Protein AF-A0A1F5AS01-F1 (afdb_monomer)

Nearest PDB structures (foldseek):
  6au1-assembly2_B  TM=7.371E-01  e=6.955E-12  Bordetella bronchiseptica RB50
  5xb7-assembly1_D  TM=6.401E-01  e=4.394E-08  Bifidobacterium animalis subsp. lactis
  2gk1-assembly1_I  TM=5.449E-01  e=1.797E-06  Homo sapiens
  2pe4-assembly1_A  TM=4.982E-01  e=1.899E-06  Homo sapiens
  4s1a-assembly1_B  TM=5.626E-01  e=1.783E-04  Acetivibrio thermocellus ATCC 27405

Sequence (371 aa):
MKTRKPTLIFILGIAASAWAASVRAFGLGKSHDPMIGVKIYAYDGALPALFGEWRSLGINAAFASPELAAREEFRSLARRHGVSVFLILPIFFNPRETKADPGLFALTDRGERAKDDWVEFVCPSRPDYLSRRVDWIKALIRDIDPDGISLDFIRYFVFWEMIYPERTPESIANSCFDRSCLEKFQKDTGIILPAGLVGTSAARWILAAHKPEWTAWKCGLIAGAVKSIVAGAKAVKPGLVINLHSVPWRSKDFGGAIKVVAGQDLSSLGPLVDLVSPMCYWHMLKRKPAWVREVVEDVSSQTRAMVVPSIQVGNAYINDKLSLEEFKEAFDEALRPPSRGVIFWNWDALAKEPGKTAAVAARLKGRINKN

Foldseek 3Di:
DDDDDDDDDDDPPPVVVLVVVLCVVLCVVPDPAFAAAFEDEDDPDDLVVVLVLCLLLVHQEYAYALVRLLDPVNVVSSVVSNHAYAHEAEQFFDPPVCVVPVLQFFAWLVRDTLDDPSGTGGALLDVVSLVVSLVVLLVSCVNRVGQAYEHHNLWFRDPLLPPAQPDALVNTIAIGQAPSLLVVLCVVPVDDDDPPQGRNSSSVVCVVPPQVSSLQVLLVSSLVSLLSNLVSNCVNPVSHAYEYEAALAFCCRNNRCSRSHTSHQLLSNQVSGQEYEYACAQVSRVHALLSLLVSQVRSVVRHPHAYEYEYEQFDDPDPDGDDLVSLLSNLVSRPDPPHRHYYYHHDVSQVVCVSNSVSSSVVSVVVVVVD

Mean predicted aligned error: 6.33 Å

Structure (mmCIF, N/CA/C/O backbone):
data_AF-A0A1F5AS01-F1
#
_entry.id   AF-A0A1F5AS01-F1
#
loop_
_atom_site.group_PDB
_atom_site.id
_atom_site.type_symbol
_atom_site.label_atom_id
_atom_site.label_alt_id
_atom_site.label_comp_id
_atom_site.label_asym_id
_atom_site.label_entity_id
_atom_site.label_seq_id
_atom_site.pdbx_PDB_ins_code
_atom_site.Cartn_x
_atom_site.Cartn_y
_atom_site.Cartn_z
_atom_site.occupancy
_atom_site.B_iso_or_equiv
_atom_site.auth_seq_id
_atom_site.auth_comp_id
_atom_site.auth_asym_id
_atom_site.auth_atom_id
_atom_site.pdbx_PDB_model_num
ATOM 1 N N . MET A 1 1 ? -40.146 -19.210 -47.077 1.00 39.66 1 MET A N 1
ATOM 2 C CA . MET A 1 1 ? -38.915 -19.003 -46.282 1.00 39.66 1 MET A CA 1
ATOM 3 C C . MET A 1 1 ? -38.907 -17.590 -45.709 1.00 39.66 1 MET A C 1
ATOM 5 O O . MET A 1 1 ? -38.630 -16.649 -46.435 1.00 39.66 1 MET A O 1
ATOM 9 N N . LYS A 1 2 ? -39.274 -17.423 -44.433 1.00 32.28 2 LYS A N 1
ATOM 10 C CA . LYS A 1 2 ? -39.109 -16.168 -43.680 1.00 32.28 2 LYS A CA 1
ATOM 11 C C . LYS A 1 2 ? -38.367 -16.516 -42.393 1.00 32.28 2 LYS A C 1
ATOM 13 O O . LYS A 1 2 ? -38.894 -17.220 -41.538 1.00 32.28 2 LYS A O 1
ATOM 18 N N . THR A 1 3 ? -37.112 -16.100 -42.320 1.00 32.81 3 THR A N 1
ATOM 19 C CA . THR A 1 3 ? -36.183 -16.354 -41.217 1.00 32.81 3 THR A CA 1
ATOM 20 C C . THR A 1 3 ? -36.574 -15.535 -39.986 1.00 32.81 3 THR A C 1
ATOM 22 O O . THR A 1 3 ? -36.604 -14.306 -40.040 1.00 32.81 3 THR A O 1
ATOM 25 N N . ARG A 1 4 ? -36.868 -16.217 -38.872 1.00 32.38 4 ARG A N 1
ATOM 26 C CA . ARG A 1 4 ? -37.017 -15.618 -37.536 1.00 32.38 4 ARG A CA 1
ATOM 27 C C . ARG A 1 4 ? -35.636 -15.195 -37.014 1.00 32.38 4 ARG A C 1
ATOM 29 O O . ARG A 1 4 ? -34.726 -16.016 -36.990 1.00 32.38 4 ARG A O 1
ATOM 36 N N . LYS A 1 5 ? -35.489 -13.944 -36.569 1.00 29.45 5 LYS A N 1
ATOM 37 C CA . LYS A 1 5 ? -34.377 -13.512 -35.701 1.00 29.45 5 LYS A CA 1
ATOM 38 C C . LYS A 1 5 ? -34.719 -13.863 -34.245 1.00 29.45 5 LYS A C 1
ATOM 40 O O . LYS A 1 5 ? -35.857 -13.601 -33.853 1.00 29.45 5 LYS A O 1
ATOM 45 N N . PRO A 1 6 ? -33.792 -14.403 -33.436 1.00 31.92 6 PRO A N 1
ATOM 46 C CA . PRO A 1 6 ? -33.999 -14.522 -32.003 1.00 31.92 6 PRO A CA 1
ATOM 47 C C . PRO A 1 6 ? -33.592 -13.227 -31.289 1.00 31.92 6 PRO A C 1
ATOM 49 O O . PRO A 1 6 ? -32.548 -12.633 -31.557 1.00 31.92 6 PRO A O 1
ATOM 52 N N . THR A 1 7 ? -34.462 -12.803 -30.381 1.00 33.09 7 THR A N 1
ATOM 53 C CA . THR A 1 7 ? -34.295 -11.698 -29.438 1.00 33.09 7 THR A CA 1
ATOM 54 C C . THR A 1 7 ? -33.232 -12.061 -28.399 1.00 33.09 7 THR A C 1
ATOM 56 O O . THR A 1 7 ? -33.370 -13.068 -27.707 1.00 33.09 7 THR A O 1
ATOM 59 N N . LEU A 1 8 ? -32.181 -11.247 -28.269 1.00 27.86 8 LEU A N 1
ATOM 60 C CA . LEU A 1 8 ? -31.165 -11.389 -27.224 1.00 27.86 8 LEU A CA 1
ATOM 61 C C . LEU A 1 8 ? -31.610 -10.577 -25.995 1.00 27.86 8 LEU A C 1
ATOM 63 O O . LEU A 1 8 ? -31.550 -9.350 -26.000 1.00 27.86 8 LEU A O 1
ATOM 67 N N . ILE A 1 9 ? -32.098 -11.260 -24.959 1.00 31.80 9 ILE A N 1
ATOM 68 C CA . ILE A 1 9 ? -32.456 -10.690 -23.653 1.00 31.80 9 ILE A CA 1
ATOM 69 C C . ILE A 1 9 ? -31.554 -11.344 -22.593 1.00 31.80 9 ILE A C 1
ATOM 71 O O . ILE A 1 9 ? -31.506 -12.563 -22.486 1.00 31.80 9 ILE A O 1
ATOM 75 N N . PHE A 1 10 ? -30.887 -10.484 -21.813 1.00 33.47 10 PHE A N 1
ATOM 76 C CA . PHE A 1 10 ? -30.294 -10.699 -20.480 1.00 33.47 10 PHE A CA 1
ATOM 77 C C . PHE A 1 10 ? -29.086 -11.639 -20.303 1.00 33.47 10 PHE A C 1
ATOM 79 O O . PHE A 1 10 ? -29.253 -12.814 -20.007 1.00 33.47 10 PHE A O 1
ATOM 86 N N . ILE A 1 11 ? -27.877 -11.052 -20.228 1.00 31.89 11 ILE A N 1
ATOM 87 C CA . ILE A 1 11 ? -26.805 -11.469 -19.288 1.00 31.89 11 ILE A CA 1
ATOM 88 C C . ILE A 1 11 ? -26.036 -10.222 -18.793 1.00 31.89 11 ILE A C 1
ATOM 90 O O . ILE A 1 11 ? -24.845 -10.061 -19.030 1.00 31.89 11 ILE A O 1
ATOM 94 N N . LEU A 1 12 ? -26.722 -9.284 -18.131 1.00 30.31 12 LEU A N 1
ATOM 95 C CA . LEU A 1 12 ? -26.076 -8.124 -17.478 1.00 30.31 12 LEU A CA 1
ATOM 96 C C . LEU A 1 12 ? -26.440 -7.976 -15.988 1.00 30.31 12 LEU A C 1
ATOM 98 O O . LEU A 1 12 ? -25.918 -7.098 -15.310 1.00 30.31 12 LEU A O 1
ATOM 102 N N . GLY A 1 13 ? -27.291 -8.859 -15.448 1.00 27.89 13 GLY A N 1
ATOM 103 C CA . GLY A 1 13 ? -27.822 -8.740 -14.083 1.00 27.89 13 GLY A CA 1
ATOM 104 C C . GLY A 1 13 ? -27.052 -9.478 -12.980 1.00 27.89 13 GLY A C 1
ATOM 105 O O . GLY A 1 13 ? -27.156 -9.090 -11.823 1.00 27.89 13 GLY A O 1
ATOM 106 N N . ILE A 1 14 ? -26.268 -10.514 -13.303 1.00 32.59 14 ILE A N 1
ATOM 107 C CA . ILE A 1 14 ? -25.750 -11.453 -12.282 1.00 32.59 14 ILE A CA 1
ATOM 108 C C . ILE A 1 14 ? -24.440 -10.961 -11.630 1.00 32.59 14 ILE A C 1
ATOM 110 O O . ILE A 1 14 ? -24.198 -11.205 -10.449 1.00 32.59 14 ILE A O 1
ATOM 114 N N . ALA A 1 15 ? -23.608 -10.204 -12.353 1.00 33.44 15 ALA A N 1
ATOM 115 C CA . ALA A 1 15 ? -22.344 -9.693 -11.809 1.00 33.44 15 ALA A CA 1
ATOM 116 C C . ALA A 1 15 ? -22.546 -8.505 -10.845 1.00 33.44 15 ALA A C 1
ATOM 118 O O . ALA A 1 15 ? -21.862 -8.404 -9.827 1.00 33.44 15 ALA A O 1
ATOM 119 N N . ALA A 1 16 ? -23.527 -7.637 -11.119 1.00 31.81 16 ALA A N 1
ATOM 120 C CA . ALA A 1 16 ? -23.842 -6.490 -10.265 1.00 31.81 16 ALA A CA 1
ATOM 121 C C . ALA A 1 16 ? -24.510 -6.908 -8.940 1.00 31.81 16 ALA A C 1
ATOM 123 O O . ALA A 1 16 ? -24.256 -6.300 -7.900 1.00 31.81 16 ALA A O 1
ATOM 124 N N . SER A 1 17 ? -25.323 -7.972 -8.950 1.00 31.41 17 SER A N 1
ATOM 125 C CA . SER A 1 17 ? -26.003 -8.473 -7.750 1.00 31.41 17 SER A CA 1
ATOM 126 C C . SER A 1 17 ? -25.054 -9.155 -6.765 1.00 31.41 17 SER A C 1
ATOM 128 O O . SER A 1 17 ? -25.245 -9.020 -5.560 1.00 31.41 17 SER A O 1
ATOM 130 N N . ALA A 1 18 ? -24.012 -9.842 -7.249 1.00 37.28 18 ALA A N 1
ATOM 131 C CA . ALA A 1 18 ? -23.007 -10.474 -6.391 1.00 37.28 18 ALA A CA 1
ATOM 132 C C . ALA A 1 18 ? -22.106 -9.437 -5.696 1.00 37.28 18 ALA A C 1
ATOM 134 O O . ALA A 1 18 ? -21.843 -9.564 -4.502 1.00 37.28 18 ALA A O 1
ATOM 135 N N . TRP A 1 19 ? -21.718 -8.368 -6.406 1.00 36.34 19 TRP A N 1
ATOM 136 C CA . TRP A 1 19 ? -20.960 -7.246 -5.836 1.00 36.34 19 TRP A CA 1
ATOM 137 C C . TRP A 1 19 ? -21.779 -6.478 -4.786 1.00 36.34 19 TRP A C 1
ATOM 139 O O . TRP A 1 19 ? -21.307 -6.203 -3.683 1.00 36.34 19 TRP A O 1
ATOM 149 N N . ALA A 1 20 ? -23.057 -6.214 -5.076 1.00 31.80 20 ALA A N 1
ATOM 150 C CA . ALA A 1 20 ? -23.971 -5.594 -4.119 1.00 31.80 20 ALA A CA 1
ATOM 151 C C . ALA A 1 20 ? -24.260 -6.489 -2.897 1.00 31.80 20 ALA A C 1
ATOM 153 O O . ALA A 1 20 ? -24.501 -5.968 -1.809 1.00 31.80 20 ALA A O 1
ATOM 154 N N . ALA A 1 21 ? -24.230 -7.818 -3.049 1.00 34.12 21 ALA A N 1
ATOM 155 C CA . ALA A 1 21 ? -24.452 -8.771 -1.962 1.00 34.12 21 ALA A CA 1
ATOM 156 C C . ALA A 1 21 ? -23.247 -8.884 -1.010 1.00 34.12 21 ALA A C 1
ATOM 158 O O . ALA A 1 21 ? -23.449 -8.872 0.204 1.00 34.12 21 ALA A O 1
ATOM 159 N N . SER A 1 22 ? -22.008 -8.912 -1.522 1.00 41.97 22 SER A N 1
ATOM 160 C CA . SER A 1 22 ? -20.795 -8.923 -0.683 1.00 41.97 22 SER A CA 1
ATOM 161 C C . SER A 1 22 ? -20.611 -7.611 0.085 1.00 41.97 22 SER A C 1
ATOM 163 O O . SER A 1 22 ? -20.270 -7.623 1.264 1.00 41.97 22 SER A O 1
ATOM 165 N N . VAL A 1 23 ? -20.940 -6.478 -0.544 1.00 37.81 23 VAL A N 1
ATOM 166 C CA . VAL A 1 23 ? -20.934 -5.150 0.093 1.00 37.81 23 VAL A CA 1
ATOM 167 C C . VAL A 1 23 ? -22.084 -4.990 1.110 1.00 37.81 23 VAL A C 1
ATOM 169 O O . VAL A 1 23 ? -21.921 -4.317 2.130 1.00 37.81 23 VAL A O 1
ATOM 172 N N . ARG A 1 24 ? -23.242 -5.639 0.886 1.00 35.25 24 ARG A N 1
ATOM 173 C CA . ARG A 1 24 ? -24.375 -5.669 1.837 1.00 35.25 24 ARG A CA 1
ATOM 174 C C . ARG A 1 24 ? -24.110 -6.525 3.074 1.00 35.25 24 ARG A C 1
ATOM 176 O O . ARG A 1 24 ? -24.569 -6.142 4.145 1.00 35.25 24 ARG A O 1
ATOM 183 N N . ALA A 1 25 ? -23.405 -7.649 2.940 1.00 41.53 25 ALA A N 1
ATOM 184 C CA . ALA A 1 25 ? -23.113 -8.540 4.066 1.00 41.53 25 ALA A CA 1
ATOM 185 C C . ALA A 1 25 ? -22.153 -7.909 5.093 1.00 41.53 25 ALA A C 1
ATOM 187 O O . ALA A 1 25 ? -22.207 -8.249 6.268 1.00 41.53 25 ALA A O 1
ATOM 188 N N . PHE A 1 26 ? -21.326 -6.951 4.661 1.00 45.00 26 PHE A N 1
ATOM 189 C CA . PHE A 1 26 ? -20.286 -6.325 5.481 1.00 45.00 26 PHE A CA 1
ATOM 190 C C . PHE A 1 26 ? -20.701 -5.044 6.216 1.00 45.00 26 PHE A C 1
ATOM 192 O O . PHE A 1 26 ? -19.868 -4.412 6.857 1.00 45.00 26 PHE A O 1
ATOM 199 N N . GLY A 1 27 ? -21.940 -4.567 6.057 1.00 37.28 27 GLY A N 1
ATOM 200 C CA . GLY A 1 27 ? -22.353 -3.251 6.573 1.00 37.28 27 GLY A CA 1
ATOM 201 C C . GLY A 1 27 ? -21.699 -2.050 5.862 1.00 37.28 27 GLY A C 1
ATOM 202 O O . GLY A 1 27 ? -22.279 -0.969 5.856 1.00 37.28 27 GLY A O 1
ATOM 203 N N . LEU A 1 28 ? -20.584 -2.248 5.150 1.00 46.88 28 LEU A N 1
ATOM 204 C CA . LEU A 1 28 ? -19.848 -1.232 4.387 1.00 46.88 28 LEU A CA 1
ATOM 205 C C . LEU A 1 28 ? -20.682 -0.563 3.277 1.00 46.88 28 LEU A C 1
ATOM 207 O O . LEU A 1 28 ? -20.399 0.566 2.882 1.00 46.88 28 LEU A O 1
ATOM 211 N N . GLY A 1 29 ? -21.729 -1.236 2.785 1.00 36.28 29 GLY A N 1
ATOM 212 C CA . GLY A 1 29 ? -22.651 -0.703 1.776 1.00 36.28 29 GLY A CA 1
ATOM 213 C C . GLY A 1 29 ? -23.795 0.167 2.295 1.00 36.28 29 GLY A C 1
ATOM 214 O O . GLY A 1 29 ? -24.512 0.751 1.483 1.00 36.28 29 GLY A O 1
ATOM 215 N N . LYS A 1 30 ? -24.022 0.210 3.615 1.00 36.16 30 LYS A N 1
ATOM 216 C CA . LYS A 1 30 ? -25.148 0.938 4.230 1.00 36.16 30 LYS A CA 1
ATOM 217 C C . LYS A 1 30 ? -24.792 1.735 5.485 1.00 36.16 30 LYS A C 1
ATOM 219 O O . LYS A 1 30 ? -25.579 2.608 5.842 1.00 36.16 30 LYS A O 1
ATOM 224 N N . SER A 1 31 ? -23.659 1.497 6.148 1.00 43.62 31 SER A N 1
ATOM 225 C CA . SER A 1 31 ? -23.238 2.390 7.224 1.00 43.62 31 SER A CA 1
ATOM 226 C C . SER A 1 31 ? -22.732 3.695 6.609 1.00 43.62 31 SER A C 1
ATOM 228 O O . SER A 1 31 ? -21.789 3.730 5.817 1.00 43.62 31 SER A O 1
ATOM 230 N N . HIS A 1 32 ? -23.357 4.805 6.991 1.00 55.78 32 HIS A N 1
ATOM 231 C CA . HIS A 1 32 ? -22.748 6.125 6.835 1.00 55.78 32 HIS A CA 1
ATOM 232 C C . HIS A 1 32 ? -21.458 6.256 7.666 1.00 55.78 32 HIS A C 1
ATOM 234 O O . HIS A 1 32 ? -20.717 7.225 7.493 1.00 55.78 32 HIS A O 1
ATOM 240 N N . ASP A 1 33 ? -21.177 5.275 8.527 1.00 76.94 33 ASP A N 1
ATOM 241 C CA . ASP A 1 33 ? -20.053 5.300 9.441 1.00 76.94 33 ASP A CA 1
ATOM 242 C C . ASP A 1 33 ? -18.717 5.087 8.719 1.00 76.94 33 ASP A C 1
ATOM 244 O O . ASP A 1 33 ? -18.582 4.167 7.905 1.00 76.94 33 ASP A O 1
ATOM 248 N N . PRO A 1 34 ? -17.720 5.937 9.009 1.00 91.19 34 PRO A N 1
ATOM 249 C CA . PRO A 1 34 ? -16.383 5.806 8.455 1.00 91.19 34 PRO A CA 1
ATOM 250 C C . PRO A 1 34 ? -15.688 4.536 8.964 1.00 91.19 34 PRO A C 1
ATOM 252 O O . PRO A 1 34 ? -15.841 4.138 10.121 1.00 91.19 34 PRO A O 1
ATOM 255 N N . MET A 1 35 ? -14.839 3.944 8.123 1.00 95.88 35 MET A N 1
ATOM 256 C CA . MET A 1 35 ? -13.874 2.940 8.577 1.00 95.88 35 MET A CA 1
ATOM 257 C C . MET A 1 35 ? -12.815 3.624 9.447 1.00 95.88 35 MET A C 1
ATOM 259 O O . MET A 1 35 ? -12.101 4.502 8.972 1.00 95.88 35 MET A O 1
ATOM 263 N N . ILE A 1 36 ? -12.694 3.220 10.706 1.00 97.56 36 ILE A N 1
ATOM 264 C CA . ILE A 1 36 ? -11.649 3.676 11.624 1.00 97.56 36 ILE A CA 1
ATOM 265 C C . ILE A 1 36 ? -10.733 2.484 11.875 1.00 97.56 36 ILE A C 1
ATOM 267 O O . ILE A 1 36 ? -10.997 1.624 12.717 1.00 97.56 36 ILE A O 1
ATOM 271 N N . GLY A 1 37 ? -9.686 2.414 11.060 1.00 98.19 37 GLY A N 1
ATOM 272 C CA . GLY A 1 37 ? -8.724 1.330 11.037 1.00 98.19 37 GLY A CA 1
ATOM 273 C C . GLY A 1 37 ? -7.472 1.617 11.856 1.00 98.19 37 GLY A C 1
ATOM 274 O O . GLY A 1 37 ? -7.061 2.767 12.013 1.00 98.19 37 GLY A O 1
ATOM 275 N N . VAL A 1 38 ? -6.795 0.563 12.299 1.00 98.56 38 VAL A N 1
ATOM 276 C CA . VAL A 1 38 ? -5.433 0.646 12.837 1.00 98.56 38 VAL A CA 1
ATOM 277 C C . VAL A 1 38 ? -4.566 -0.491 12.304 1.00 98.56 38 VAL A C 1
ATOM 279 O O . VAL A 1 38 ? -5.025 -1.627 12.204 1.00 98.56 38 VAL A O 1
ATOM 282 N N . LYS A 1 39 ? -3.312 -0.194 11.949 1.00 98.75 39 LYS A N 1
ATOM 283 C CA . LYS A 1 39 ? -2.298 -1.208 11.626 1.00 98.75 39 LYS A CA 1
ATOM 284 C C . LYS A 1 39 ? -1.619 -1.699 12.906 1.00 98.75 39 LYS A C 1
ATOM 286 O O . LYS A 1 39 ? -1.172 -0.879 13.707 1.00 98.75 39 LYS A O 1
ATOM 291 N N . ILE A 1 40 ? -1.511 -3.014 13.080 1.00 98.50 40 ILE A N 1
ATOM 292 C CA . ILE A 1 40 ? -0.888 -3.655 14.246 1.00 98.50 40 ILE A CA 1
ATOM 293 C C . ILE A 1 40 ? -0.166 -4.945 13.830 1.00 98.50 40 ILE A C 1
ATOM 295 O O . ILE A 1 40 ? -0.759 -5.841 13.241 1.00 98.50 40 ILE A O 1
ATOM 299 N N . TYR A 1 41 ? 1.134 -5.046 14.100 1.00 97.50 41 TYR A N 1
ATOM 300 C CA . TYR A 1 41 ? 1.951 -6.162 13.596 1.00 97.50 41 TYR A CA 1
ATOM 301 C C . TYR A 1 41 ? 2.245 -7.218 14.663 1.00 97.50 41 TYR A C 1
ATOM 303 O O . TYR A 1 41 ? 2.323 -8.403 14.352 1.00 97.50 41 TYR A O 1
ATOM 311 N N . ALA A 1 42 ? 2.373 -6.802 15.916 1.00 97.06 42 ALA A N 1
ATOM 312 C CA . ALA A 1 42 ? 2.546 -7.669 17.071 1.00 97.06 42 ALA A CA 1
ATOM 313 C C . ALA A 1 42 ? 1.858 -7.018 18.274 1.00 97.06 42 ALA A C 1
ATOM 315 O O . ALA A 1 42 ? 1.603 -5.814 18.262 1.00 97.06 42 ALA A O 1
ATOM 316 N N . TYR A 1 43 ? 1.521 -7.814 19.287 1.00 97.56 43 TYR A N 1
ATOM 317 C CA . TYR A 1 43 ? 0.987 -7.292 20.539 1.00 97.56 43 TYR A CA 1
ATOM 318 C C . TYR A 1 43 ? 1.132 -8.316 21.661 1.00 97.56 43 TYR A C 1
ATOM 320 O O . TYR A 1 43 ? 0.469 -9.359 21.654 1.00 97.56 43 TYR A O 1
ATOM 328 N N . ASP A 1 44 ? 1.956 -7.978 22.645 1.00 95.25 44 ASP A N 1
ATOM 329 C CA . ASP A 1 44 ? 2.260 -8.854 23.783 1.00 95.25 44 ASP A CA 1
ATOM 330 C C . ASP A 1 44 ? 1.443 -8.503 25.038 1.00 95.25 44 ASP A C 1
ATOM 332 O O . ASP A 1 44 ? 1.523 -9.188 26.054 1.00 95.25 44 ASP A O 1
ATOM 336 N N . GLY A 1 45 ? 0.633 -7.440 24.975 1.00 95.56 45 GLY A N 1
ATOM 337 C CA . GLY A 1 45 ? -0.251 -7.033 26.065 1.00 95.56 45 GLY A CA 1
ATOM 338 C C . GLY A 1 45 ? -1.527 -7.876 26.175 1.00 95.56 45 GLY A C 1
ATOM 339 O O . GLY A 1 45 ? -1.805 -8.777 25.377 1.00 95.56 45 GLY A O 1
ATOM 340 N N . ALA A 1 46 ? -2.360 -7.533 27.160 1.00 97.38 46 ALA A N 1
ATOM 341 C CA . ALA A 1 46 ? -3.649 -8.180 27.373 1.00 97.38 46 ALA A CA 1
ATOM 342 C C . ALA A 1 46 ? -4.658 -7.780 26.282 1.00 97.38 46 ALA A C 1
ATOM 344 O O . ALA A 1 46 ? -5.113 -6.635 26.223 1.00 97.38 46 ALA A O 1
ATOM 345 N N . LEU A 1 47 ? -5.055 -8.737 25.439 1.00 98.19 47 LEU A N 1
ATOM 346 C CA . LEU A 1 47 ? -5.999 -8.494 24.347 1.00 98.19 47 LEU A CA 1
ATOM 347 C C . LEU A 1 47 ? -7.351 -7.913 24.808 1.00 98.19 47 LEU A C 1
ATOM 349 O O . LEU A 1 47 ? -7.848 -7.009 24.138 1.00 98.19 47 LEU A O 1
ATOM 353 N N . PRO A 1 48 ? -7.956 -8.324 25.942 1.00 98.12 48 PRO A N 1
ATOM 354 C CA . PRO A 1 48 ? -9.187 -7.687 26.413 1.00 98.12 48 PRO A CA 1
ATOM 355 C C . PRO A 1 48 ? -9.043 -6.176 26.654 1.00 98.12 48 PRO A C 1
ATOM 357 O O . PRO A 1 48 ? -9.952 -5.416 26.323 1.00 98.12 48 PRO A O 1
ATOM 360 N N . ALA A 1 49 ? -7.894 -5.730 27.178 1.00 97.56 49 ALA A N 1
ATOM 361 C CA . ALA A 1 49 ? -7.621 -4.311 27.395 1.00 97.56 49 ALA A CA 1
ATOM 362 C C . ALA A 1 49 ? -7.468 -3.565 26.060 1.00 97.56 49 ALA A C 1
ATOM 364 O O . ALA A 1 49 ? -8.093 -2.523 25.877 1.00 97.56 49 ALA A O 1
ATOM 365 N N . LEU A 1 50 ? -6.736 -4.153 25.104 1.00 98.12 50 LEU A N 1
ATOM 366 C CA . LEU A 1 50 ? -6.588 -3.628 23.742 1.00 98.12 50 LEU A CA 1
ATOM 367 C C . LEU A 1 50 ? -7.945 -3.362 23.075 1.00 98.12 50 LEU A C 1
ATOM 369 O O . LEU A 1 50 ? -8.211 -2.258 22.608 1.00 98.12 50 LEU A O 1
ATOM 373 N N . PHE A 1 51 ? -8.827 -4.364 23.055 1.00 97.88 51 PHE A N 1
ATOM 374 C CA . PHE A 1 51 ? -10.144 -4.229 22.425 1.00 97.88 51 PHE A CA 1
ATOM 375 C C . PHE A 1 51 ? -11.085 -3.298 23.203 1.00 97.88 51 PHE A C 1
ATOM 377 O O . PHE A 1 51 ? -11.926 -2.625 22.599 1.00 97.88 51 PHE A O 1
ATOM 384 N N . GLY A 1 52 ? -10.939 -3.216 24.529 1.00 95.69 52 GLY A N 1
ATOM 385 C CA . GLY A 1 52 ? -11.611 -2.207 25.348 1.00 95.69 52 GLY A CA 1
ATOM 386 C C . GLY A 1 52 ? -11.206 -0.784 24.954 1.00 95.69 52 GLY A C 1
ATOM 387 O O . GLY A 1 52 ? -12.071 0.074 24.758 1.00 95.69 52 GLY A O 1
ATOM 388 N N . GLU A 1 53 ? -9.908 -0.553 24.759 1.00 95.81 53 GLU A N 1
ATOM 389 C CA . GLU A 1 53 ? -9.374 0.735 24.323 1.00 95.81 53 GLU A CA 1
ATOM 390 C C . GLU A 1 53 ? -9.819 1.071 22.896 1.00 95.81 53 GLU A C 1
ATOM 392 O O . GLU A 1 53 ? -10.385 2.140 22.670 1.00 95.81 53 GLU A O 1
ATOM 397 N N . TRP A 1 54 ? -9.687 0.138 21.949 1.00 96.81 54 TRP A N 1
ATOM 398 C CA . TRP A 1 54 ? -10.169 0.305 20.572 1.00 96.81 54 TRP A CA 1
ATOM 399 C C . TRP A 1 54 ? -11.640 0.690 20.505 1.00 96.81 54 TRP A C 1
ATOM 401 O O . TRP A 1 54 ? -11.996 1.640 19.806 1.00 96.81 54 TRP A O 1
ATOM 411 N N . ARG A 1 55 ? -12.489 0.028 21.297 1.00 93.12 55 ARG A N 1
ATOM 412 C CA . ARG A 1 55 ? -13.908 0.376 21.394 1.00 93.12 55 ARG A CA 1
ATOM 413 C C . ARG A 1 55 ? -14.105 1.810 21.888 1.00 93.12 55 ARG A C 1
ATOM 415 O O . ARG A 1 55 ? -14.950 2.523 21.355 1.00 93.12 55 ARG A O 1
ATOM 422 N N . SER A 1 56 ? -13.329 2.249 22.880 1.00 92.12 56 SER A N 1
ATOM 423 C CA . SER A 1 56 ? -13.402 3.618 23.413 1.00 92.12 56 SER A CA 1
ATOM 424 C C . SER A 1 56 ? -12.970 4.688 22.399 1.00 92.12 56 SER A C 1
ATOM 426 O O . SER A 1 56 ? -13.462 5.819 22.447 1.00 92.12 56 SER A O 1
ATOM 428 N N . LEU A 1 57 ? -12.090 4.305 21.467 1.00 93.81 57 LEU A N 1
ATOM 429 C CA . LEU A 1 57 ? -11.592 5.129 20.369 1.00 93.81 57 LEU A CA 1
ATOM 430 C C . LEU A 1 57 ? -12.464 5.037 19.111 1.00 93.81 57 LEU A C 1
ATOM 432 O O . LEU A 1 57 ? -12.203 5.756 18.155 1.00 93.81 57 LEU A O 1
ATOM 436 N N . GLY A 1 58 ? -13.484 4.175 19.081 1.00 93.25 58 GLY A N 1
ATOM 437 C CA . GLY A 1 58 ? -14.309 3.954 17.892 1.00 93.25 58 GLY A CA 1
ATOM 438 C C . GLY A 1 58 ? -13.584 3.224 16.755 1.00 93.25 58 GLY A C 1
ATOM 439 O O . GLY A 1 58 ? -14.023 3.311 15.612 1.00 93.25 58 GLY A O 1
ATOM 440 N N . ILE A 1 59 ? -12.483 2.524 17.049 1.00 95.81 59 ILE A N 1
ATOM 441 C CA . ILE A 1 59 ? -11.782 1.674 16.080 1.00 95.81 59 ILE A CA 1
ATOM 442 C C . ILE A 1 59 ? -12.680 0.481 15.743 1.00 95.81 59 ILE A C 1
ATOM 444 O O . ILE A 1 59 ? -13.116 -0.248 16.634 1.00 95.81 59 ILE A O 1
ATOM 448 N N . ASN A 1 60 ? -12.943 0.286 14.452 1.00 96.62 60 ASN A N 1
ATOM 449 C CA . ASN A 1 60 ? -13.823 -0.762 13.926 1.00 96.62 60 ASN A CA 1
ATOM 450 C C . ASN A 1 60 ? -13.140 -1.663 12.881 1.00 96.62 60 ASN A C 1
ATOM 452 O O . ASN A 1 60 ? -13.756 -2.605 12.385 1.00 96.62 60 ASN A O 1
ATOM 456 N N . ALA A 1 61 ? -11.863 -1.419 12.572 1.00 98.38 61 ALA A N 1
ATOM 457 C CA . ALA A 1 61 ? -11.062 -2.283 11.714 1.00 98.38 61 ALA A CA 1
ATOM 458 C C . ALA A 1 61 ? -9.623 -2.430 12.236 1.00 98.38 61 ALA A C 1
ATOM 460 O O . ALA A 1 61 ? -8.976 -1.460 12.631 1.00 98.38 61 ALA A O 1
ATOM 461 N N . ALA A 1 62 ? -9.095 -3.647 12.189 1.00 98.69 62 ALA A N 1
ATOM 462 C CA . ALA A 1 62 ? -7.714 -3.971 12.509 1.00 98.69 62 ALA A CA 1
ATOM 463 C C . ALA A 1 62 ? -7.027 -4.545 11.268 1.00 98.69 62 ALA A C 1
ATOM 465 O O . ALA A 1 62 ? -7.443 -5.569 10.731 1.00 98.69 62 ALA A O 1
ATOM 466 N N . PHE A 1 63 ? -5.959 -3.891 10.828 1.00 98.81 63 PHE A N 1
ATOM 467 C CA . PHE A 1 63 ? -5.054 -4.380 9.797 1.00 98.81 63 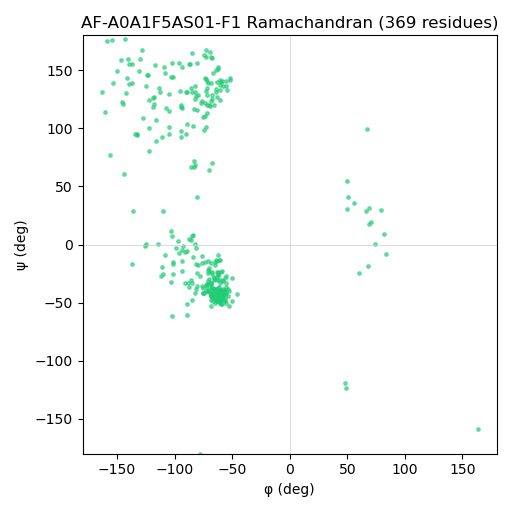PHE A CA 1
ATOM 468 C C . PHE A 1 63 ? -3.898 -5.073 10.517 1.00 98.81 63 PHE A C 1
ATOM 470 O O . PHE A 1 63 ? -2.994 -4.412 11.029 1.00 98.81 63 PHE A O 1
ATOM 477 N N . ALA A 1 64 ? -3.978 -6.395 10.624 1.00 98.75 64 ALA A N 1
ATOM 478 C CA . ALA A 1 64 ? -3.116 -7.208 11.468 1.00 98.75 64 ALA A CA 1
ATOM 479 C C . ALA A 1 64 ? -2.126 -8.048 10.653 1.00 98.75 64 ALA A C 1
ATOM 481 O O . ALA A 1 64 ? -2.411 -8.442 9.520 1.00 98.75 64 ALA A O 1
ATOM 482 N N . SER A 1 65 ? -0.974 -8.372 11.238 1.00 98.62 65 SER A N 1
ATOM 483 C CA . SER A 1 65 ? -0.129 -9.446 10.704 1.00 98.62 65 SER A CA 1
ATOM 484 C C . SER A 1 65 ? -0.873 -10.795 10.744 1.00 98.62 65 SER A C 1
ATOM 486 O O . SER A 1 65 ? -1.720 -11.004 11.626 1.00 98.62 65 SER A O 1
ATOM 488 N N . PRO A 1 66 ? -0.573 -11.734 9.826 1.00 98.44 66 PRO A N 1
ATOM 489 C CA . PRO A 1 66 ? -1.097 -13.095 9.908 1.00 98.44 66 PRO A CA 1
ATOM 490 C C . PRO A 1 66 ? -0.812 -13.762 11.257 1.00 98.44 66 PRO A C 1
ATOM 492 O O . PRO A 1 66 ? -1.678 -14.442 11.795 1.00 98.44 66 PRO A O 1
ATOM 495 N N . GLU A 1 67 ? 0.365 -13.526 11.836 1.00 98.25 67 GLU A N 1
ATOM 496 C CA . GLU A 1 67 ? 0.800 -14.121 13.100 1.00 98.25 67 GLU A CA 1
ATOM 497 C C . GLU A 1 67 ? -0.075 -13.668 14.278 1.00 98.25 67 GLU A C 1
ATOM 499 O O . GLU A 1 67 ? -0.532 -14.494 15.070 1.00 98.25 67 GLU A O 1
ATOM 504 N N . LEU A 1 68 ? -0.368 -12.366 14.381 1.00 98.50 68 LEU A N 1
ATOM 505 C CA . LEU A 1 68 ? -1.253 -11.842 15.423 1.00 98.50 68 LEU A CA 1
ATOM 506 C C . LEU A 1 68 ? -2.698 -12.313 15.208 1.00 98.50 68 LEU A C 1
ATOM 508 O O . LEU A 1 68 ? -3.349 -12.762 16.154 1.00 98.50 68 LEU A O 1
ATOM 512 N N . ALA A 1 69 ? -3.188 -12.260 13.967 1.00 98.31 69 ALA A N 1
ATOM 513 C CA . ALA A 1 69 ? -4.546 -12.678 13.624 1.00 98.31 69 ALA A CA 1
ATOM 514 C C . ALA A 1 69 ? -4.771 -14.195 13.787 1.00 98.31 69 ALA A C 1
ATOM 516 O O . ALA A 1 69 ? -5.902 -14.634 14.011 1.00 98.31 69 ALA A O 1
ATOM 517 N N . ALA A 1 70 ? -3.712 -15.009 13.737 1.00 98.12 70 ALA A N 1
ATOM 518 C CA . ALA A 1 70 ? -3.775 -16.448 13.985 1.00 98.12 70 ALA A CA 1
ATOM 519 C C . ALA A 1 70 ? -4.093 -16.803 15.451 1.00 98.12 70 ALA A C 1
ATOM 521 O O . ALA A 1 70 ? -4.556 -17.915 15.720 1.00 98.12 70 ALA A O 1
ATOM 522 N N . ARG A 1 71 ? -3.973 -15.865 16.401 1.00 98.25 71 ARG A N 1
ATOM 523 C CA . ARG A 1 71 ? -4.396 -16.077 17.797 1.00 98.25 71 ARG A CA 1
ATOM 524 C C . ARG A 1 71 ? -5.922 -16.135 17.902 1.00 98.25 71 ARG A C 1
ATOM 526 O O . ARG A 1 71 ? -6.618 -15.171 17.587 1.00 98.25 71 ARG A O 1
ATOM 533 N N . GLU A 1 72 ? -6.454 -17.255 18.391 1.00 97.62 72 GLU A N 1
ATOM 534 C CA . GLU A 1 72 ? -7.904 -17.464 18.532 1.00 97.62 72 GLU A CA 1
ATOM 535 C C . GLU A 1 72 ? -8.572 -16.406 19.421 1.00 97.62 72 GLU A C 1
ATOM 537 O O . GLU A 1 72 ? -9.647 -15.899 19.090 1.00 97.62 72 GLU A O 1
ATOM 542 N N . GLU A 1 73 ? -7.912 -16.025 20.517 1.00 98.12 73 GLU A N 1
ATOM 543 C CA . GLU A 1 73 ? -8.398 -14.982 21.420 1.00 98.12 73 GLU A CA 1
ATOM 544 C C . GLU A 1 73 ? -8.537 -13.629 20.702 1.00 98.12 73 GLU A C 1
ATOM 546 O O . GLU A 1 73 ? -9.553 -12.953 20.872 1.00 98.12 73 GLU A O 1
ATOM 551 N N . PHE A 1 74 ? -7.572 -13.267 19.843 1.00 98.62 74 PHE A N 1
ATOM 552 C CA . PHE A 1 74 ? -7.612 -12.028 19.058 1.00 98.62 74 PHE A CA 1
ATOM 553 C C . PHE A 1 74 ? -8.837 -12.008 18.145 1.00 98.62 74 PHE A C 1
ATOM 555 O O . PHE A 1 74 ? -9.621 -11.061 18.187 1.00 98.62 74 PHE A O 1
A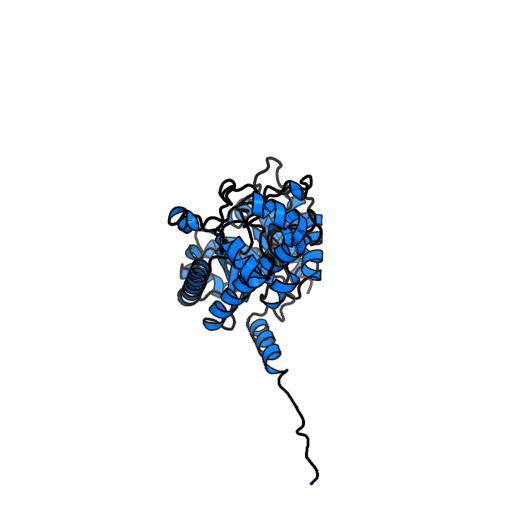TOM 562 N N . ARG A 1 75 ? -9.063 -13.082 17.376 1.00 97.81 75 ARG A N 1
ATOM 563 C CA . ARG A 1 75 ? -10.234 -13.185 16.483 1.00 97.81 75 ARG A CA 1
ATOM 564 C C . ARG A 1 75 ? -11.549 -13.173 17.250 1.00 97.81 75 ARG A C 1
ATOM 566 O O . ARG A 1 75 ? -12.517 -12.546 16.827 1.00 97.81 75 ARG A O 1
ATOM 573 N N . SER A 1 76 ? -11.592 -13.860 18.386 1.00 97.88 76 SER A N 1
ATOM 574 C CA . SER A 1 76 ? -12.793 -13.939 19.215 1.00 97.88 76 SER A CA 1
ATOM 575 C C . SER A 1 76 ? -13.148 -12.588 19.830 1.00 97.88 76 SER A C 1
ATOM 577 O O . SER A 1 76 ? -14.318 -12.208 19.843 1.00 97.88 76 SER A O 1
ATOM 579 N N . LEU A 1 77 ? -12.159 -11.827 20.303 1.00 98.38 77 LEU A N 1
ATOM 580 C CA . LEU A 1 77 ? -12.370 -10.458 20.771 1.00 98.38 77 LEU A CA 1
ATOM 581 C C . LEU A 1 77 ? -12.745 -9.512 19.630 1.00 98.38 77 LEU A C 1
ATOM 583 O O . LEU A 1 77 ? -13.690 -8.746 19.795 1.00 98.38 77 LEU A O 1
ATOM 587 N N . ALA A 1 78 ? -12.105 -9.620 18.464 1.00 98.00 78 ALA A N 1
ATOM 588 C CA . ALA A 1 78 ? -12.460 -8.818 17.297 1.00 98.00 78 ALA A CA 1
ATOM 589 C C . ALA A 1 78 ? -13.941 -8.977 16.926 1.00 98.00 78 ALA A C 1
ATOM 591 O O . ALA A 1 78 ? -14.669 -7.984 16.884 1.00 98.00 78 ALA A O 1
ATOM 592 N N . ARG A 1 79 ? -14.430 -10.221 16.812 1.00 96.00 79 ARG A N 1
ATOM 593 C CA . ARG A 1 79 ? -15.857 -10.500 16.577 1.00 96.00 79 ARG A CA 1
ATOM 594 C C . ARG A 1 79 ? -16.757 -9.946 17.681 1.00 96.00 79 ARG A C 1
ATOM 596 O O . ARG A 1 79 ? -17.751 -9.295 17.377 1.00 96.00 79 ARG A O 1
ATOM 603 N N . ARG A 1 80 ? -16.411 -10.166 18.958 1.00 96.00 80 ARG A N 1
ATOM 604 C CA . ARG A 1 80 ? -17.202 -9.667 20.103 1.00 96.00 80 ARG A CA 1
ATOM 605 C C . ARG A 1 80 ? -17.315 -8.143 20.133 1.00 96.00 80 ARG A C 1
ATOM 607 O O . ARG A 1 80 ? -18.333 -7.626 20.578 1.00 96.00 80 ARG A O 1
ATOM 614 N N . HIS A 1 81 ? -16.282 -7.439 19.678 1.00 95.06 81 HIS A N 1
ATOM 615 C CA . HIS A 1 81 ? -16.224 -5.979 19.678 1.00 95.06 81 HIS A CA 1
ATOM 616 C C . HIS A 1 81 ? -16.615 -5.349 18.332 1.00 95.06 81 HIS A C 1
ATOM 618 O O . HIS A 1 81 ? -16.562 -4.127 18.212 1.00 95.06 81 HIS A O 1
ATOM 624 N N . GLY A 1 82 ? -17.022 -6.146 17.336 1.00 94.62 82 GLY A N 1
ATOM 625 C CA . GLY A 1 82 ? -17.394 -5.645 16.009 1.00 94.62 82 GLY A CA 1
ATOM 626 C C . GLY A 1 82 ? -16.224 -5.033 15.231 1.00 94.62 82 GLY A C 1
ATOM 627 O O . GLY A 1 82 ? -16.432 -4.125 14.432 1.00 94.62 82 GLY A O 1
ATOM 628 N N . VAL A 1 83 ? -14.997 -5.496 15.481 1.00 97.19 83 VAL A N 1
ATOM 629 C CA . VAL A 1 83 ? -13.788 -5.046 14.783 1.00 97.19 83 VAL A CA 1
ATOM 630 C C . VAL A 1 83 ? -13.507 -5.991 13.619 1.00 97.19 83 VAL A C 1
ATOM 632 O O . VAL A 1 83 ? -13.244 -7.171 13.837 1.00 97.19 83 VAL A O 1
ATOM 635 N N . SER A 1 84 ? -13.527 -5.470 12.393 1.00 98.31 84 SER A N 1
ATOM 636 C CA . SER A 1 84 ? -13.179 -6.241 11.192 1.00 98.31 84 SER A CA 1
ATOM 637 C C . SER A 1 84 ? -11.675 -6.516 11.130 1.00 98.31 84 SER A C 1
ATOM 639 O O . SER A 1 84 ? -10.877 -5.600 11.323 1.00 98.31 84 SER A O 1
ATOM 641 N N . VAL A 1 85 ? -11.268 -7.744 10.814 1.00 98.75 85 VAL A N 1
ATOM 642 C CA . VAL A 1 85 ? -9.857 -8.157 10.738 1.00 98.75 85 VAL A CA 1
ATOM 643 C C . VAL A 1 85 ? -9.386 -8.293 9.289 1.00 98.75 85 VAL A C 1
ATOM 645 O O . VAL A 1 85 ? -9.814 -9.184 8.555 1.00 98.75 85 VAL A O 1
ATOM 648 N N . PHE A 1 86 ? -8.437 -7.445 8.897 1.00 98.88 86 PHE A N 1
ATOM 649 C CA . PHE A 1 86 ? -7.738 -7.494 7.615 1.00 98.88 86 PHE A CA 1
ATOM 650 C C . PHE A 1 86 ? -6.325 -8.039 7.799 1.00 98.88 86 PHE A C 1
ATOM 652 O O . PHE A 1 86 ? -5.572 -7.512 8.615 1.00 98.88 86 PHE A O 1
ATOM 659 N N . LEU A 1 87 ? -5.919 -9.036 7.012 1.00 98.88 87 LEU A N 1
ATOM 660 C CA . LEU A 1 87 ? -4.528 -9.507 7.038 1.00 98.88 87 LEU A CA 1
ATOM 661 C C . LEU A 1 87 ? -3.635 -8.608 6.181 1.00 98.88 87 LEU A C 1
ATOM 663 O O . LEU A 1 87 ? -3.934 -8.400 5.009 1.00 98.88 87 LEU A O 1
ATOM 667 N N . ILE A 1 88 ? -2.529 -8.103 6.726 1.00 98.75 88 ILE A N 1
ATOM 668 C CA . ILE A 1 88 ? -1.506 -7.375 5.962 1.00 98.75 88 ILE A CA 1
ATOM 669 C C . ILE A 1 88 ? -0.609 -8.393 5.259 1.00 98.75 88 ILE A C 1
ATOM 671 O O . ILE A 1 88 ? 0.098 -9.159 5.910 1.00 98.75 88 ILE A O 1
ATOM 675 N N . LEU A 1 89 ? -0.630 -8.398 3.925 1.00 98.75 89 LEU A N 1
ATOM 676 C CA . LEU A 1 89 ? 0.035 -9.410 3.106 1.00 98.75 89 LEU A CA 1
ATOM 677 C C . LEU A 1 89 ? 1.045 -8.750 2.154 1.00 98.75 89 LEU A C 1
ATOM 679 O O . LEU A 1 89 ? 0.639 -8.255 1.101 1.00 98.75 89 LEU A O 1
ATOM 683 N N . PRO A 1 90 ? 2.353 -8.755 2.474 1.00 98.19 90 PRO A N 1
ATOM 684 C CA . PRO A 1 90 ? 3.386 -8.252 1.570 1.00 98.19 90 PRO A CA 1
ATOM 685 C C . PRO A 1 90 ? 3.487 -9.125 0.316 1.00 98.19 90 PRO A C 1
ATOM 687 O O . PRO A 1 90 ? 3.739 -10.321 0.420 1.00 98.19 90 PRO A O 1
ATOM 690 N N . ILE A 1 91 ? 3.274 -8.579 -0.880 1.00 98.56 91 ILE A N 1
ATOM 691 C CA . ILE A 1 91 ? 3.242 -9.391 -2.104 1.00 98.56 91 ILE A CA 1
ATOM 692 C C . ILE A 1 91 ? 4.623 -9.528 -2.732 1.00 98.56 91 ILE A C 1
ATOM 694 O O . ILE A 1 91 ? 5.110 -10.652 -2.850 1.00 98.56 91 ILE A O 1
ATOM 698 N N . PHE A 1 92 ? 5.255 -8.421 -3.129 1.00 98.62 92 PHE A N 1
ATOM 699 C CA . PHE A 1 92 ? 6.578 -8.453 -3.766 1.00 98.62 92 PHE A CA 1
ATOM 700 C C . PHE A 1 92 ? 7.721 -8.085 -2.822 1.00 98.62 92 PHE A C 1
ATOM 702 O O . PHE A 1 92 ? 8.864 -8.420 -3.116 1.00 98.62 92 PHE A O 1
ATOM 709 N N . PHE A 1 93 ? 7.429 -7.491 -1.662 1.00 98.19 93 PHE A N 1
ATOM 710 C CA . PHE A 1 93 ? 8.392 -7.424 -0.565 1.00 98.19 93 PHE A CA 1
ATOM 711 C C . PHE A 1 93 ? 8.520 -8.798 0.091 1.00 98.19 93 PHE A C 1
ATOM 713 O O . PHE A 1 93 ? 7.565 -9.273 0.710 1.00 98.19 93 PHE A O 1
ATOM 720 N N . ASN A 1 94 ? 9.668 -9.455 -0.078 1.00 97.38 94 ASN A N 1
ATOM 721 C CA . ASN A 1 94 ? 9.875 -10.797 0.461 1.00 97.38 94 ASN A CA 1
ATOM 722 C C . ASN A 1 94 ? 11.361 -11.135 0.672 1.00 97.38 94 ASN A C 1
ATOM 724 O O . ASN A 1 94 ? 11.936 -11.898 -0.110 1.00 97.38 94 ASN A O 1
ATOM 728 N N . PRO A 1 95 ? 11.974 -10.611 1.750 1.00 96.50 95 PRO A N 1
ATOM 729 C CA . PRO A 1 95 ? 13.397 -10.795 2.014 1.00 96.50 95 PRO A CA 1
ATOM 730 C C . PRO A 1 95 ? 13.818 -12.249 2.257 1.00 96.50 95 PRO A C 1
ATOM 732 O O . PRO A 1 95 ? 14.971 -12.637 2.068 1.00 96.50 95 PRO A O 1
ATOM 735 N N . ARG A 1 96 ? 12.876 -13.092 2.691 1.00 96.19 96 ARG A N 1
ATOM 736 C CA . ARG A 1 96 ? 13.131 -14.519 2.896 1.00 96.19 96 ARG A CA 1
ATOM 737 C C . ARG A 1 96 ? 13.367 -15.235 1.565 1.00 96.19 96 ARG A C 1
ATOM 739 O O . ARG A 1 96 ? 14.276 -16.055 1.473 1.00 96.19 96 ARG A O 1
ATOM 746 N N . GLU A 1 97 ? 12.554 -14.933 0.558 1.00 96.38 97 GLU A N 1
ATOM 747 C CA . GLU A 1 97 ? 12.623 -15.571 -0.761 1.00 96.38 97 GLU A CA 1
ATOM 748 C C . GLU A 1 97 ? 13.819 -15.072 -1.567 1.00 96.38 97 GLU A C 1
ATOM 750 O O . GLU A 1 97 ? 14.537 -15.878 -2.141 1.00 96.38 97 GLU A O 1
ATOM 755 N N . THR A 1 98 ? 14.101 -13.770 -1.545 1.00 95.88 98 THR A N 1
ATOM 756 C CA . THR A 1 98 ? 15.288 -13.182 -2.192 1.00 95.88 98 THR A CA 1
ATOM 757 C C . THR A 1 98 ? 16.604 -13.649 -1.564 1.00 95.88 98 THR A C 1
ATOM 759 O O . THR A 1 98 ? 17.616 -13.747 -2.258 1.00 95.88 98 THR A O 1
ATOM 762 N N . LYS A 1 99 ? 16.617 -13.966 -0.261 1.00 96.19 99 LYS A N 1
ATOM 763 C CA . LYS A 1 99 ? 17.768 -14.600 0.399 1.00 96.19 99 LYS A CA 1
ATOM 764 C C . LYS A 1 99 ? 17.948 -16.060 -0.027 1.00 96.19 99 LYS A C 1
ATOM 766 O O . LYS A 1 99 ? 19.085 -16.498 -0.182 1.00 96.19 99 LYS A O 1
ATOM 771 N N . ALA A 1 100 ? 16.853 -16.806 -0.173 1.00 96.81 100 ALA A N 1
ATOM 772 C CA . ALA A 1 100 ? 16.886 -18.210 -0.579 1.00 96.81 100 ALA A CA 1
ATOM 773 C C . ALA A 1 100 ? 17.233 -18.378 -2.069 1.00 96.81 100 ALA A C 1
ATOM 775 O O . ALA A 1 100 ? 18.012 -19.258 -2.419 1.00 96.81 100 ALA A O 1
ATOM 776 N N . ASP A 1 101 ? 16.694 -17.507 -2.922 1.00 96.12 101 ASP A N 1
ATOM 777 C CA . ASP A 1 101 ? 16.972 -17.442 -4.353 1.00 96.12 101 ASP A CA 1
ATOM 778 C C . ASP A 1 101 ? 17.259 -15.986 -4.774 1.00 96.12 101 ASP A C 1
ATOM 780 O O . ASP A 1 101 ? 16.343 -15.214 -5.089 1.00 96.12 101 ASP A O 1
ATOM 784 N N . PRO A 1 102 ? 18.546 -15.591 -4.830 1.00 94.44 102 PRO A N 1
ATOM 785 C CA . PRO A 1 102 ? 18.945 -14.266 -5.293 1.00 94.44 102 PRO A CA 1
ATOM 786 C C . PRO A 1 102 ? 18.563 -13.955 -6.750 1.00 94.44 102 PRO A C 1
ATOM 788 O O . PRO A 1 102 ? 18.623 -12.793 -7.153 1.00 94.44 102 PRO A O 1
ATOM 791 N N . GLY A 1 103 ? 18.171 -14.953 -7.551 1.00 94.69 103 GLY A N 1
ATOM 792 C CA . GLY A 1 103 ? 17.660 -14.763 -8.910 1.00 94.69 103 GLY A CA 1
ATOM 793 C C . GLY A 1 103 ? 16.264 -14.132 -8.963 1.00 94.69 103 GLY A C 1
ATOM 794 O O . GLY A 1 103 ? 15.850 -13.654 -10.024 1.00 94.69 103 GLY A O 1
ATOM 795 N N . LEU A 1 104 ? 15.555 -14.089 -7.828 1.00 96.81 104 LEU A N 1
ATOM 796 C CA . LEU A 1 104 ? 14.235 -13.470 -7.702 1.00 96.81 104 LEU A CA 1
ATOM 797 C C . LEU A 1 104 ? 14.278 -11.948 -7.570 1.00 96.81 104 LEU A C 1
ATOM 799 O O . LEU A 1 104 ? 13.241 -11.318 -7.785 1.00 96.81 104 LEU A O 1
ATOM 803 N N . PHE A 1 105 ? 15.425 -11.348 -7.231 1.00 97.56 105 PHE A N 1
ATOM 804 C CA . PHE A 1 105 ? 15.534 -9.894 -7.106 1.00 97.56 105 PHE A CA 1
ATOM 805 C C . PHE A 1 105 ? 15.070 -9.197 -8.388 1.00 97.56 105 PHE A C 1
ATOM 807 O O . PHE A 1 105 ? 15.505 -9.530 -9.491 1.00 97.56 105 PHE A O 1
ATOM 814 N N . ALA A 1 106 ? 14.229 -8.173 -8.233 1.00 97.50 106 ALA A N 1
ATOM 815 C CA . ALA A 1 106 ? 14.079 -7.189 -9.292 1.00 97.50 106 ALA A CA 1
ATOM 816 C C . ALA A 1 106 ? 15.409 -6.445 -9.507 1.00 97.50 106 ALA A C 1
ATOM 818 O O . ALA A 1 106 ? 16.183 -6.258 -8.566 1.00 97.50 106 ALA A O 1
ATOM 819 N N . LEU A 1 107 ? 15.660 -6.001 -10.739 1.00 97.75 107 LEU A N 1
ATOM 820 C CA . LEU A 1 107 ? 16.812 -5.174 -11.090 1.00 97.75 107 LEU A CA 1
ATOM 821 C C . LEU A 1 107 ? 16.357 -3.782 -11.520 1.00 97.75 107 LEU A C 1
ATOM 823 O O . LEU A 1 107 ? 15.404 -3.645 -12.293 1.00 97.75 107 LEU A O 1
ATOM 827 N N . THR A 1 108 ? 17.028 -2.754 -11.015 1.00 98.12 108 THR A N 1
ATOM 828 C CA . THR A 1 108 ? 16.772 -1.366 -11.403 1.00 98.12 108 THR A CA 1
ATOM 829 C C . THR A 1 108 ? 17.293 -1.091 -12.815 1.00 98.12 108 THR A C 1
ATOM 831 O O . THR A 1 108 ? 18.076 -1.854 -13.382 1.00 98.12 108 THR A O 1
ATOM 834 N N . ASP A 1 109 ? 16.893 0.041 -13.382 1.00 97.12 109 ASP A N 1
ATOM 835 C CA . ASP A 1 109 ? 17.415 0.602 -14.628 1.00 97.12 109 ASP A CA 1
ATOM 836 C C . ASP A 1 109 ? 18.916 0.910 -14.566 1.00 97.12 109 ASP A C 1
ATOM 838 O O . ASP A 1 109 ? 19.547 1.105 -15.602 1.00 97.12 109 ASP A O 1
ATOM 842 N N . ARG A 1 110 ? 19.491 0.903 -13.360 1.00 96.06 110 ARG A N 1
ATOM 843 C CA . ARG A 1 110 ? 20.919 1.084 -13.082 1.00 96.06 110 ARG A CA 1
ATOM 844 C C . ARG A 1 110 ? 21.679 -0.242 -12.989 1.00 96.06 110 ARG A C 1
ATOM 846 O O . ARG A 1 110 ? 22.901 -0.230 -12.899 1.00 96.06 110 ARG A O 1
ATOM 853 N N . GLY A 1 111 ? 20.981 -1.377 -13.064 1.00 95.50 111 GLY A N 1
ATOM 854 C CA . GLY A 1 111 ? 21.566 -2.715 -12.929 1.00 95.50 111 GLY A CA 1
ATOM 855 C C . GLY A 1 111 ? 21.770 -3.159 -11.478 1.00 95.50 111 GLY A C 1
ATOM 856 O O . GLY A 1 111 ? 22.388 -4.193 -11.232 1.00 95.50 111 GLY A O 1
ATOM 857 N N . GLU A 1 112 ? 21.246 -2.403 -10.515 1.00 96.38 112 GLU A N 1
ATOM 858 C CA . GLU A 1 112 ? 21.337 -2.713 -9.089 1.00 96.38 112 GLU A CA 1
ATOM 859 C C . GLU A 1 112 ? 20.188 -3.636 -8.679 1.00 96.38 112 GLU A C 1
ATOM 861 O O . GLU A 1 112 ? 19.114 -3.629 -9.287 1.00 96.38 112 GLU A O 1
ATOM 866 N N . ARG A 1 113 ? 20.377 -4.411 -7.606 1.00 97.19 113 ARG A N 1
ATOM 867 C CA . ARG A 1 113 ? 19.248 -5.099 -6.973 1.00 97.19 113 ARG A CA 1
ATOM 868 C C . ARG A 1 113 ? 18.247 -4.059 -6.486 1.00 97.19 113 ARG A C 1
ATOM 870 O O . ARG A 1 113 ? 18.631 -3.026 -5.952 1.00 97.19 113 ARG A O 1
ATOM 877 N N . ALA A 1 114 ? 16.969 -4.372 -6.636 1.00 95.69 114 ALA A N 1
ATOM 878 C CA . ALA A 1 114 ? 15.847 -3.629 -6.088 1.00 95.69 114 ALA A CA 1
ATOM 879 C C . ALA A 1 114 ? 15.823 -3.730 -4.556 1.00 95.69 114 ALA A C 1
ATOM 881 O O . ALA A 1 114 ? 14.987 -4.430 -3.977 1.00 95.69 114 ALA A O 1
ATOM 882 N N . LYS A 1 115 ? 16.802 -3.082 -3.926 1.00 96.19 115 LYS A N 1
ATOM 883 C CA . LYS A 1 115 ? 17.023 -3.034 -2.493 1.00 96.19 115 LYS A CA 1
ATOM 884 C C . LYS A 1 115 ? 17.503 -1.644 -2.093 1.00 96.19 115 LYS A C 1
ATOM 886 O O . LYS A 1 115 ? 18.458 -1.141 -2.674 1.00 96.19 115 LYS A O 1
ATOM 891 N N . ASP A 1 116 ? 16.864 -1.075 -1.083 1.00 95.25 116 ASP A N 1
ATOM 892 C CA . ASP A 1 116 ? 17.298 0.143 -0.402 1.00 95.25 116 ASP A CA 1
ATOM 893 C C . ASP A 1 116 ? 16.928 0.009 1.081 1.00 95.25 116 ASP A C 1
ATOM 895 O O . ASP A 1 116 ? 15.769 -0.249 1.412 1.00 95.25 116 ASP A O 1
ATOM 899 N N . ASP A 1 117 ? 17.935 0.085 1.951 1.00 94.75 117 ASP A N 1
ATOM 900 C CA . ASP A 1 117 ? 17.839 -0.251 3.376 1.00 94.75 117 ASP A CA 1
ATOM 901 C C . ASP A 1 117 ? 17.135 -1.612 3.614 1.00 94.75 117 ASP A C 1
ATOM 903 O O . ASP A 1 117 ? 17.597 -2.661 3.139 1.00 94.75 117 ASP A O 1
ATOM 907 N N . TRP A 1 118 ? 16.005 -1.610 4.325 1.00 94.50 118 TRP A N 1
ATOM 908 C CA . TRP A 1 118 ? 15.201 -2.789 4.630 1.00 94.50 118 TRP A CA 1
ATOM 909 C C . TRP A 1 118 ? 14.273 -3.190 3.485 1.00 94.50 118 TRP A C 1
ATOM 911 O O . TRP A 1 118 ? 13.774 -4.314 3.486 1.00 94.50 118 TRP A O 1
ATOM 921 N N . VAL A 1 119 ? 14.020 -2.303 2.520 1.00 95.56 119 VAL A N 1
ATOM 922 C CA . VAL A 1 119 ? 13.065 -2.525 1.435 1.00 95.56 119 VAL A CA 1
ATOM 923 C C . VAL A 1 119 ? 13.734 -3.323 0.330 1.00 95.56 119 VAL A C 1
ATOM 925 O O . VAL A 1 119 ? 14.641 -2.828 -0.327 1.00 95.56 119 VAL A O 1
ATOM 928 N N . GLU A 1 120 ? 13.248 -4.532 0.056 1.00 96.25 120 GLU A N 1
ATOM 929 C CA . GLU A 1 120 ? 13.730 -5.348 -1.061 1.00 96.25 120 GLU A CA 1
ATOM 930 C C . GLU A 1 120 ? 12.614 -6.113 -1.766 1.00 96.25 120 GLU A C 1
ATOM 932 O O . GLU A 1 120 ? 11.643 -6.537 -1.138 1.00 96.25 120 GLU A O 1
ATOM 937 N N . PHE A 1 121 ? 12.719 -6.230 -3.092 1.00 98.00 121 PHE A N 1
ATOM 938 C CA . PHE A 1 121 ? 11.623 -6.711 -3.932 1.00 98.00 121 PHE A CA 1
ATOM 939 C C . PHE A 1 121 ? 12.001 -7.901 -4.803 1.00 98.00 121 PHE A C 1
ATOM 941 O O . PHE A 1 121 ? 13.006 -7.898 -5.521 1.00 98.00 121 PHE A O 1
ATOM 948 N N . VAL A 1 122 ? 11.084 -8.862 -4.827 1.00 98.44 122 VAL A N 1
ATOM 949 C CA . VAL A 1 122 ? 10.987 -9.880 -5.866 1.00 98.44 122 VAL A CA 1
ATOM 950 C C . VAL A 1 122 ? 10.457 -9.250 -7.156 1.00 98.44 122 VAL A C 1
ATOM 952 O O . VAL A 1 122 ? 9.573 -8.393 -7.138 1.00 98.44 122 VAL A O 1
ATOM 955 N N . CYS A 1 123 ? 10.979 -9.696 -8.295 1.00 98.12 123 CYS A N 1
ATOM 956 C CA . CYS A 1 123 ? 10.515 -9.293 -9.613 1.00 98.12 123 CYS A CA 1
ATOM 957 C C . CYS A 1 123 ? 9.033 -9.669 -9.851 1.00 98.12 123 CYS A C 1
ATOM 959 O O . CYS A 1 123 ? 8.683 -10.851 -9.787 1.00 98.12 123 CYS A O 1
ATOM 961 N N . PRO A 1 124 ? 8.155 -8.706 -10.208 1.00 97.62 124 PRO A N 1
ATOM 962 C CA . PRO A 1 124 ? 6.738 -8.989 -10.448 1.00 97.62 124 PRO A CA 1
ATOM 963 C C . PRO A 1 124 ? 6.440 -9.902 -11.645 1.00 97.62 124 PRO A C 1
ATOM 965 O O . PRO A 1 124 ? 5.331 -10.416 -11.754 1.00 97.62 124 PRO A O 1
ATOM 968 N N . SER A 1 125 ? 7.404 -10.120 -12.549 1.00 97.19 125 SER A N 1
ATOM 969 C CA . SER A 1 125 ? 7.207 -10.972 -13.730 1.00 97.19 125 SER A CA 1
ATOM 970 C C . SER A 1 125 ? 7.377 -12.470 -13.458 1.00 97.19 125 SER A C 1
ATOM 972 O O . SER A 1 125 ? 7.240 -13.253 -14.392 1.00 97.19 125 SER A O 1
ATOM 974 N N . ARG A 1 126 ? 7.671 -12.884 -12.216 1.00 97.31 126 ARG A N 1
ATOM 975 C CA . ARG A 1 126 ? 7.968 -14.278 -11.847 1.00 97.31 126 ARG A CA 1
ATOM 976 C C . ARG A 1 126 ? 6.674 -15.075 -11.599 1.00 97.31 126 ARG A C 1
ATOM 978 O O . ARG A 1 126 ? 6.088 -14.940 -10.520 1.00 97.31 126 ARG A O 1
ATOM 985 N N . PRO A 1 127 ? 6.212 -15.914 -12.551 1.00 95.19 127 PRO A N 1
ATOM 986 C CA . PRO A 1 127 ? 4.906 -16.568 -12.445 1.00 95.19 127 PRO A CA 1
ATOM 987 C C . PRO A 1 127 ? 4.857 -17.587 -11.302 1.00 95.19 127 PRO A C 1
ATOM 989 O O . PRO A 1 127 ? 3.895 -17.597 -10.538 1.00 95.19 127 PRO A O 1
ATOM 992 N N . ASP A 1 128 ? 5.916 -18.378 -11.126 1.00 97.19 128 ASP A N 1
ATOM 993 C CA . ASP A 1 128 ? 5.972 -19.417 -10.091 1.00 97.19 128 ASP A CA 1
ATOM 994 C C . ASP A 1 128 ? 5.949 -18.808 -8.687 1.00 97.19 128 ASP A C 1
ATOM 996 O O . ASP A 1 128 ? 5.262 -19.302 -7.791 1.00 97.19 128 ASP A O 1
ATOM 1000 N N . TYR A 1 129 ? 6.646 -17.682 -8.499 1.00 98.25 129 TYR A N 1
ATOM 1001 C CA . TYR A 1 129 ? 6.583 -16.915 -7.259 1.00 98.25 129 TYR A CA 1
ATOM 1002 C C . TYR A 1 129 ? 5.154 -16.440 -6.981 1.00 98.25 129 TYR A C 1
ATOM 1004 O O . TYR A 1 129 ? 4.626 -16.686 -5.897 1.00 98.25 129 TYR A O 1
ATOM 1012 N N . LEU A 1 130 ? 4.504 -15.804 -7.964 1.00 98.31 130 LEU A N 1
ATOM 1013 C CA . LEU A 1 130 ? 3.133 -15.323 -7.812 1.00 98.31 130 LEU A CA 1
ATOM 1014 C C . LEU A 1 130 ? 2.167 -16.471 -7.485 1.00 98.31 130 LEU A C 1
ATOM 1016 O O . LEU A 1 130 ? 1.342 -16.315 -6.586 1.00 98.31 130 LEU A O 1
ATOM 1020 N N . SER A 1 131 ? 2.294 -17.627 -8.143 1.00 98.44 131 SER A N 1
ATOM 1021 C CA . SER A 1 131 ? 1.463 -18.804 -7.853 1.00 98.44 131 SER A CA 1
ATOM 1022 C C . SER A 1 131 ? 1.614 -19.254 -6.399 1.00 98.44 131 SER A C 1
ATOM 1024 O O . SER A 1 131 ? 0.616 -19.411 -5.695 1.00 98.44 131 SER A O 1
ATOM 1026 N N . ARG A 1 132 ? 2.854 -19.360 -5.897 1.00 98.38 132 ARG A N 1
ATOM 1027 C CA . ARG A 1 132 ? 3.114 -19.703 -4.488 1.00 98.38 132 ARG A CA 1
ATOM 1028 C C . ARG A 1 132 ? 2.549 -18.663 -3.522 1.00 98.38 132 ARG A C 1
ATOM 1030 O O . ARG A 1 132 ? 2.030 -19.032 -2.470 1.00 98.38 132 ARG A O 1
ATOM 1037 N N . ARG A 1 133 ? 2.606 -17.368 -3.866 1.00 98.56 133 ARG A N 1
ATOM 1038 C CA . ARG A 1 133 ? 1.954 -16.314 -3.068 1.00 98.56 133 ARG A CA 1
ATOM 1039 C C . ARG A 1 133 ? 0.442 -16.503 -3.039 1.00 98.56 133 ARG A C 1
ATOM 1041 O O . ARG A 1 133 ? -0.128 -16.445 -1.957 1.00 98.56 133 ARG A O 1
ATOM 1048 N N . VAL A 1 134 ? -0.200 -16.777 -4.174 1.00 98.88 134 VAL A N 1
ATOM 1049 C CA . VAL A 1 134 ? -1.650 -17.032 -4.232 1.00 98.88 134 VAL A CA 1
ATOM 1050 C C . VAL A 1 134 ? -2.036 -18.232 -3.363 1.00 98.88 134 VAL A C 1
ATOM 1052 O O . VAL A 1 134 ? -2.995 -18.141 -2.597 1.00 98.88 134 VAL A O 1
ATOM 1055 N N . ASP A 1 135 ? -1.283 -19.330 -3.414 1.00 98.81 135 ASP A N 1
ATOM 1056 C CA . ASP A 1 135 ? -1.567 -20.508 -2.587 1.00 98.81 135 ASP A CA 1
ATOM 1057 C C . ASP A 1 135 ? -1.363 -20.256 -1.091 1.00 98.81 135 ASP A C 1
ATOM 1059 O O . ASP A 1 135 ? -2.189 -20.685 -0.282 1.00 98.81 135 ASP A O 1
ATOM 1063 N N . TRP A 1 136 ? -0.336 -19.489 -0.722 1.00 98.69 136 TRP A N 1
ATOM 1064 C CA . TRP A 1 136 ? -0.133 -19.037 0.654 1.00 98.69 136 TRP A CA 1
ATOM 1065 C C . TRP A 1 136 ? -1.290 -18.157 1.151 1.00 98.69 136 TRP A C 1
ATOM 1067 O O . TRP A 1 136 ? -1.806 -18.392 2.241 1.00 98.69 136 TRP A O 1
ATOM 1077 N N . ILE A 1 137 ? -1.767 -17.205 0.339 1.00 98.88 137 ILE A N 1
ATOM 1078 C CA . ILE A 1 137 ? -2.934 -16.369 0.677 1.00 98.88 137 ILE A CA 1
ATOM 1079 C C . ILE A 1 137 ? -4.173 -17.245 0.889 1.00 98.88 137 ILE A C 1
ATOM 1081 O O . ILE A 1 137 ? -4.891 -17.082 1.873 1.00 98.88 137 ILE A O 1
ATOM 1085 N N . LYS A 1 138 ? -4.410 -18.211 -0.005 1.00 98.88 138 LYS A N 1
ATOM 1086 C CA . LYS A 1 138 ? -5.527 -19.157 0.110 1.00 98.88 138 LYS A CA 1
ATOM 1087 C C . LYS A 1 138 ? -5.458 -19.975 1.402 1.00 98.88 138 LYS A C 1
ATOM 1089 O O . LYS A 1 138 ? -6.504 -20.232 1.990 1.00 98.88 138 LYS A O 1
ATOM 1094 N N . ALA A 1 139 ? -4.265 -20.398 1.824 1.00 98.75 139 ALA A N 1
ATOM 1095 C CA . ALA A 1 139 ? -4.074 -21.103 3.091 1.00 98.75 139 ALA A CA 1
ATOM 1096 C C . ALA A 1 139 ? -4.414 -20.205 4.285 1.00 98.75 139 ALA A C 1
ATOM 1098 O O . ALA A 1 139 ? -5.285 -20.561 5.069 1.00 98.75 139 ALA A O 1
ATOM 1099 N N . LEU A 1 140 ? -3.859 -18.990 4.341 1.00 98.75 140 LEU A N 1
ATOM 1100 C CA . LEU A 1 140 ? -4.163 -18.035 5.412 1.00 98.75 140 LEU A CA 1
ATOM 1101 C C . LEU A 1 140 ? -5.659 -17.731 5.539 1.00 98.75 140 LEU A C 1
ATOM 1103 O O . LEU A 1 140 ? -6.171 -17.643 6.651 1.00 98.75 140 LEU A O 1
ATOM 1107 N N . ILE A 1 141 ? -6.369 -17.584 4.417 1.00 98.81 141 ILE A N 1
ATOM 1108 C CA . ILE A 1 141 ? -7.815 -17.336 4.442 1.00 98.81 141 ILE A CA 1
ATOM 1109 C C . ILE A 1 141 ? -8.564 -18.523 5.059 1.00 98.81 141 ILE A C 1
ATOM 1111 O O . ILE A 1 141 ? -9.482 -18.296 5.840 1.00 98.81 141 ILE A O 1
ATOM 1115 N N . ARG A 1 142 ? -8.181 -19.769 4.742 1.00 98.56 142 ARG A N 1
ATOM 1116 C CA . ARG A 1 142 ? -8.801 -20.964 5.342 1.00 98.56 142 ARG A CA 1
ATOM 1117 C C . ARG A 1 142 ? -8.514 -21.074 6.835 1.00 98.56 142 ARG A C 1
ATOM 1119 O O . ARG A 1 142 ? -9.417 -21.401 7.594 1.00 98.56 142 ARG A O 1
ATOM 1126 N N . ASP A 1 143 ? -7.277 -20.799 7.230 1.00 98.19 143 ASP A N 1
ATOM 1127 C CA . ASP A 1 143 ? -6.808 -21.065 8.591 1.00 98.19 143 ASP A CA 1
ATOM 1128 C C . ASP A 1 143 ? -7.252 -19.975 9.579 1.00 98.19 143 ASP A C 1
ATOM 1130 O O . ASP A 1 143 ? -7.553 -20.253 10.740 1.00 98.19 143 ASP A O 1
ATOM 1134 N N . ILE A 1 144 ? -7.294 -18.719 9.125 1.00 98.50 144 ILE A N 1
ATOM 1135 C CA . ILE A 1 144 ? -7.563 -17.551 9.976 1.00 98.50 144 ILE A CA 1
ATOM 1136 C C . ILE A 1 144 ? -9.014 -17.066 9.834 1.00 98.50 144 ILE A C 1
ATOM 1138 O O . ILE A 1 144 ? -9.542 -16.470 10.772 1.00 98.50 144 ILE A O 1
ATOM 1142 N N . ASP A 1 145 ? -9.666 -17.334 8.698 1.00 97.94 145 ASP A N 1
ATOM 1143 C CA . ASP A 1 145 ? -11.002 -16.833 8.344 1.00 97.94 145 ASP A CA 1
ATOM 1144 C C . ASP A 1 145 ? -11.160 -15.303 8.534 1.00 97.94 145 ASP A C 1
ATOM 1146 O O . ASP A 1 145 ? -12.053 -14.839 9.247 1.00 97.94 145 ASP A O 1
ATOM 1150 N N . PRO A 1 146 ? -10.285 -14.477 7.924 1.00 98.44 146 PRO A N 1
ATOM 1151 C CA . PRO A 1 146 ? -10.309 -13.031 8.116 1.00 98.44 146 PRO A CA 1
ATOM 1152 C C . PRO A 1 146 ? -11.496 -12.376 7.402 1.00 98.44 146 PRO A C 1
ATOM 1154 O O . PRO A 1 146 ? -12.064 -12.923 6.453 1.00 98.44 146 PRO A O 1
ATOM 1157 N N . ASP A 1 147 ? -11.832 -11.160 7.813 1.00 98.62 147 ASP A N 1
ATOM 1158 C CA . ASP A 1 147 ? -12.855 -10.327 7.178 1.00 98.62 147 ASP A CA 1
ATOM 1159 C C . ASP A 1 147 ? -12.385 -9.776 5.825 1.00 98.62 147 ASP A C 1
ATOM 1161 O O . ASP A 1 147 ? -13.147 -9.687 4.857 1.00 98.62 147 ASP A O 1
ATOM 1165 N N . GLY A 1 148 ? -11.090 -9.481 5.730 1.00 98.69 148 GLY A N 1
ATOM 1166 C CA . GLY A 1 148 ? -10.465 -9.055 4.494 1.00 98.69 148 GLY A CA 1
ATOM 1167 C C . GLY A 1 148 ? -8.977 -9.358 4.427 1.00 98.69 148 GLY A C 1
ATOM 1168 O O . GLY A 1 148 ? -8.346 -9.826 5.375 1.00 98.69 148 GLY A O 1
ATOM 1169 N N . ILE A 1 149 ? -8.395 -9.060 3.275 1.00 98.88 149 ILE A N 1
ATOM 1170 C CA . ILE A 1 149 ? -6.946 -9.047 3.084 1.00 98.88 149 ILE A CA 1
ATOM 1171 C C . ILE A 1 149 ? -6.520 -7.684 2.555 1.00 98.88 149 ILE A C 1
ATOM 1173 O O . ILE A 1 149 ? -7.245 -7.035 1.802 1.00 98.88 149 ILE A O 1
ATOM 1177 N N . SER A 1 150 ? -5.335 -7.252 2.960 1.00 98.81 150 SER A N 1
ATOM 1178 C CA . SER A 1 150 ? -4.715 -5.997 2.568 1.00 98.81 150 SER A CA 1
ATOM 1179 C C . SER A 1 150 ? -3.441 -6.298 1.798 1.00 98.81 150 SER A C 1
ATOM 1181 O O . SER A 1 150 ? -2.450 -6.762 2.366 1.00 98.81 150 SER A O 1
ATOM 1183 N N . LEU A 1 151 ? -3.488 -6.072 0.487 1.00 98.88 151 LEU A N 1
ATOM 1184 C CA . LEU A 1 151 ? -2.372 -6.302 -0.419 1.00 98.88 151 LEU A CA 1
ATOM 1185 C C . LEU A 1 151 ? -1.346 -5.193 -0.211 1.00 98.88 151 LEU A C 1
ATOM 1187 O O . LEU A 1 151 ? -1.490 -4.083 -0.732 1.00 98.88 151 LEU A O 1
ATOM 1191 N N . ASP A 1 152 ? -0.322 -5.505 0.575 1.00 98.12 152 ASP A N 1
ATOM 1192 C CA . ASP A 1 152 ? 0.815 -4.630 0.789 1.00 98.12 152 ASP A CA 1
ATOM 1193 C C . ASP A 1 152 ? 1.925 -4.984 -0.197 1.00 98.12 152 ASP A C 1
ATOM 1195 O O . ASP A 1 152 ? 2.031 -6.098 -0.704 1.00 98.12 152 ASP A O 1
ATOM 1199 N N . PHE A 1 153 ? 2.755 -4.017 -0.533 1.00 98.50 153 PHE A N 1
ATOM 1200 C CA . PHE A 1 153 ? 3.819 -4.187 -1.513 1.00 98.50 153 PHE A CA 1
ATOM 1201 C C . PHE A 1 153 ? 3.447 -4.805 -2.872 1.00 98.50 153 PHE A C 1
ATOM 1203 O O . PHE A 1 153 ? 4.283 -5.419 -3.533 1.00 98.50 153 PHE A O 1
ATOM 1210 N N . ILE A 1 154 ? 2.219 -4.580 -3.339 1.00 98.44 154 ILE A N 1
ATOM 1211 C CA . ILE A 1 154 ? 1.740 -4.979 -4.669 1.00 98.44 154 ILE A CA 1
ATOM 1212 C C . ILE A 1 154 ? 2.083 -3.916 -5.731 1.00 98.44 154 ILE A C 1
ATOM 1214 O O . ILE A 1 154 ? 1.235 -3.193 -6.252 1.00 98.44 154 ILE A O 1
ATOM 1218 N N . ARG A 1 155 ? 3.383 -3.755 -5.990 1.00 98.56 155 ARG A N 1
ATOM 1219 C CA . ARG A 1 155 ? 3.952 -2.759 -6.913 1.00 98.56 155 ARG A CA 1
ATOM 1220 C C . ARG A 1 155 ? 5.356 -3.166 -7.361 1.00 98.56 155 ARG A C 1
ATOM 1222 O O . ARG A 1 155 ? 5.914 -4.133 -6.853 1.00 98.56 155 ARG A O 1
ATOM 1229 N N . TYR A 1 156 ? 5.930 -2.401 -8.279 1.00 98.62 156 TYR A N 1
ATOM 1230 C CA . TYR A 1 156 ? 7.366 -2.427 -8.560 1.00 98.62 156 TYR A CA 1
ATOM 1231 C C . TYR A 1 156 ? 8.168 -1.728 -7.460 1.00 98.62 156 TYR A C 1
ATOM 1233 O O . TYR A 1 156 ? 7.620 -0.973 -6.651 1.00 98.62 156 TYR A O 1
ATOM 1241 N N . PHE A 1 157 ? 9.473 -1.997 -7.431 1.00 98.19 157 PHE A N 1
ATOM 1242 C CA . PHE A 1 157 ? 10.361 -1.486 -6.398 1.00 98.19 157 PHE A CA 1
ATOM 1243 C C . PHE A 1 157 ? 10.446 0.035 -6.425 1.00 98.19 157 PHE A C 1
ATOM 1245 O O . PHE A 1 157 ? 10.778 0.630 -7.451 1.00 98.19 157 PHE A O 1
ATOM 1252 N N . VAL A 1 158 ? 10.185 0.621 -5.259 1.00 97.50 158 VAL A N 1
ATOM 1253 C CA . VAL A 1 158 ? 10.597 1.967 -4.874 1.00 97.50 158 VAL A CA 1
ATOM 1254 C C . VAL A 1 158 ? 10.480 2.108 -3.357 1.00 97.50 158 VAL A C 1
ATOM 1256 O O . VAL A 1 158 ? 9.436 1.784 -2.774 1.00 97.50 158 VAL A O 1
ATOM 1259 N N . PHE A 1 159 ? 11.528 2.627 -2.716 1.00 97.31 159 PHE A N 1
ATOM 1260 C CA . PHE A 1 159 ? 11.475 3.046 -1.317 1.00 97.31 159 PHE A CA 1
ATOM 1261 C C . PHE A 1 159 ? 10.887 4.462 -1.230 1.00 97.31 159 PHE A C 1
ATOM 1263 O O . PHE A 1 159 ? 11.575 5.460 -1.041 1.00 97.31 159 PHE A O 1
ATOM 1270 N N . TRP A 1 160 ? 9.578 4.549 -1.473 1.00 97.62 160 TRP A N 1
ATOM 1271 C CA . TRP A 1 160 ? 8.852 5.814 -1.632 1.00 97.62 160 TRP A CA 1
ATOM 1272 C C . TRP A 1 160 ? 8.870 6.704 -0.382 1.00 97.62 160 TRP A C 1
ATOM 1274 O O . TRP A 1 160 ? 8.726 7.915 -0.519 1.00 97.62 160 TRP A O 1
ATOM 1284 N N . GLU A 1 161 ? 9.078 6.128 0.805 1.00 97.19 161 GLU A N 1
ATOM 1285 C CA . GLU A 1 161 ? 9.190 6.857 2.080 1.00 97.19 161 GLU A CA 1
ATOM 1286 C C . GLU A 1 161 ? 10.425 7.776 2.114 1.00 97.19 161 GLU A C 1
ATOM 1288 O O . GLU A 1 161 ? 10.448 8.739 2.872 1.00 97.19 161 GLU A O 1
ATOM 1293 N N . MET A 1 162 ? 11.398 7.546 1.222 1.00 96.19 162 MET A N 1
ATOM 1294 C CA . MET A 1 162 ? 12.606 8.365 1.050 1.00 96.19 162 MET A CA 1
ATOM 1295 C C . MET A 1 162 ? 12.542 9.297 -0.177 1.00 96.19 162 MET A C 1
ATOM 1297 O O . MET A 1 162 ? 13.555 9.868 -0.597 1.00 96.19 162 MET A O 1
ATOM 1301 N N . ILE A 1 163 ? 11.364 9.448 -0.797 1.00 96.88 163 ILE A N 1
ATOM 1302 C CA . ILE A 1 163 ? 11.155 10.300 -1.978 1.00 96.88 163 ILE A CA 1
ATOM 1303 C C . ILE A 1 163 ? 10.423 11.583 -1.572 1.00 96.88 163 ILE A C 1
ATOM 1305 O O . ILE A 1 163 ? 9.194 11.644 -1.509 1.00 96.88 163 ILE A O 1
ATOM 1309 N N . TYR A 1 164 ? 11.213 12.624 -1.316 1.00 96.50 164 TYR A N 1
ATOM 1310 C CA . TYR A 1 164 ? 10.747 13.941 -0.880 1.00 96.50 164 TYR A CA 1
ATOM 1311 C C . TYR A 1 164 ? 10.326 14.858 -2.048 1.00 96.50 164 TYR A C 1
ATOM 1313 O O . TYR A 1 164 ? 10.644 14.563 -3.206 1.00 96.50 164 TYR A O 1
ATOM 1321 N N . PRO A 1 165 ? 9.598 15.964 -1.779 1.00 95.62 165 PRO A N 1
ATOM 1322 C CA . PRO A 1 165 ? 9.005 16.827 -2.807 1.00 95.62 165 PRO A CA 1
ATOM 1323 C C . PRO A 1 165 ? 9.983 17.397 -3.843 1.00 95.62 165 PRO A C 1
ATOM 1325 O O . PRO A 1 165 ? 9.578 17.659 -4.971 1.00 95.62 165 PRO A O 1
ATOM 1328 N N . GLU A 1 166 ? 11.246 17.587 -3.471 1.00 94.50 166 GLU A N 1
ATOM 1329 C CA . GLU A 1 166 ? 12.314 18.142 -4.306 1.00 94.50 166 GLU A CA 1
ATOM 1330 C C . GLU A 1 166 ? 12.880 17.160 -5.345 1.00 94.50 166 GLU A C 1
ATOM 1332 O O . GLU A 1 166 ? 13.661 17.554 -6.212 1.00 94.50 166 GLU A O 1
ATOM 1337 N N . ARG A 1 167 ? 12.519 15.873 -5.270 1.00 94.62 167 ARG A N 1
ATOM 1338 C CA . ARG A 1 167 ? 13.029 14.852 -6.193 1.00 94.62 167 ARG A CA 1
ATOM 1339 C C . ARG A 1 167 ? 12.498 15.073 -7.609 1.00 94.62 167 ARG A C 1
ATOM 1341 O O . ARG A 1 167 ? 11.315 15.331 -7.815 1.00 94.62 167 ARG A O 1
ATOM 1348 N N . THR A 1 168 ? 13.366 14.889 -8.602 1.00 94.50 168 THR A N 1
ATOM 1349 C CA . THR A 1 168 ? 12.971 14.866 -10.019 1.00 94.50 168 THR A CA 1
ATOM 1350 C C . THR A 1 168 ? 12.554 13.454 -10.445 1.00 94.50 168 THR A C 1
ATOM 1352 O O . THR A 1 168 ? 13.031 12.484 -9.840 1.00 94.50 168 THR A O 1
ATOM 1355 N N . PRO A 1 169 ? 11.717 13.294 -11.489 1.00 92.25 169 PRO A N 1
ATOM 1356 C CA . PRO A 1 169 ? 11.340 11.977 -12.007 1.00 92.25 169 PRO A CA 1
ATOM 1357 C C . PRO A 1 169 ? 12.548 11.084 -12.336 1.00 92.25 169 PRO A C 1
ATOM 1359 O O . PRO A 1 169 ? 12.546 9.898 -12.022 1.00 92.25 169 PRO A O 1
ATOM 1362 N N . GLU A 1 170 ? 13.604 11.658 -12.913 1.00 91.38 170 GLU A N 1
ATOM 1363 C CA . GLU A 1 170 ? 14.820 10.956 -13.350 1.00 91.38 170 GLU A CA 1
ATOM 1364 C C . GLU A 1 170 ? 15.674 10.476 -12.169 1.00 91.38 170 GLU A C 1
ATOM 1366 O O . GLU A 1 170 ? 16.441 9.520 -12.282 1.00 91.38 170 GLU A O 1
ATOM 1371 N N . SER A 1 171 ? 15.542 11.125 -11.009 1.00 94.50 171 SER A N 1
ATOM 1372 C CA . SER A 1 171 ? 16.272 10.736 -9.802 1.00 94.50 171 SER A CA 1
ATOM 1373 C C . SER A 1 171 ? 15.731 9.451 -9.164 1.00 94.50 171 SER A C 1
ATOM 1375 O O . SER A 1 171 ? 16.398 8.874 -8.299 1.00 94.50 171 SER A O 1
ATOM 1377 N N . ILE A 1 172 ? 14.530 9.009 -9.549 1.00 96.56 172 ILE A N 1
ATOM 1378 C CA . ILE A 1 172 ? 13.851 7.835 -8.999 1.00 96.56 172 ILE A CA 1
ATOM 1379 C C . ILE A 1 172 ? 14.182 6.631 -9.883 1.00 96.56 172 ILE A C 1
ATOM 1381 O O . ILE A 1 172 ? 13.840 6.608 -11.063 1.00 96.56 172 ILE A O 1
ATOM 1385 N N . ALA A 1 173 ? 14.847 5.626 -9.309 1.00 95.44 173 ALA A N 1
ATOM 1386 C CA . ALA A 1 173 ? 15.193 4.408 -10.034 1.00 95.44 173 ALA A CA 1
ATOM 1387 C C . ALA A 1 173 ? 13.930 3.698 -10.545 1.00 95.44 173 ALA A C 1
ATOM 1389 O O . ALA A 1 173 ? 12.920 3.603 -9.841 1.00 95.44 173 ALA A O 1
ATOM 1390 N N . ASN A 1 174 ? 13.997 3.179 -11.767 1.00 96.31 174 ASN A N 1
ATOM 1391 C CA . ASN A 1 174 ? 12.904 2.445 -12.386 1.00 96.31 174 ASN A CA 1
ATOM 1392 C C . ASN A 1 174 ? 13.208 0.944 -12.344 1.00 96.31 174 ASN A C 1
ATOM 1394 O O . ASN A 1 174 ? 14.349 0.523 -12.468 1.00 96.31 174 ASN A O 1
ATOM 1398 N N . SER A 1 175 ? 12.192 0.111 -12.162 1.00 96.56 175 SER A N 1
ATOM 1399 C CA . SER A 1 175 ? 12.330 -1.347 -12.157 1.00 96.56 175 SER A CA 1
ATOM 1400 C C . SER A 1 175 ? 11.132 -1.983 -12.873 1.00 96.56 175 SER A C 1
ATOM 1402 O O . SER A 1 175 ? 10.099 -1.337 -13.053 1.00 96.56 175 SER A O 1
ATOM 1404 N N . CYS A 1 176 ? 11.206 -3.227 -13.345 1.00 97.38 176 CYS A N 1
ATOM 1405 C CA . CYS A 1 176 ? 12.321 -4.175 -13.269 1.00 97.38 176 CYS A CA 1
ATOM 1406 C C . CYS A 1 176 ? 12.903 -4.443 -14.664 1.00 97.38 176 CYS A C 1
ATOM 1408 O O . CYS A 1 176 ? 12.141 -4.758 -15.572 1.00 97.38 176 CYS A O 1
ATOM 1410 N N . PHE A 1 177 ? 14.226 -4.375 -14.822 1.00 97.38 177 PHE A N 1
ATOM 1411 C CA . PHE A 1 177 ? 14.937 -4.632 -16.087 1.00 97.38 177 PHE A CA 1
ATOM 1412 C C . PHE A 1 177 ? 15.758 -5.929 -16.054 1.00 97.38 177 PHE A C 1
ATOM 1414 O O . PHE A 1 177 ? 16.781 -6.055 -16.729 1.00 97.38 177 PHE A O 1
ATOM 1421 N N . ASP A 1 178 ? 15.319 -6.902 -15.251 1.00 96.00 178 ASP A N 1
ATOM 1422 C CA . ASP A 1 178 ? 15.897 -8.241 -15.277 1.00 96.00 178 ASP A CA 1
ATOM 1423 C C . ASP A 1 178 ? 15.559 -8.984 -16.580 1.00 96.00 178 ASP A C 1
ATOM 1425 O O . ASP A 1 178 ? 14.678 -8.595 -17.353 1.00 96.00 178 ASP A O 1
ATOM 1429 N N . ARG A 1 179 ? 16.275 -10.084 -16.827 1.00 95.00 179 ARG A N 1
ATOM 1430 C CA . ARG A 1 179 ? 16.102 -10.895 -18.037 1.00 95.00 179 ARG A CA 1
ATOM 1431 C C . ARG A 1 179 ? 14.656 -11.372 -18.225 1.00 95.00 179 ARG A C 1
ATOM 1433 O O . ARG A 1 179 ? 14.144 -11.301 -19.336 1.00 95.00 179 ARG A O 1
ATOM 1440 N N . SER A 1 180 ? 13.997 -11.798 -17.145 1.00 95.50 180 SER A N 1
ATOM 1441 C CA . SER A 1 180 ? 12.606 -12.272 -17.169 1.00 95.50 180 SER A CA 1
ATOM 1442 C C . SER A 1 180 ? 11.653 -11.179 -17.654 1.00 95.50 180 SER A C 1
ATOM 1444 O O . SER A 1 180 ? 10.800 -11.419 -18.507 1.00 95.50 180 SER A O 1
ATOM 1446 N N . CYS A 1 181 ? 11.823 -9.954 -17.157 1.00 97.56 181 CYS A N 1
ATOM 1447 C CA . CYS A 1 181 ? 11.039 -8.806 -17.581 1.00 97.56 181 CYS A CA 1
ATOM 1448 C C . CYS A 1 181 ? 11.298 -8.437 -19.043 1.00 97.56 181 CYS A C 1
ATOM 1450 O O . CYS A 1 181 ? 10.339 -8.219 -19.778 1.00 97.56 181 CYS A O 1
ATOM 1452 N N . LEU A 1 182 ? 12.559 -8.401 -19.482 1.00 97.56 182 LEU A N 1
ATOM 1453 C CA . LEU A 1 182 ? 12.903 -8.060 -20.866 1.00 97.56 182 LEU A CA 1
ATOM 1454 C C . LEU A 1 182 ? 12.371 -9.095 -21.869 1.00 97.56 182 LEU A C 1
ATOM 1456 O O . LEU A 1 182 ? 11.802 -8.727 -22.894 1.00 97.56 182 LEU A O 1
ATOM 1460 N N . GLU A 1 183 ? 12.517 -10.390 -21.583 1.00 96.25 183 GLU A N 1
ATOM 1461 C CA . GLU A 1 183 ? 11.987 -11.465 -22.435 1.00 96.25 183 GLU A CA 1
ATOM 1462 C C . GLU A 1 183 ? 10.457 -11.426 -22.489 1.00 96.25 183 GLU A C 1
ATOM 1464 O O . GLU A 1 183 ? 9.860 -11.500 -23.566 1.00 96.25 183 GLU A O 1
ATOM 1469 N N . LYS A 1 184 ? 9.809 -11.254 -21.332 1.00 97.69 184 LYS A N 1
ATOM 1470 C CA . LYS A 1 184 ? 8.351 -11.204 -21.260 1.00 97.69 184 LYS A CA 1
ATOM 1471 C C . LYS A 1 184 ? 7.774 -9.954 -21.927 1.00 97.69 184 LYS A C 1
ATOM 1473 O O . LYS A 1 184 ? 6.759 -10.066 -22.603 1.00 97.69 184 LYS A O 1
ATOM 1478 N N . PHE A 1 185 ? 8.419 -8.797 -21.799 1.00 98.44 185 PHE A N 1
ATOM 1479 C CA . PHE A 1 185 ? 8.000 -7.574 -22.483 1.00 98.44 185 PHE A CA 1
ATOM 1480 C C . PHE A 1 185 ? 8.035 -7.732 -24.004 1.00 98.44 185 PHE A C 1
ATOM 1482 O O . PHE A 1 185 ? 7.034 -7.448 -24.660 1.00 98.44 185 PHE A O 1
ATOM 1489 N N . GLN A 1 186 ? 9.136 -8.253 -24.561 1.00 98.06 186 GLN A N 1
ATOM 1490 C CA . GLN A 1 186 ? 9.237 -8.521 -26.001 1.00 98.06 186 GLN A CA 1
ATOM 1491 C C . GLN A 1 186 ? 8.138 -9.478 -26.467 1.00 98.06 186 GLN A C 1
ATOM 1493 O O . GLN A 1 186 ? 7.477 -9.225 -27.470 1.00 98.06 186 GLN A O 1
ATOM 1498 N N . LYS A 1 187 ? 7.898 -10.553 -25.705 1.00 98.12 187 LYS A N 1
ATOM 1499 C CA . LYS A 1 187 ? 6.855 -11.539 -26.011 1.00 98.12 187 LYS A CA 1
ATOM 1500 C C . LYS A 1 187 ? 5.446 -10.943 -25.973 1.00 98.12 187 LYS A C 1
ATOM 1502 O O . LYS A 1 187 ? 4.648 -11.230 -26.858 1.00 98.12 187 LYS A O 1
ATOM 1507 N N . ASP A 1 188 ? 5.129 -10.171 -24.937 1.00 98.19 188 ASP A N 1
ATOM 1508 C CA . ASP A 1 188 ? 3.773 -9.668 -24.700 1.00 98.19 188 ASP A CA 1
ATOM 1509 C C . ASP A 1 188 ? 3.427 -8.471 -25.607 1.00 98.19 188 ASP A C 1
ATOM 1511 O O . ASP A 1 188 ? 2.253 -8.250 -25.895 1.00 98.19 188 ASP A O 1
ATOM 1515 N N . THR A 1 189 ? 4.424 -7.692 -26.045 1.00 98.19 189 THR A N 1
ATOM 1516 C CA . THR A 1 189 ? 4.210 -6.446 -26.811 1.00 98.19 189 THR A CA 1
ATOM 1517 C C . THR A 1 189 ? 4.642 -6.520 -28.273 1.00 98.19 189 THR A C 1
ATOM 1519 O O . THR A 1 189 ? 4.216 -5.691 -29.072 1.00 98.19 189 THR A O 1
ATOM 1522 N N . GLY A 1 190 ? 5.501 -7.477 -28.636 1.00 98.00 190 GLY A N 1
ATOM 1523 C CA . GLY A 1 190 ? 6.127 -7.547 -29.958 1.00 98.00 190 GLY A CA 1
ATOM 1524 C C . GLY A 1 190 ? 7.235 -6.512 -30.193 1.00 98.00 190 GLY A C 1
ATOM 1525 O O . GLY A 1 190 ? 7.830 -6.506 -31.268 1.00 98.00 190 GLY A O 1
ATOM 1526 N N . ILE A 1 191 ? 7.546 -5.650 -29.217 1.00 98.12 191 ILE A N 1
ATOM 1527 C CA . ILE A 1 191 ? 8.661 -4.698 -29.303 1.00 98.12 191 ILE A CA 1
ATOM 1528 C C . ILE A 1 191 ? 9.956 -5.472 -29.087 1.00 98.12 191 ILE A C 1
ATOM 1530 O O . ILE A 1 191 ? 10.214 -5.923 -27.977 1.00 98.12 191 ILE A O 1
ATOM 1534 N N . ILE A 1 192 ? 10.765 -5.628 -30.135 1.00 97.06 192 ILE A N 1
ATOM 1535 C CA . ILE A 1 192 ? 12.013 -6.401 -30.097 1.00 97.06 192 ILE A CA 1
ATOM 1536 C C . ILE A 1 192 ? 13.183 -5.496 -29.716 1.00 97.06 192 ILE A C 1
ATOM 1538 O O . ILE A 1 192 ? 13.363 -4.425 -30.297 1.00 97.06 192 ILE A O 1
ATOM 1542 N N . LEU A 1 193 ? 13.998 -5.935 -28.755 1.00 96.06 193 LEU A N 1
ATOM 1543 C CA . LEU A 1 193 ? 15.201 -5.201 -28.377 1.00 96.06 193 LEU A CA 1
ATOM 1544 C C . LEU A 1 193 ? 16.273 -5.328 -29.473 1.00 96.06 193 LEU A C 1
ATOM 1546 O O . LEU A 1 193 ? 16.485 -6.425 -29.996 1.00 96.06 193 LEU A O 1
ATOM 1550 N N . PRO A 1 194 ? 17.015 -4.246 -29.777 1.00 96.38 194 PRO A N 1
ATOM 1551 C CA . PRO A 1 194 ? 18.219 -4.335 -30.590 1.00 96.38 194 PRO A CA 1
ATOM 1552 C C . PRO A 1 194 ? 19.195 -5.393 -30.059 1.00 96.38 194 PRO A C 1
ATOM 1554 O O . PRO A 1 194 ? 19.379 -5.545 -28.847 1.00 96.38 194 PRO A O 1
ATOM 1557 N N . ALA A 1 195 ? 19.835 -6.117 -30.980 1.00 92.50 195 ALA A N 1
ATOM 1558 C CA . ALA A 1 195 ? 20.750 -7.201 -30.640 1.00 92.50 195 ALA A CA 1
ATOM 1559 C C . ALA A 1 195 ? 21.872 -6.727 -29.698 1.00 92.50 195 ALA A C 1
ATOM 1561 O O . ALA A 1 195 ? 22.457 -5.662 -29.887 1.00 92.50 195 ALA A O 1
ATOM 1562 N N . GLY A 1 196 ? 22.176 -7.534 -28.678 1.00 89.69 196 GLY A N 1
ATOM 1563 C CA . GLY A 1 196 ? 23.231 -7.255 -27.699 1.00 89.69 196 GLY A CA 1
ATOM 1564 C C . GLY A 1 196 ? 22.833 -6.331 -26.541 1.00 89.69 196 GLY A C 1
ATOM 1565 O O . GLY A 1 196 ? 23.604 -6.215 -25.588 1.00 89.69 196 GLY A O 1
ATOM 1566 N N . LEU A 1 197 ? 21.644 -5.712 -26.559 1.00 93.62 197 LEU A N 1
ATOM 1567 C CA . LEU A 1 197 ? 21.183 -4.906 -25.425 1.00 93.62 197 LEU A CA 1
ATOM 1568 C C . LEU A 1 197 ? 20.702 -5.784 -24.266 1.00 93.62 197 LEU A C 1
ATOM 1570 O O . LEU A 1 197 ? 19.782 -6.588 -24.400 1.00 93.62 197 LEU A O 1
ATOM 1574 N N . VAL A 1 198 ? 21.300 -5.573 -23.094 1.00 89.44 198 VAL A N 1
ATOM 1575 C CA . VAL A 1 198 ? 20.971 -6.260 -21.835 1.00 89.44 198 VAL A CA 1
ATOM 1576 C C . VAL A 1 198 ? 21.002 -5.293 -20.649 1.00 89.44 198 VAL A C 1
ATOM 1578 O O . VAL A 1 198 ? 21.683 -4.261 -20.695 1.00 89.44 198 VAL A O 1
ATOM 1581 N N . GLY A 1 199 ? 20.269 -5.620 -19.578 1.00 90.31 199 GLY A N 1
ATOM 1582 C CA . GLY A 1 199 ? 20.277 -4.878 -18.309 1.00 90.31 199 GLY A CA 1
ATOM 1583 C C . GLY A 1 199 ? 20.117 -3.364 -18.492 1.00 90.31 199 GLY A C 1
ATOM 1584 O O . GLY A 1 199 ? 19.182 -2.906 -19.143 1.00 90.31 199 GLY A O 1
ATOM 1585 N N . THR A 1 200 ? 21.069 -2.582 -17.978 1.00 96.06 200 THR A N 1
ATOM 1586 C CA . THR A 1 200 ? 21.098 -1.107 -18.049 1.00 96.06 200 THR A CA 1
ATOM 1587 C C . THR A 1 200 ? 21.017 -0.557 -19.480 1.00 96.06 200 THR A C 1
ATOM 1589 O O . THR A 1 200 ? 20.383 0.470 -19.722 1.00 96.06 200 THR A O 1
ATOM 1592 N N . SER A 1 201 ? 21.643 -1.221 -20.460 1.00 97.06 201 SER A N 1
ATOM 1593 C CA . SER A 1 201 ? 21.618 -0.762 -21.860 1.00 97.06 201 SER A CA 1
ATOM 1594 C C . SER A 1 201 ? 20.238 -0.946 -22.501 1.00 97.06 201 SER A C 1
ATOM 1596 O O . SER A 1 201 ? 19.743 -0.039 -23.171 1.00 97.06 201 SER A O 1
ATOM 1598 N N . ALA A 1 202 ? 19.579 -2.069 -22.201 1.00 97.50 202 ALA A N 1
ATOM 1599 C CA . ALA A 1 202 ? 18.187 -2.321 -22.552 1.00 97.50 202 ALA A CA 1
ATOM 1600 C C . ALA A 1 202 ? 17.248 -1.325 -21.858 1.00 97.50 202 ALA A C 1
ATOM 1602 O O . ALA A 1 202 ? 16.396 -0.729 -22.512 1.00 97.50 202 ALA A O 1
ATOM 1603 N N . ALA A 1 203 ? 17.448 -1.089 -20.557 1.00 97.56 203 ALA A N 1
ATOM 1604 C CA . ALA A 1 203 ? 16.654 -0.140 -19.785 1.00 97.56 203 ALA A CA 1
ATOM 1605 C C . ALA A 1 203 ? 16.687 1.264 -20.395 1.00 97.56 203 ALA A C 1
ATOM 1607 O O . ALA A 1 203 ? 15.639 1.860 -20.632 1.00 97.56 203 ALA A O 1
ATOM 1608 N N . ARG A 1 204 ? 17.883 1.763 -20.729 1.00 97.75 204 ARG A N 1
ATOM 1609 C CA . ARG A 1 204 ? 18.057 3.072 -21.368 1.00 97.75 204 ARG A CA 1
ATOM 1610 C C . ARG A 1 204 ? 17.321 3.162 -22.703 1.00 97.75 204 ARG A C 1
ATOM 1612 O O . ARG A 1 204 ? 16.650 4.158 -22.951 1.00 97.75 204 ARG A O 1
ATOM 1619 N N . TRP A 1 205 ? 17.435 2.137 -23.547 1.00 98.31 205 TRP A N 1
ATOM 1620 C CA . TRP A 1 205 ? 16.767 2.112 -24.849 1.00 98.31 205 TRP A CA 1
ATOM 1621 C C . TRP A 1 205 ? 15.238 2.111 -24.705 1.00 98.31 205 TRP A C 1
ATOM 1623 O O . TRP A 1 205 ? 14.564 2.945 -25.307 1.00 98.31 205 TRP A O 1
ATOM 1633 N N . ILE A 1 206 ? 14.699 1.252 -23.833 1.00 98.25 206 ILE A N 1
ATOM 1634 C CA . ILE A 1 206 ? 13.259 1.182 -23.552 1.00 98.25 206 ILE A CA 1
ATOM 1635 C C . ILE A 1 206 ? 12.750 2.519 -23.006 1.00 98.25 206 ILE A C 1
ATOM 1637 O O . ILE A 1 206 ? 11.745 3.036 -23.482 1.00 98.25 206 ILE A O 1
ATOM 1641 N N . LEU A 1 207 ? 13.434 3.106 -22.022 1.00 97.19 207 LEU A N 1
ATOM 1642 C CA . LEU A 1 207 ? 12.991 4.353 -21.396 1.00 97.19 207 LEU A CA 1
ATOM 1643 C C . LEU A 1 207 ? 13.109 5.571 -22.324 1.00 97.19 207 LEU A C 1
ATOM 1645 O O . LEU A 1 207 ? 12.389 6.547 -22.115 1.00 97.19 207 LEU A O 1
ATOM 1649 N N . ALA A 1 208 ? 13.976 5.519 -23.337 1.00 97.38 208 ALA A N 1
ATOM 1650 C CA . ALA A 1 208 ? 14.104 6.574 -24.337 1.00 97.38 208 ALA A CA 1
ATOM 1651 C C . ALA A 1 208 ? 13.052 6.467 -25.455 1.00 97.38 208 ALA A C 1
ATOM 1653 O O . ALA A 1 208 ? 12.501 7.488 -25.857 1.00 97.38 208 ALA A O 1
ATOM 1654 N N . ALA A 1 209 ? 12.770 5.256 -25.949 1.00 97.56 209 ALA A N 1
ATOM 1655 C CA . ALA A 1 209 ? 11.963 5.055 -27.159 1.00 97.56 209 ALA A CA 1
ATOM 1656 C C . ALA A 1 209 ? 10.570 4.446 -26.916 1.00 97.56 209 ALA A C 1
ATOM 1658 O O . ALA A 1 209 ? 9.665 4.674 -27.711 1.00 97.56 209 ALA A O 1
ATOM 1659 N N . HIS A 1 210 ? 10.383 3.697 -25.825 1.00 98.38 210 HIS A N 1
ATOM 1660 C CA . HIS A 1 210 ? 9.195 2.867 -25.566 1.00 98.38 210 HIS A CA 1
ATOM 1661 C C . HIS A 1 210 ? 8.674 2.995 -24.123 1.00 98.38 210 HIS A C 1
ATOM 1663 O O . HIS A 1 210 ? 8.116 2.060 -23.539 1.00 98.38 210 HIS A O 1
ATOM 1669 N N . LYS A 1 211 ? 8.897 4.154 -23.488 1.00 97.94 211 LYS A N 1
ATOM 1670 C CA . LYS A 1 211 ? 8.491 4.408 -22.096 1.00 97.94 211 LYS A CA 1
ATOM 1671 C C . LYS A 1 211 ? 6.979 4.240 -21.868 1.00 97.94 211 LYS A C 1
ATOM 1673 O O . LYS A 1 211 ? 6.627 3.657 -20.834 1.00 97.94 211 LYS A O 1
ATOM 1678 N N . PRO A 1 212 ? 6.077 4.720 -22.751 1.00 98.38 212 PRO A N 1
ATOM 1679 C CA . PRO A 1 212 ? 4.639 4.510 -22.584 1.00 98.38 212 PRO A CA 1
ATOM 1680 C C . PRO A 1 212 ? 4.247 3.027 -22.593 1.00 98.38 212 PRO A C 1
ATOM 1682 O O . PRO A 1 212 ? 3.532 2.582 -21.696 1.00 98.38 212 PRO A O 1
ATOM 1685 N N . GLU A 1 213 ? 4.760 2.250 -23.545 1.00 98.81 213 GLU A N 1
ATOM 1686 C CA . GLU A 1 213 ? 4.465 0.824 -23.713 1.00 98.81 213 GLU A CA 1
ATOM 1687 C C . GLU A 1 213 ? 5.021 0.010 -22.549 1.00 98.81 213 GLU A C 1
ATOM 1689 O O . GLU A 1 213 ? 4.323 -0.833 -21.984 1.00 98.81 213 GLU A O 1
ATOM 1694 N N . TRP A 1 214 ? 6.246 0.321 -22.118 1.00 98.62 214 TRP A N 1
ATOM 1695 C CA . TRP A 1 214 ? 6.840 -0.268 -20.924 1.00 98.62 214 TRP A CA 1
ATOM 1696 C C . TRP A 1 214 ? 6.008 0.013 -19.672 1.00 98.62 214 TRP A C 1
ATOM 1698 O O . TRP A 1 214 ? 5.742 -0.886 -18.874 1.00 98.62 214 TRP A O 1
ATOM 1708 N N . THR A 1 215 ? 5.552 1.257 -19.504 1.00 98.62 215 THR A N 1
ATOM 1709 C CA . THR A 1 215 ? 4.712 1.651 -18.366 1.00 98.62 215 THR A CA 1
ATOM 1710 C C . THR A 1 215 ? 3.385 0.897 -18.375 1.00 98.62 215 THR A C 1
ATOM 1712 O O . THR A 1 215 ? 3.011 0.313 -17.358 1.00 98.62 215 THR A O 1
ATOM 1715 N N . ALA A 1 216 ? 2.699 0.856 -19.521 1.00 98.75 216 ALA A N 1
ATOM 1716 C CA . ALA A 1 216 ? 1.437 0.140 -19.673 1.00 98.75 216 ALA A CA 1
ATOM 1717 C C . ALA A 1 216 ? 1.596 -1.360 -19.383 1.00 98.75 216 ALA A C 1
ATOM 1719 O O . ALA A 1 216 ? 0.801 -1.931 -18.635 1.00 98.75 216 ALA A O 1
ATOM 1720 N N . TRP A 1 217 ? 2.658 -1.986 -19.899 1.00 98.75 217 TRP A N 1
ATOM 1721 C CA . TRP A 1 217 ? 2.959 -3.395 -19.651 1.00 98.75 217 TRP A CA 1
ATOM 1722 C C . TRP A 1 217 ? 3.223 -3.684 -18.166 1.00 98.75 217 TRP A C 1
ATOM 1724 O O . TRP A 1 217 ? 2.635 -4.612 -17.606 1.00 98.75 217 TRP A O 1
ATOM 1734 N N . LYS A 1 218 ? 4.025 -2.854 -17.483 1.00 98.50 218 LYS A N 1
ATOM 1735 C CA . LYS A 1 218 ? 4.257 -2.988 -16.034 1.00 98.50 218 LYS A CA 1
ATOM 1736 C C . LYS A 1 218 ? 2.969 -2.845 -15.225 1.00 98.50 218 LYS A C 1
ATOM 1738 O O . LYS A 1 218 ? 2.714 -3.652 -14.332 1.00 98.50 218 LYS A O 1
ATOM 1743 N N . CYS A 1 219 ? 2.138 -1.853 -15.541 1.00 98.88 219 CYS A N 1
ATOM 1744 C CA . CYS A 1 219 ? 0.827 -1.706 -14.910 1.00 98.88 219 CYS A CA 1
ATOM 1745 C C . CYS A 1 219 ? -0.057 -2.940 -15.149 1.00 98.88 219 CYS A C 1
ATOM 1747 O O . CYS A 1 219 ? -0.701 -3.423 -14.218 1.00 98.88 219 CYS A O 1
ATOM 1749 N N . GLY A 1 220 ? -0.023 -3.502 -16.361 1.00 98.75 220 GLY A N 1
ATOM 1750 C CA . GLY A 1 220 ? -0.706 -4.747 -16.708 1.00 98.75 220 GLY A CA 1
ATOM 1751 C C . GLY A 1 220 ? -0.236 -5.949 -15.884 1.00 98.75 220 GLY A C 1
ATOM 1752 O O . GLY A 1 220 ? -1.067 -6.743 -15.445 1.00 98.75 220 GLY A O 1
ATOM 1753 N N . LEU A 1 221 ? 1.066 -6.062 -15.598 1.00 98.56 221 LEU A N 1
ATOM 1754 C CA . LEU A 1 221 ? 1.601 -7.118 -14.731 1.00 98.56 221 LEU A CA 1
ATOM 1755 C C . LEU A 1 221 ? 1.080 -7.016 -13.295 1.00 98.56 221 LEU A C 1
ATOM 1757 O O . LEU A 1 221 ? 0.637 -8.020 -12.735 1.00 98.56 221 LEU A O 1
ATOM 1761 N N . ILE A 1 222 ? 1.074 -5.815 -12.710 1.00 98.81 222 ILE A N 1
ATOM 1762 C CA . ILE A 1 222 ? 0.530 -5.607 -11.360 1.00 98.81 222 ILE A CA 1
ATOM 1763 C C . ILE A 1 222 ? -0.979 -5.880 -11.335 1.00 98.81 222 ILE A C 1
ATOM 1765 O O . ILE A 1 222 ? -1.457 -6.586 -10.447 1.00 98.81 222 ILE A O 1
ATOM 1769 N N . ALA A 1 223 ? -1.730 -5.401 -12.331 1.00 98.81 223 ALA A N 1
ATOM 1770 C CA . ALA A 1 223 ? -3.162 -5.676 -12.441 1.00 98.81 223 ALA A CA 1
ATOM 1771 C C . ALA A 1 223 ? -3.452 -7.179 -12.603 1.00 98.81 223 ALA A C 1
ATOM 1773 O O . ALA A 1 223 ? -4.360 -7.709 -11.963 1.00 98.81 223 ALA A O 1
ATOM 1774 N N . GLY A 1 224 ? -2.650 -7.894 -13.398 1.00 98.69 224 GLY A N 1
ATOM 1775 C CA . GLY A 1 224 ? -2.724 -9.348 -13.549 1.00 98.69 224 GLY A CA 1
ATOM 1776 C C . GLY A 1 224 ? -2.426 -10.103 -12.249 1.00 98.69 224 GLY A C 1
ATOM 1777 O O . GLY A 1 224 ? -3.135 -11.057 -11.914 1.00 98.69 224 GLY A O 1
ATOM 1778 N N . ALA A 1 225 ? -1.435 -9.649 -11.477 1.00 98.81 225 ALA A N 1
ATOM 1779 C CA . ALA A 1 225 ? -1.135 -10.197 -10.157 1.00 98.81 225 ALA A CA 1
ATOM 1780 C C . ALA A 1 225 ? -2.297 -9.987 -9.175 1.00 98.81 225 ALA A C 1
ATOM 1782 O O . ALA A 1 225 ? -2.746 -10.948 -8.549 1.00 98.81 225 ALA A O 1
ATOM 1783 N N . VAL A 1 226 ? -2.853 -8.770 -9.103 1.00 98.88 226 VAL A N 1
ATOM 1784 C CA . VAL A 1 226 ? -4.035 -8.474 -8.274 1.00 98.88 226 VAL A CA 1
ATOM 1785 C C . VAL A 1 226 ? -5.220 -9.332 -8.693 1.00 98.88 226 VAL A C 1
ATOM 1787 O O . VAL A 1 226 ? -5.823 -9.979 -7.844 1.00 98.88 226 VAL A O 1
ATOM 1790 N N . LYS A 1 227 ? -5.518 -9.421 -9.993 1.00 98.88 227 LYS A N 1
ATOM 1791 C CA . LYS A 1 227 ? -6.606 -10.262 -10.509 1.00 98.88 227 LYS A CA 1
ATOM 1792 C C . LYS A 1 227 ? -6.447 -11.725 -10.087 1.00 98.88 227 LYS A C 1
ATOM 1794 O O . LYS A 1 227 ? -7.426 -12.346 -9.681 1.00 98.88 227 LYS A O 1
ATOM 1799 N N . SER A 1 228 ? -5.228 -12.260 -10.150 1.00 98.81 228 SER A N 1
ATOM 1800 C CA . SER A 1 228 ? -4.936 -13.647 -9.762 1.00 98.81 228 SER A CA 1
ATOM 1801 C C . SER A 1 228 ? -5.127 -13.873 -8.260 1.00 98.81 228 SER A C 1
ATOM 1803 O O . SER A 1 228 ? -5.749 -14.855 -7.857 1.00 98.81 228 SER A O 1
ATOM 1805 N N . ILE A 1 229 ? -4.657 -12.935 -7.431 1.00 98.88 229 ILE A N 1
ATOM 1806 C CA . ILE A 1 229 ? -4.834 -12.976 -5.974 1.00 98.88 229 ILE A CA 1
ATOM 1807 C C . ILE A 1 229 ? -6.314 -12.874 -5.603 1.00 98.88 229 ILE A C 1
ATOM 1809 O O . ILE A 1 229 ? -6.799 -13.694 -4.830 1.00 98.88 229 ILE A O 1
ATOM 1813 N N . VAL A 1 230 ? -7.045 -11.915 -6.177 1.00 98.81 230 VAL A N 1
ATOM 1814 C CA . VAL A 1 230 ? -8.478 -11.710 -5.921 1.00 98.81 230 VAL A CA 1
ATOM 1815 C C . VAL A 1 230 ? -9.274 -12.954 -6.302 1.00 98.81 230 VAL A C 1
ATOM 1817 O O . VAL A 1 230 ? -10.088 -13.417 -5.507 1.00 98.81 230 VAL A O 1
ATOM 1820 N N . ALA A 1 231 ? -9.019 -13.529 -7.481 1.00 98.75 231 ALA A N 1
ATOM 1821 C CA . ALA A 1 231 ? -9.685 -14.752 -7.917 1.00 98.75 231 ALA A CA 1
ATOM 1822 C C . ALA A 1 231 ? -9.397 -15.923 -6.964 1.00 98.75 231 ALA A C 1
ATOM 1824 O O . ALA A 1 231 ? -10.327 -16.598 -6.526 1.00 98.75 231 ALA A O 1
ATOM 1825 N N . GLY A 1 232 ? -8.130 -16.132 -6.589 1.00 98.69 232 GLY A N 1
ATOM 1826 C CA . GLY A 1 232 ? -7.745 -17.183 -5.646 1.00 98.69 232 GLY A CA 1
ATOM 1827 C C . GLY A 1 232 ? -8.363 -16.997 -4.258 1.00 98.69 232 GLY A C 1
ATOM 1828 O O . GLY A 1 232 ? -8.873 -17.952 -3.679 1.00 98.69 232 GLY A O 1
ATOM 1829 N N . ALA A 1 233 ? -8.367 -15.768 -3.745 1.00 98.69 233 ALA A N 1
ATOM 1830 C CA . ALA A 1 233 ? -8.915 -15.432 -2.438 1.00 98.69 233 ALA A CA 1
ATOM 1831 C C . ALA A 1 233 ? -10.444 -15.583 -2.395 1.00 98.69 233 ALA A C 1
ATOM 1833 O O . ALA A 1 233 ? -10.975 -16.253 -1.507 1.00 98.69 233 ALA A O 1
ATOM 1834 N N . LYS A 1 234 ? -11.159 -15.036 -3.390 1.00 98.25 234 LYS A N 1
ATOM 1835 C CA . LYS A 1 234 ? -12.627 -15.124 -3.465 1.00 98.25 234 LYS A CA 1
ATOM 1836 C C . LYS A 1 234 ? -13.127 -16.529 -3.809 1.00 98.25 234 LYS A C 1
ATOM 1838 O O . LYS A 1 234 ? -14.251 -16.859 -3.452 1.00 98.25 234 LYS A O 1
ATOM 1843 N N . ALA A 1 235 ? -12.299 -17.383 -4.416 1.00 98.38 235 ALA A N 1
ATOM 1844 C CA . ALA A 1 235 ? -12.611 -18.807 -4.556 1.00 98.38 235 ALA A CA 1
ATOM 1845 C C . ALA A 1 235 ? -12.649 -19.544 -3.203 1.00 98.38 235 ALA A C 1
ATOM 1847 O O . ALA A 1 235 ? -13.375 -20.523 -3.070 1.00 98.38 235 ALA A O 1
ATOM 1848 N N . VAL A 1 236 ? -11.888 -19.080 -2.204 1.00 98.56 236 VAL A N 1
ATOM 1849 C CA . VAL A 1 236 ? -11.921 -19.629 -0.837 1.00 98.56 236 VAL A CA 1
ATOM 1850 C C . VAL A 1 236 ? -13.038 -18.987 -0.016 1.00 98.56 236 VAL A C 1
ATOM 1852 O O . VAL A 1 236 ? -13.809 -19.693 0.625 1.00 98.56 236 VAL A O 1
ATOM 1855 N N . LYS A 1 237 ? -13.142 -17.652 -0.044 1.00 98.31 237 LYS A N 1
ATOM 1856 C CA . LYS A 1 237 ? -14.153 -16.888 0.700 1.00 98.31 237 LYS A CA 1
ATOM 1857 C C . LYS A 1 237 ? -14.778 -15.824 -0.216 1.00 98.31 237 LYS A C 1
ATOM 1859 O O . LYS A 1 237 ? -14.226 -14.732 -0.336 1.00 98.31 237 LYS A O 1
ATOM 1864 N N . PRO A 1 238 ? -15.934 -16.098 -0.859 1.00 97.62 238 PRO A N 1
ATOM 1865 C CA . PRO A 1 238 ? -16.538 -15.187 -1.842 1.00 97.62 238 PRO A CA 1
ATOM 1866 C C . PRO A 1 238 ? -16.850 -13.778 -1.320 1.00 97.62 238 PRO A C 1
ATOM 1868 O O . PRO A 1 238 ? -16.781 -12.811 -2.076 1.00 97.62 238 PRO A O 1
ATOM 1871 N N . GLY A 1 239 ? -17.173 -13.659 -0.028 1.00 95.00 239 GLY A N 1
ATOM 1872 C CA . GLY A 1 239 ? -17.460 -12.386 0.641 1.00 95.00 239 GLY A CA 1
ATOM 1873 C C . GLY A 1 239 ? -16.234 -11.642 1.179 1.00 95.00 239 GLY A C 1
ATOM 1874 O O . GLY A 1 239 ? -16.415 -10.628 1.842 1.00 95.00 239 GLY A O 1
ATOM 1875 N N . LEU A 1 240 ? -15.013 -12.139 0.945 1.00 98.00 240 LEU A N 1
ATOM 1876 C CA . LEU A 1 240 ? -13.787 -11.525 1.454 1.00 98.00 240 LEU A CA 1
ATOM 1877 C C . LEU A 1 240 ? -13.574 -10.134 0.850 1.00 98.00 240 LEU A C 1
ATOM 1879 O O . LEU A 1 240 ? -13.610 -9.965 -0.375 1.00 98.00 240 LEU A O 1
ATOM 1883 N N . VAL A 1 241 ? -13.293 -9.166 1.718 1.00 98.50 241 VAL A N 1
ATOM 1884 C CA . VAL A 1 241 ? -12.996 -7.790 1.323 1.00 98.50 241 VAL A CA 1
ATOM 1885 C C . VAL A 1 241 ? -11.530 -7.663 0.914 1.00 98.50 241 VAL A C 1
ATOM 1887 O O . VAL A 1 241 ? -10.630 -8.099 1.635 1.00 98.50 241 VAL A O 1
ATOM 1890 N N . ILE A 1 242 ? -11.271 -7.042 -0.235 1.00 98.81 242 ILE A N 1
ATOM 1891 C CA . ILE A 1 242 ? -9.912 -6.820 -0.734 1.00 98.81 242 ILE A CA 1
ATOM 1892 C C . ILE A 1 242 ? -9.537 -5.343 -0.615 1.00 98.81 242 ILE A C 1
ATOM 1894 O O . ILE A 1 242 ? -10.127 -4.493 -1.282 1.00 98.81 242 ILE A O 1
ATOM 1898 N N . ASN A 1 243 ? -8.515 -5.051 0.187 1.00 98.88 243 ASN A N 1
ATOM 1899 C CA . ASN A 1 243 ? -7.860 -3.749 0.236 1.00 98.88 243 ASN A CA 1
ATOM 1900 C C . ASN A 1 243 ? -6.534 -3.766 -0.536 1.00 98.88 243 ASN A C 1
ATOM 1902 O O . ASN A 1 243 ? -5.791 -4.747 -0.487 1.00 98.88 243 ASN A O 1
ATOM 190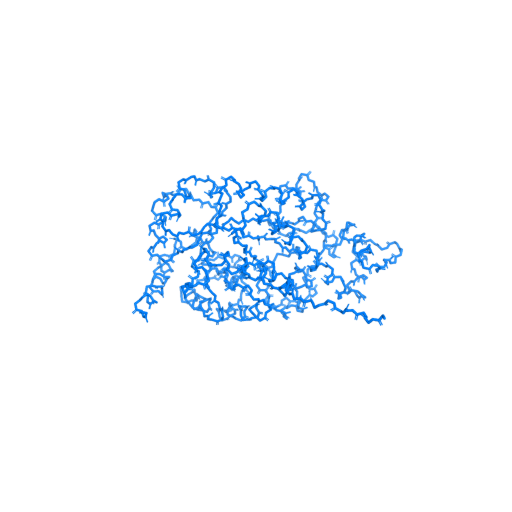6 N N . LEU A 1 244 ? -6.207 -2.660 -1.201 1.00 98.81 244 LEU A N 1
ATOM 1907 C CA . LEU A 1 244 ? -4.925 -2.443 -1.866 1.00 98.81 244 LEU A CA 1
ATOM 1908 C C . LEU A 1 244 ? -4.209 -1.235 -1.263 1.00 98.81 244 LEU A C 1
ATOM 1910 O O . LEU A 1 244 ? -4.753 -0.132 -1.254 1.00 98.81 244 LEU A O 1
ATOM 1914 N N . HIS A 1 245 ? -2.963 -1.415 -0.819 1.00 98.44 245 HIS A N 1
ATOM 1915 C CA . HIS A 1 245 ? -2.115 -0.290 -0.433 1.00 98.44 245 HIS A CA 1
ATOM 1916 C C . HIS A 1 245 ? -1.456 0.346 -1.660 1.00 98.44 245 HIS A C 1
ATOM 1918 O O . HIS A 1 245 ? -0.758 -0.319 -2.434 1.00 98.44 245 HIS A O 1
ATOM 1924 N N . SER A 1 246 ? -1.654 1.654 -1.825 1.00 98.56 246 SER A N 1
ATOM 1925 C CA . SER A 1 246 ? -0.997 2.433 -2.874 1.00 98.56 246 SER A CA 1
ATOM 1926 C C . SER A 1 246 ? 0.073 3.352 -2.299 1.00 98.56 246 SER A C 1
ATOM 1928 O O . SER A 1 246 ? -0.054 3.874 -1.186 1.00 98.56 246 SER A O 1
ATOM 1930 N N . VAL A 1 247 ? 1.129 3.575 -3.082 1.00 98.56 247 VAL A N 1
ATOM 1931 C CA . VAL A 1 247 ? 2.056 4.685 -2.830 1.00 98.56 247 VAL A CA 1
ATOM 1932 C C . VAL A 1 247 ? 1.237 5.982 -2.859 1.00 98.56 247 VAL A C 1
ATOM 1934 O O . VAL A 1 247 ? 0.381 6.125 -3.737 1.00 98.56 247 VAL A O 1
ATOM 1937 N N . PRO A 1 248 ? 1.442 6.924 -1.923 1.00 98.12 248 PRO A N 1
ATOM 1938 C CA . PRO A 1 248 ? 0.616 8.127 -1.808 1.00 98.12 248 PRO A CA 1
ATOM 1939 C C . PRO A 1 248 ? 1.023 9.209 -2.824 1.00 98.12 248 PRO A C 1
ATOM 1941 O O . PRO A 1 248 ? 1.109 10.385 -2.494 1.00 98.12 248 PRO A O 1
ATOM 1944 N N . TRP A 1 249 ? 1.336 8.825 -4.058 1.00 98.50 249 TRP A N 1
ATOM 1945 C CA . TRP A 1 249 ? 1.634 9.769 -5.129 1.00 98.50 249 TRP A CA 1
ATOM 1946 C C . TRP A 1 249 ? 0.378 10.023 -5.944 1.00 98.50 249 TRP A C 1
ATOM 1948 O O . TRP A 1 249 ? -0.288 9.080 -6.374 1.00 98.50 249 TRP A O 1
ATOM 1958 N N . ARG A 1 250 ? 0.085 11.299 -6.195 1.00 98.44 250 ARG A N 1
ATOM 1959 C CA . ARG A 1 250 ? -0.985 11.691 -7.112 1.00 98.44 250 ARG A CA 1
ATOM 1960 C C . ARG A 1 250 ? -0.608 11.330 -8.543 1.00 98.44 250 ARG A C 1
ATOM 1962 O O . ARG A 1 250 ? 0.570 11.182 -8.874 1.00 98.44 250 ARG A O 1
ATOM 1969 N N . SER A 1 251 ? -1.603 11.276 -9.419 1.00 97.69 251 SER A N 1
ATOM 1970 C CA . SER A 1 251 ? -1.474 10.912 -10.834 1.00 97.69 251 SER A CA 1
ATOM 1971 C C . SER A 1 251 ? -0.371 11.667 -11.590 1.00 97.69 251 SER A C 1
ATOM 1973 O O . SER A 1 251 ? 0.206 11.122 -12.531 1.00 97.69 251 SER A O 1
ATOM 1975 N N . LYS A 1 252 ? -0.054 12.900 -11.170 1.00 97.00 252 LYS A N 1
ATOM 1976 C CA . LYS A 1 252 ? 0.964 13.770 -11.781 1.00 97.00 252 LYS A CA 1
ATOM 1977 C C . LYS A 1 252 ? 2.236 13.946 -10.949 1.00 97.00 252 LYS A C 1
ATOM 1979 O O . LYS A 1 252 ? 3.204 14.504 -11.466 1.00 97.00 252 LYS A O 1
ATOM 1984 N N . ASP A 1 253 ? 2.263 13.484 -9.698 1.00 98.06 253 ASP A N 1
ATOM 1985 C CA . ASP A 1 253 ? 3.450 13.630 -8.851 1.00 98.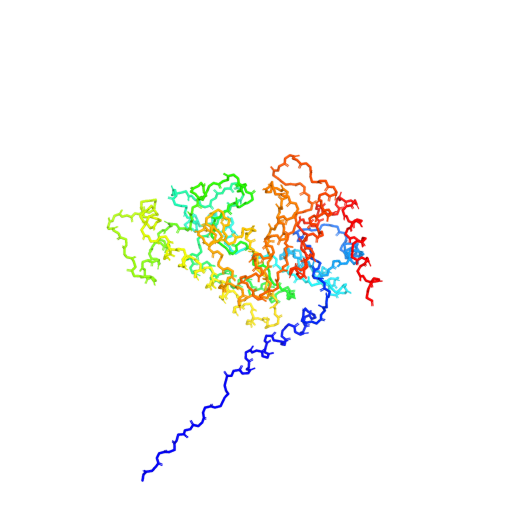06 253 ASP A CA 1
ATOM 1986 C C . ASP A 1 253 ? 4.643 12.905 -9.498 1.00 98.06 253 ASP A C 1
ATOM 1988 O O . ASP A 1 253 ? 4.511 11.806 -10.050 1.00 98.06 253 ASP A O 1
ATOM 1992 N N . PHE A 1 254 ? 5.807 13.561 -9.469 1.00 97.69 254 PHE A N 1
ATOM 1993 C CA . PHE A 1 254 ? 7.064 13.050 -10.026 1.00 97.69 254 PHE A CA 1
ATOM 1994 C C . PHE A 1 254 ? 6.939 12.549 -11.477 1.00 97.69 254 PHE A C 1
ATOM 1996 O O . PHE A 1 254 ? 7.483 11.507 -11.839 1.00 97.69 254 PHE A O 1
ATOM 2003 N N . GLY A 1 255 ? 6.196 13.270 -12.323 1.00 96.06 255 GLY A N 1
ATOM 2004 C CA . GLY A 1 255 ? 6.034 12.904 -13.734 1.00 96.06 255 GLY A CA 1
ATOM 2005 C C . GLY A 1 255 ? 5.211 11.627 -13.939 1.00 96.06 255 GLY A C 1
ATOM 2006 O O . GLY A 1 255 ? 5.463 10.873 -14.879 1.00 96.06 255 GLY A O 1
ATOM 2007 N N . GLY A 1 256 ? 4.253 11.361 -13.045 1.00 97.75 256 GLY A N 1
ATOM 2008 C CA . GLY A 1 256 ? 3.396 10.175 -13.100 1.00 97.75 256 GLY A CA 1
ATOM 2009 C C . GLY A 1 256 ? 4.068 8.909 -12.569 1.00 97.75 256 GLY A C 1
ATOM 2010 O O . GLY A 1 256 ? 3.752 7.799 -13.013 1.00 97.75 256 GLY A O 1
ATOM 2011 N N . ALA A 1 257 ? 4.991 9.051 -11.611 1.00 98.25 257 ALA A N 1
ATOM 2012 C CA . ALA A 1 257 ? 5.783 7.946 -11.069 1.00 98.25 257 ALA A CA 1
ATOM 2013 C C . ALA A 1 257 ? 4.934 6.819 -10.456 1.00 98.25 257 ALA A C 1
ATOM 2015 O O . ALA A 1 257 ? 5.376 5.669 -10.431 1.00 98.25 257 ALA A O 1
ATOM 2016 N N . ILE A 1 258 ? 3.695 7.100 -10.036 1.00 98.62 258 ILE A N 1
ATOM 2017 C CA . ILE A 1 258 ? 2.769 6.070 -9.544 1.00 98.62 258 ILE A CA 1
ATOM 2018 C C . ILE A 1 258 ? 2.543 4.960 -10.584 1.00 98.62 258 ILE A C 1
ATOM 2020 O O . ILE A 1 258 ? 2.575 3.777 -10.246 1.00 98.62 258 ILE A O 1
ATOM 2024 N N . LYS A 1 259 ? 2.448 5.317 -11.872 1.00 98.62 259 LYS A N 1
ATOM 2025 C CA . LYS A 1 259 ? 2.390 4.350 -12.979 1.00 98.62 259 LYS A CA 1
ATOM 2026 C C . LYS A 1 259 ? 3.789 4.008 -13.484 1.00 98.62 259 LYS A C 1
ATOM 2028 O O . LYS A 1 259 ? 4.155 2.839 -13.552 1.00 98.62 259 LYS A O 1
ATOM 2033 N N . VAL A 1 260 ? 4.593 5.028 -13.789 1.00 98.19 260 VAL A N 1
ATOM 2034 C CA . VAL A 1 260 ? 5.890 4.873 -14.475 1.00 98.19 260 VAL A CA 1
ATOM 2035 C C . VAL A 1 260 ? 6.902 4.078 -13.653 1.00 98.19 260 VAL A C 1
ATOM 2037 O O . VAL A 1 260 ? 7.655 3.285 -14.219 1.00 98.19 260 VAL A O 1
ATOM 2040 N N . VAL A 1 261 ? 6.935 4.268 -12.334 1.00 98.31 261 VAL A N 1
ATOM 2041 C CA . VAL A 1 261 ? 7.884 3.610 -11.427 1.00 98.31 261 VAL A CA 1
ATOM 2042 C C . VAL A 1 261 ? 7.190 2.467 -10.701 1.00 98.31 261 VAL A C 1
ATOM 2044 O O . VAL A 1 261 ? 7.561 1.316 -10.917 1.00 98.31 261 VAL A O 1
ATOM 2047 N N . ALA A 1 262 ? 6.147 2.762 -9.919 1.00 98.50 262 ALA A N 1
ATOM 2048 C CA . ALA A 1 262 ? 5.501 1.774 -9.054 1.00 98.50 262 ALA A CA 1
ATOM 2049 C C . ALA A 1 262 ? 4.584 0.790 -9.808 1.00 98.50 262 ALA A C 1
ATOM 2051 O O . ALA A 1 262 ? 4.248 -0.267 -9.274 1.00 98.50 262 ALA A O 1
ATOM 2052 N N . GLY A 1 263 ? 4.187 1.081 -11.051 1.00 98.50 263 GLY A N 1
ATOM 2053 C CA . GLY A 1 263 ? 3.283 0.217 -11.817 1.00 98.50 263 GLY A CA 1
ATOM 2054 C C . GLY A 1 263 ? 1.855 0.174 -11.263 1.00 98.50 263 GLY A C 1
ATOM 2055 O O . GLY A 1 263 ? 1.103 -0.738 -11.593 1.00 98.50 263 GLY A O 1
ATOM 2056 N N . GLN A 1 264 ? 1.460 1.136 -10.427 1.00 98.75 264 GLN A N 1
ATOM 2057 C CA . GLN A 1 264 ? 0.123 1.199 -9.845 1.00 98.75 264 GLN A CA 1
ATOM 2058 C C . GLN A 1 264 ? -0.780 2.095 -10.695 1.00 98.75 264 GLN A C 1
ATOM 2060 O O . GLN A 1 264 ? -0.851 3.307 -10.511 1.00 98.75 264 GLN A O 1
ATOM 2065 N N . ASP A 1 265 ? -1.495 1.491 -11.640 1.00 98.69 265 ASP A N 1
ATOM 2066 C CA . ASP A 1 265 ? -2.563 2.174 -12.366 1.00 98.69 265 ASP A CA 1
ATOM 2067 C C . ASP A 1 265 ? -3.897 1.992 -11.640 1.00 98.69 265 ASP A C 1
ATOM 2069 O O . ASP A 1 265 ? -4.589 0.990 -11.815 1.00 98.69 265 ASP A O 1
ATOM 2073 N N . LEU A 1 266 ? -4.263 2.969 -10.811 1.00 98.44 266 LEU A N 1
ATOM 2074 C CA . LEU A 1 266 ? -5.452 2.884 -9.959 1.00 98.44 266 LEU A CA 1
ATOM 2075 C C . LEU A 1 266 ? -6.762 2.761 -10.748 1.00 98.44 266 LEU A C 1
ATOM 2077 O O . LEU A 1 266 ? -7.704 2.155 -10.244 1.00 98.44 266 LEU A O 1
ATOM 2081 N N . SER A 1 267 ? -6.802 3.240 -11.995 1.00 98.19 267 SER A N 1
ATOM 2082 C CA . SER A 1 267 ? -7.964 3.058 -12.876 1.00 98.19 267 SER A CA 1
ATOM 2083 C C . SER A 1 267 ? -8.168 1.603 -13.307 1.00 98.19 267 SER A C 1
ATOM 2085 O O . SER A 1 267 ? -9.302 1.136 -13.408 1.00 98.19 267 SER A O 1
ATOM 2087 N N . SER A 1 268 ? -7.070 0.862 -13.469 1.00 98.25 268 SER A N 1
ATOM 2088 C CA . SER A 1 268 ? -7.065 -0.567 -13.793 1.00 98.25 268 SER A CA 1
ATOM 2089 C C . SER A 1 268 ? -7.201 -1.456 -12.554 1.00 98.25 268 SER A C 1
ATOM 2091 O O . SER A 1 268 ? -7.788 -2.535 -12.620 1.00 98.25 268 SER A O 1
ATOM 2093 N N . LEU A 1 269 ? -6.654 -1.019 -11.417 1.00 98.69 269 LEU A N 1
ATOM 2094 C CA . LEU A 1 269 ? -6.655 -1.773 -10.161 1.00 98.69 269 LEU A CA 1
ATOM 2095 C C . LEU A 1 269 ? -7.969 -1.633 -9.392 1.00 98.69 269 LEU A C 1
ATOM 2097 O O . LEU A 1 269 ? -8.449 -2.604 -8.814 1.00 98.69 269 LEU A O 1
ATOM 2101 N N . GLY A 1 270 ? -8.559 -0.440 -9.408 1.00 97.81 270 GLY A N 1
ATOM 2102 C CA . GLY A 1 270 ? -9.786 -0.101 -8.697 1.00 97.81 270 GLY A CA 1
ATOM 2103 C C . GLY A 1 270 ? -10.944 -1.079 -8.909 1.00 97.81 270 GLY A C 1
ATOM 2104 O O . GLY A 1 270 ? -11.515 -1.536 -7.926 1.00 97.81 270 GLY A O 1
ATOM 2105 N N . PRO A 1 271 ? -11.270 -1.467 -10.155 1.00 97.94 271 PRO A N 1
ATOM 2106 C CA . PRO A 1 271 ? -12.334 -2.435 -10.429 1.00 97.94 271 PRO A CA 1
ATOM 2107 C C . PRO A 1 271 ? -12.100 -3.847 -9.869 1.00 97.94 271 PRO A C 1
ATOM 2109 O O . PRO A 1 271 ? -13.025 -4.656 -9.870 1.00 97.94 271 PRO A O 1
ATOM 2112 N N . LEU A 1 272 ? -10.876 -4.176 -9.442 1.00 98.44 272 LEU A N 1
ATOM 2113 C CA . LEU A 1 272 ? -10.514 -5.500 -8.928 1.00 98.44 272 LEU A CA 1
ATOM 2114 C C . LEU A 1 272 ? -10.620 -5.597 -7.400 1.00 98.44 272 LEU A C 1
ATOM 2116 O O . LEU A 1 272 ? -10.558 -6.703 -6.864 1.00 98.44 272 LEU A O 1
ATOM 2120 N N . VAL A 1 273 ? -10.737 -4.466 -6.702 1.00 98.62 273 VAL A N 1
ATOM 2121 C CA . VAL A 1 273 ? -10.631 -4.383 -5.241 1.00 98.62 273 VAL A CA 1
ATOM 2122 C C . VAL A 1 273 ? -11.806 -3.622 -4.641 1.00 98.62 273 VAL A C 1
ATOM 2124 O O . VAL A 1 273 ? -12.492 -2.861 -5.317 1.00 98.62 273 VAL A O 1
ATOM 2127 N N . ASP A 1 274 ? -12.044 -3.835 -3.353 1.00 98.50 274 ASP A N 1
ATOM 2128 C CA . ASP A 1 274 ? -13.137 -3.193 -2.628 1.00 98.50 274 ASP A CA 1
ATOM 2129 C C . ASP A 1 274 ? -12.669 -1.863 -1.999 1.00 98.50 274 ASP A C 1
ATOM 2131 O O . ASP A 1 274 ? -13.428 -0.889 -1.951 1.00 98.50 274 ASP A O 1
ATOM 2135 N N . LEU A 1 275 ? -11.396 -1.798 -1.577 1.00 98.56 275 LEU A N 1
ATOM 2136 C CA . LEU A 1 275 ? -10.763 -0.609 -1.000 1.00 98.56 275 LEU A CA 1
ATOM 2137 C C . LEU A 1 275 ? -9.407 -0.286 -1.635 1.00 98.56 275 LEU A C 1
ATOM 2139 O O . LEU A 1 275 ? -8.645 -1.173 -2.026 1.00 98.56 275 LEU A O 1
ATOM 2143 N N . VAL A 1 276 ? -9.092 1.009 -1.663 1.00 98.81 276 VAL A N 1
ATOM 2144 C CA . VAL A 1 276 ? -7.750 1.534 -1.925 1.00 98.81 276 VAL A CA 1
ATOM 2145 C C . VAL A 1 276 ? -7.322 2.391 -0.738 1.00 98.81 276 VAL A C 1
ATOM 2147 O O . VAL A 1 276 ? -7.988 3.363 -0.373 1.00 98.81 276 VAL A O 1
ATOM 2150 N N . SER A 1 277 ? -6.175 2.054 -0.157 1.00 98.75 277 SER A N 1
ATOM 2151 C CA . SER A 1 277 ? -5.602 2.749 0.992 1.00 98.75 277 SER A CA 1
ATOM 2152 C C . SER A 1 277 ? -4.264 3.395 0.644 1.00 98.75 277 SER A C 1
ATOM 2154 O O . SER A 1 277 ? -3.222 2.750 0.831 1.00 98.75 277 SER A O 1
ATOM 2156 N N . PRO A 1 278 ? -4.257 4.657 0.167 1.00 98.75 278 PRO A N 1
ATOM 2157 C CA . PRO A 1 278 ? -3.014 5.388 -0.035 1.00 98.75 278 PRO A CA 1
ATOM 2158 C C . PRO A 1 278 ? -2.308 5.611 1.304 1.00 98.75 278 PRO A C 1
ATOM 2160 O O . PRO A 1 278 ? -2.932 5.990 2.296 1.00 98.75 278 PRO A O 1
ATOM 2163 N N . MET A 1 279 ? -1.003 5.347 1.347 1.00 98.62 279 MET A N 1
ATOM 2164 C CA . MET A 1 279 ? -0.189 5.453 2.564 1.00 98.62 279 MET A CA 1
ATOM 2165 C C . MET A 1 279 ? 0.271 6.895 2.803 1.00 98.62 279 MET A C 1
ATOM 2167 O O . MET A 1 279 ? 1.447 7.210 2.672 1.00 98.62 279 MET A O 1
ATOM 2171 N N . CYS A 1 280 ? -0.669 7.791 3.097 1.00 98.50 280 CYS A N 1
ATOM 2172 C CA . CYS A 1 280 ? -0.472 9.231 3.265 1.00 98.50 280 CYS A CA 1
ATOM 2173 C C . CYS A 1 280 ? 0.318 9.595 4.540 1.00 98.50 280 CYS A C 1
ATOM 2175 O O . CYS A 1 280 ? -0.191 10.271 5.434 1.00 98.50 280 CYS A O 1
ATOM 2177 N N . TYR A 1 281 ? 1.579 9.179 4.634 1.00 98.06 281 TYR A N 1
ATOM 2178 C CA . TYR A 1 281 ? 2.479 9.506 5.743 1.00 98.06 281 TYR A CA 1
ATOM 2179 C C . TYR A 1 281 ? 3.097 10.895 5.533 1.00 98.06 281 TYR A C 1
ATOM 2181 O O . TYR A 1 281 ? 4.271 11.048 5.203 1.00 98.06 281 TYR A O 1
ATOM 2189 N N . TRP A 1 282 ? 2.250 11.920 5.639 1.00 98.25 282 TRP A N 1
ATOM 2190 C CA . TRP A 1 282 ? 2.571 13.294 5.245 1.00 98.25 282 TRP A CA 1
ATOM 2191 C C . TRP A 1 282 ? 3.821 13.836 5.949 1.00 98.25 282 TRP A C 1
ATOM 2193 O O . TRP A 1 282 ? 4.660 14.455 5.299 1.00 98.25 282 TRP A O 1
ATOM 2203 N N . HIS A 1 283 ? 3.962 13.561 7.248 1.00 97.75 2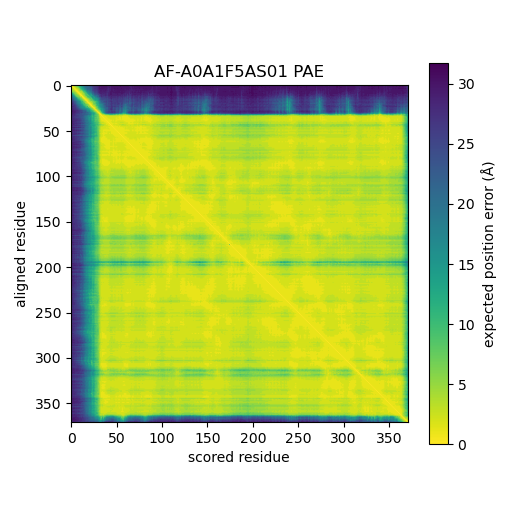83 HIS A N 1
ATOM 2204 C CA . HIS A 1 283 ? 4.996 14.158 8.081 1.00 97.75 283 HIS A CA 1
ATOM 2205 C C . HIS A 1 283 ? 6.389 13.658 7.685 1.00 97.75 283 HIS A C 1
ATOM 2207 O O . HIS A 1 283 ? 7.239 14.469 7.324 1.00 97.75 283 HIS A O 1
ATOM 2213 N N . MET A 1 284 ? 6.607 12.335 7.623 1.00 96.62 284 MET A N 1
ATOM 2214 C CA . MET A 1 284 ? 7.890 11.778 7.158 1.00 96.62 284 MET A CA 1
ATOM 2215 C C . MET A 1 284 ? 8.232 12.216 5.727 1.00 96.62 284 MET A C 1
ATOM 2217 O O . MET A 1 284 ? 9.398 12.393 5.399 1.00 96.62 284 MET A O 1
ATOM 2221 N N . LEU A 1 285 ? 7.217 12.451 4.887 1.00 97.31 285 LEU A N 1
ATOM 2222 C CA . LEU A 1 285 ? 7.380 12.906 3.506 1.00 97.31 285 LEU A CA 1
ATOM 2223 C C . LEU A 1 285 ? 7.551 14.427 3.368 1.00 97.31 285 LEU A C 1
ATOM 2225 O O . LEU A 1 285 ? 7.539 14.937 2.244 1.00 97.31 285 LEU A O 1
ATOM 2229 N N . LYS A 1 286 ? 7.697 15.164 4.479 1.00 96.81 286 LYS A N 1
ATOM 2230 C CA .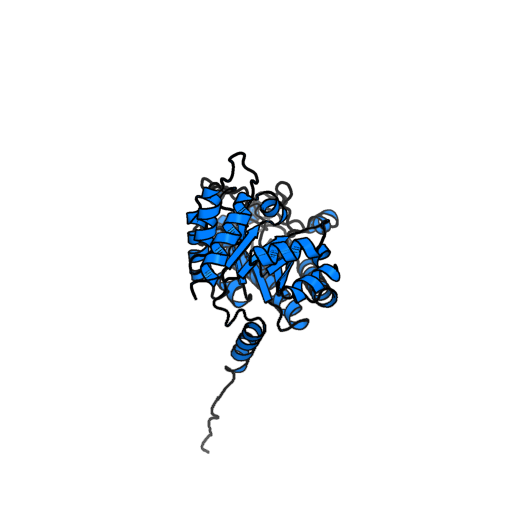 LYS A 1 286 ? 7.838 16.631 4.505 1.00 96.81 286 LYS A CA 1
ATOM 2231 C C . LYS A 1 286 ? 6.682 17.349 3.796 1.00 96.81 286 LYS A C 1
ATOM 2233 O O . LYS A 1 286 ? 6.862 18.357 3.109 1.00 96.81 286 LYS A O 1
ATOM 2238 N N . ARG A 1 287 ? 5.473 16.801 3.920 1.00 97.50 287 ARG A N 1
ATOM 2239 C CA . ARG A 1 287 ? 4.228 17.376 3.401 1.00 97.50 287 ARG A CA 1
ATOM 2240 C C . ARG A 1 287 ? 3.449 18.025 4.538 1.00 97.50 287 ARG A C 1
ATOM 2242 O O . ARG A 1 287 ? 3.590 17.654 5.694 1.00 97.50 287 ARG A O 1
ATOM 2249 N N . LYS A 1 288 ? 2.589 18.983 4.195 1.00 97.69 288 LYS A N 1
ATOM 2250 C CA . LYS A 1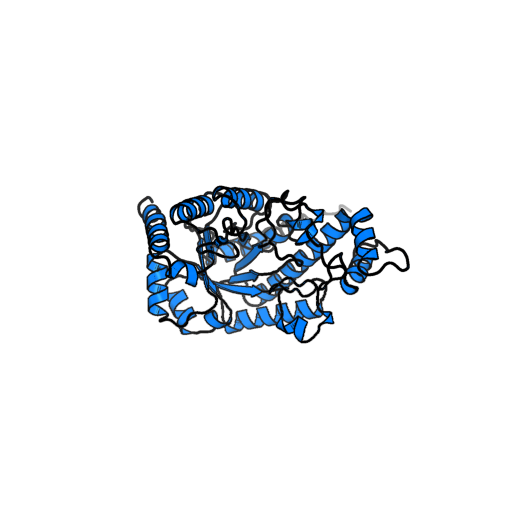 288 ? 1.626 19.567 5.140 1.00 97.69 288 LYS A CA 1
ATOM 2251 C C . LYS A 1 288 ? 0.397 18.655 5.283 1.00 97.69 288 LYS A C 1
ATOM 2253 O O . LYS A 1 288 ? 0.083 17.961 4.316 1.00 97.69 288 LYS A O 1
ATOM 2258 N N . PRO A 1 289 ? -0.354 18.717 6.396 1.00 98.44 289 PRO A N 1
ATOM 2259 C CA . PRO A 1 289 ? -1.586 17.946 6.602 1.00 98.44 289 PRO A CA 1
ATOM 2260 C C . PRO A 1 289 ? -2.579 17.939 5.427 1.00 98.44 289 PRO A C 1
ATOM 2262 O O . PRO A 1 289 ? -3.065 16.877 5.040 1.00 98.44 289 PRO A O 1
ATOM 2265 N N . ALA A 1 290 ? -2.812 19.093 4.788 1.00 98.38 290 ALA A N 1
ATOM 2266 C CA . ALA A 1 290 ? -3.717 19.234 3.636 1.00 98.38 290 ALA A CA 1
ATOM 2267 C C . ALA A 1 290 ? -3.391 18.293 2.458 1.00 98.38 290 ALA A C 1
ATOM 2269 O O . ALA A 1 290 ? -4.286 17.882 1.720 1.00 98.38 290 ALA A O 1
ATOM 2270 N N . TRP A 1 291 ? -2.127 17.887 2.314 1.00 98.69 291 TRP A N 1
ATOM 2271 C CA . TRP A 1 291 ? -1.699 16.958 1.270 1.00 98.69 291 TRP A CA 1
ATOM 2272 C C . TRP A 1 291 ? -2.386 15.589 1.370 1.00 98.69 291 TRP A C 1
ATOM 2274 O O . TRP A 1 291 ? -2.635 14.958 0.345 1.00 98.69 291 TRP A O 1
ATOM 2284 N N . VAL A 1 292 ? -2.755 15.138 2.578 1.00 98.81 292 VAL A N 1
ATOM 2285 C CA . VAL A 1 292 ? -3.487 13.872 2.767 1.00 98.81 292 VAL A CA 1
ATOM 2286 C C . VAL A 1 292 ? -4.779 13.877 1.952 1.00 98.81 292 VAL A C 1
ATOM 2288 O O . VAL A 1 292 ? -5.071 12.911 1.244 1.00 98.81 292 VAL A O 1
ATOM 2291 N N . ARG A 1 293 ? -5.527 14.983 2.004 1.00 98.31 293 ARG A N 1
ATOM 2292 C CA . ARG A 1 293 ? -6.772 15.141 1.255 1.00 98.31 293 ARG A CA 1
ATOM 2293 C C . ARG A 1 293 ? -6.529 15.253 -0.245 1.00 98.31 293 ARG A C 1
ATOM 2295 O O . ARG A 1 293 ? -7.252 14.620 -1.007 1.00 98.31 293 ARG A O 1
ATOM 2302 N N . GLU A 1 294 ? -5.507 15.993 -0.670 1.00 98.69 294 GLU A N 1
ATOM 2303 C CA . GLU A 1 294 ? -5.147 16.104 -2.093 1.00 98.69 294 GLU A CA 1
ATOM 2304 C C . GLU A 1 294 ? -4.871 14.725 -2.716 1.00 98.69 294 GLU A C 1
ATOM 2306 O O . GLU A 1 294 ? -5.282 14.453 -3.844 1.00 98.69 294 GLU A O 1
ATOM 2311 N N . VAL A 1 295 ? -4.202 13.831 -1.975 1.00 98.88 295 VAL A N 1
ATOM 2312 C CA . VAL A 1 295 ? -3.981 12.440 -2.401 1.00 98.88 295 VAL A CA 1
ATOM 2313 C C . VAL A 1 295 ? -5.300 11.673 -2.471 1.00 98.88 295 VAL A C 1
ATOM 2315 O O . VAL A 1 295 ? -5.551 10.981 -3.454 1.00 98.88 295 VAL A O 1
ATOM 2318 N N . VAL A 1 296 ? -6.162 11.795 -1.459 1.00 98.81 296 VAL A N 1
ATOM 2319 C CA . VAL A 1 296 ? -7.467 11.114 -1.433 1.00 98.81 296 VAL A CA 1
ATOM 2320 C C . VAL A 1 296 ? -8.360 11.544 -2.599 1.00 98.81 296 VAL A C 1
ATOM 2322 O O . VAL A 1 296 ? -8.989 10.690 -3.222 1.00 98.81 296 VAL A O 1
ATOM 2325 N N . GLU A 1 297 ? -8.410 12.836 -2.918 1.00 98.75 297 GLU A N 1
ATOM 2326 C CA . GLU A 1 297 ? -9.193 13.369 -4.037 1.00 98.75 297 GLU A CA 1
ATOM 2327 C C . GLU A 1 297 ? -8.676 12.849 -5.385 1.00 98.75 297 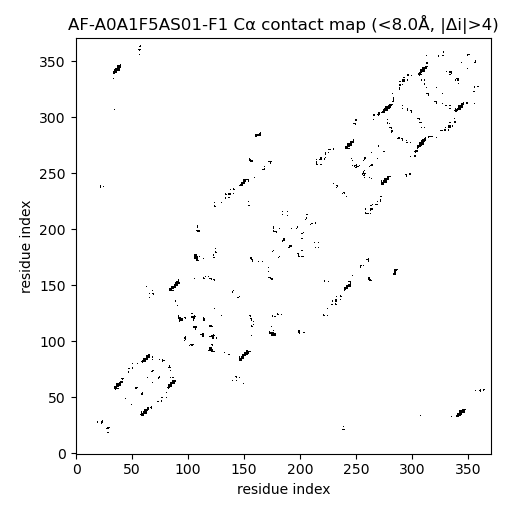GLU A C 1
ATOM 2329 O O . GLU A 1 297 ? -9.463 12.354 -6.197 1.00 98.75 297 GLU A O 1
ATOM 2334 N N . ASP A 1 298 ? -7.358 12.874 -5.604 1.00 98.81 298 ASP A N 1
ATOM 2335 C CA . ASP A 1 298 ? -6.750 12.347 -6.830 1.00 98.81 298 ASP A CA 1
ATOM 2336 C C . ASP A 1 298 ? -6.971 10.832 -6.975 1.00 98.81 298 ASP A C 1
ATOM 2338 O O . ASP A 1 298 ? -7.371 10.370 -8.047 1.00 98.81 298 ASP A O 1
ATOM 2342 N N . VAL A 1 299 ? -6.796 10.056 -5.900 1.00 98.69 299 VAL A N 1
ATOM 2343 C CA . VAL A 1 299 ? -7.069 8.610 -5.894 1.00 98.69 299 VAL A CA 1
ATOM 2344 C C . VAL A 1 299 ? -8.547 8.351 -6.187 1.00 98.69 299 VAL A C 1
ATOM 2346 O O . VAL A 1 299 ? -8.863 7.574 -7.086 1.00 98.69 299 VAL A O 1
ATOM 2349 N N . SER A 1 300 ? -9.458 9.039 -5.494 1.00 98.38 300 SER A N 1
ATOM 2350 C CA . SER A 1 300 ? -10.905 8.879 -5.682 1.00 98.38 300 SER A CA 1
ATOM 2351 C C . SER A 1 300 ? -11.370 9.262 -7.087 1.00 98.38 300 SER A C 1
ATOM 2353 O O . SER A 1 300 ? -12.375 8.731 -7.548 1.00 98.38 300 SER A O 1
ATOM 2355 N N . SER A 1 301 ? -10.666 10.159 -7.782 1.00 98.38 301 SER A N 1
ATOM 2356 C CA . SER A 1 301 ? -10.988 10.503 -9.173 1.00 98.38 301 SER A CA 1
ATOM 2357 C C . SER A 1 301 ? -10.676 9.374 -10.166 1.00 98.38 301 SER A C 1
ATOM 2359 O O . SER A 1 301 ? -11.228 9.344 -11.265 1.00 98.38 301 SER A O 1
ATOM 2361 N N . GLN A 1 302 ? -9.811 8.429 -9.783 1.00 98.12 302 GLN A N 1
ATOM 2362 C CA . GLN A 1 302 ? -9.327 7.348 -10.646 1.00 98.12 302 GLN A CA 1
ATOM 2363 C C . GLN A 1 302 ? -10.023 6.008 -10.399 1.00 98.12 302 GLN A C 1
ATOM 2365 O O . GLN A 1 302 ? -9.921 5.118 -11.239 1.00 98.12 302 GLN A O 1
ATOM 2370 N N . THR A 1 303 ? -10.708 5.828 -9.268 1.00 97.00 303 THR A N 1
ATOM 2371 C CA . THR A 1 303 ? -11.319 4.549 -8.886 1.00 97.00 303 THR A CA 1
ATOM 2372 C C . THR A 1 303 ? -12.719 4.727 -8.310 1.00 97.00 303 THR A C 1
ATOM 2374 O O . THR A 1 303 ? -13.063 5.769 -7.766 1.00 97.00 303 THR A O 1
ATOM 2377 N N . ARG A 1 304 ? -13.531 3.670 -8.405 1.00 93.88 304 ARG A N 1
ATOM 2378 C CA . ARG A 1 304 ? -14.813 3.551 -7.691 1.00 93.88 304 ARG A CA 1
ATOM 2379 C C . ARG A 1 304 ? -14.705 2.755 -6.386 1.00 93.88 304 ARG A C 1
ATOM 2381 O O . ARG A 1 304 ? -15.691 2.675 -5.659 1.00 93.88 304 ARG A O 1
ATOM 2388 N N . ALA A 1 305 ? -13.550 2.148 -6.110 1.00 96.44 305 ALA A N 1
ATOM 2389 C CA . ALA A 1 305 ? -13.280 1.499 -4.831 1.00 96.44 305 ALA A CA 1
ATOM 2390 C C . ALA A 1 305 ? -13.318 2.531 -3.696 1.00 96.44 305 ALA A C 1
ATOM 2392 O O . ALA A 1 305 ? -13.038 3.714 -3.906 1.00 96.44 305 ALA A O 1
ATOM 2393 N N . MET A 1 306 ? -13.640 2.088 -2.481 1.00 97.38 306 MET A N 1
ATOM 2394 C CA . MET A 1 306 ? -13.647 2.991 -1.333 1.00 97.38 306 MET A CA 1
ATOM 2395 C C . MET A 1 306 ? -12.225 3.444 -1.004 1.00 97.38 306 MET A C 1
ATOM 2397 O O . MET A 1 306 ? -11.330 2.618 -0.834 1.00 97.38 306 MET A O 1
ATOM 2401 N N . VAL A 1 307 ? -12.025 4.754 -0.875 1.00 98.62 307 VAL A N 1
ATOM 2402 C CA . VAL A 1 307 ? -10.718 5.322 -0.530 1.00 98.62 307 VAL A CA 1
ATOM 2403 C C . VAL A 1 307 ? -10.633 5.531 0.976 1.00 98.62 307 VAL A C 1
ATOM 2405 O O . VAL A 1 307 ? -11.438 6.266 1.548 1.00 98.62 307 VAL A O 1
ATOM 2408 N N . VAL A 1 308 ? -9.662 4.880 1.618 1.00 98.62 308 VAL A N 1
ATOM 2409 C CA . VAL A 1 308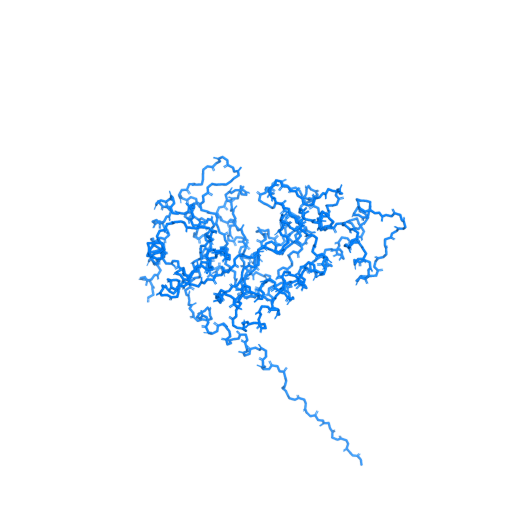 ? -9.423 4.974 3.067 1.00 98.62 308 VAL A CA 1
ATOM 2410 C C . VAL A 1 308 ? -7.927 5.216 3.304 1.00 98.62 308 VAL A C 1
ATOM 2412 O O . VAL A 1 308 ? -7.157 4.250 3.323 1.00 98.62 308 VAL A O 1
ATOM 2415 N N . PRO A 1 309 ? -7.473 6.477 3.441 1.00 98.75 309 PRO A N 1
ATOM 2416 C CA . PRO A 1 309 ? -6.055 6.791 3.591 1.00 98.75 309 PRO A CA 1
ATOM 2417 C C . PRO A 1 309 ? -5.479 6.188 4.874 1.00 98.75 309 PRO A C 1
ATOM 2419 O O . PRO A 1 309 ? -6.108 6.221 5.933 1.00 98.75 309 PRO A O 1
ATOM 2422 N N . SER A 1 310 ? -4.254 5.668 4.790 1.00 98.69 310 SER A N 1
ATOM 2423 C CA . SER A 1 310 ? -3.452 5.369 5.976 1.00 98.69 310 SER A CA 1
ATOM 2424 C C . SER A 1 310 ? -2.632 6.594 6.363 1.00 98.69 310 SER A C 1
ATOM 2426 O O . SER A 1 310 ? -1.965 7.162 5.505 1.00 98.69 310 SER A O 1
ATOM 2428 N N . ILE A 1 311 ? -2.648 6.988 7.633 1.00 98.44 311 ILE A N 1
ATOM 2429 C CA . ILE A 1 311 ? -1.960 8.188 8.116 1.00 98.44 311 ILE A CA 1
ATOM 2430 C C . ILE A 1 311 ? -0.971 7.839 9.230 1.00 98.44 311 ILE A C 1
ATOM 2432 O O . ILE A 1 311 ? -1.199 6.926 10.024 1.00 98.44 311 ILE A O 1
ATOM 2436 N N . GLN A 1 312 ? 0.140 8.567 9.271 1.00 95.94 312 GLN A N 1
ATOM 2437 C CA . GLN A 1 312 ? 1.185 8.439 10.284 1.00 95.94 312 GLN A CA 1
ATOM 2438 C C . GLN A 1 312 ? 0.700 8.968 11.641 1.00 95.94 312 GLN A C 1
ATOM 2440 O O . GLN A 1 312 ? 0.046 10.002 11.708 1.00 95.94 312 GLN A O 1
ATOM 2445 N N . VAL A 1 313 ? 1.032 8.287 12.738 1.00 95.88 313 VAL A N 1
ATOM 2446 C CA . VAL A 1 313 ? 0.691 8.771 14.096 1.00 95.88 313 VAL A CA 1
ATOM 2447 C C . VAL A 1 313 ? 1.906 9.192 14.917 1.00 95.88 313 VAL A C 1
ATOM 2449 O O . VAL A 1 313 ? 1.787 10.050 15.788 1.00 95.88 313 VAL A O 1
ATOM 2452 N N . GLY A 1 314 ? 3.077 8.621 14.643 1.00 91.38 314 GLY A N 1
ATOM 2453 C CA . GLY A 1 314 ? 4.324 8.894 15.359 1.00 91.38 314 GLY A CA 1
ATOM 2454 C C . GLY A 1 314 ? 5.458 9.248 14.409 1.00 91.38 314 GLY A C 1
ATOM 2455 O O . GLY A 1 314 ? 5.345 9.051 13.203 1.00 91.38 314 GLY A O 1
ATOM 2456 N N . ASN A 1 315 ? 6.552 9.770 14.952 1.00 89.81 315 ASN A N 1
ATOM 2457 C CA . ASN A 1 315 ? 7.754 10.117 14.199 1.00 89.81 315 ASN A CA 1
ATOM 2458 C C . ASN A 1 315 ? 8.366 8.912 13.469 1.00 89.81 315 ASN A C 1
ATOM 2460 O O . ASN A 1 315 ? 8.430 7.816 14.020 1.00 89.81 315 ASN A O 1
ATOM 2464 N N . ALA A 1 316 ? 8.852 9.141 12.249 1.00 91.94 316 ALA A N 1
ATOM 2465 C CA . ALA A 1 316 ? 9.572 8.155 11.447 1.00 91.94 316 ALA A CA 1
ATOM 2466 C C . ALA A 1 316 ? 10.514 8.869 10.467 1.00 91.94 316 ALA A C 1
ATOM 2468 O O . ALA A 1 316 ? 10.117 9.872 9.877 1.00 91.94 316 ALA A O 1
ATOM 2469 N N . TYR A 1 317 ? 11.732 8.339 10.304 1.00 92.31 317 TYR A N 1
ATOM 2470 C CA . TYR A 1 317 ? 12.799 8.758 9.371 1.00 92.31 317 TYR A CA 1
ATOM 2471 C C . TYR A 1 317 ? 13.356 10.186 9.495 1.00 92.31 317 TYR A C 1
ATOM 2473 O O . TYR A 1 317 ? 14.501 10.417 9.114 1.00 92.31 317 TYR A O 1
ATOM 2481 N N . ILE A 1 318 ? 12.593 11.132 10.037 1.00 93.62 318 ILE A N 1
ATOM 2482 C CA . ILE A 1 318 ? 13.000 12.526 10.215 1.00 93.62 318 ILE A CA 1
ATOM 2483 C C . ILE A 1 318 ? 13.044 12.912 11.696 1.00 93.62 318 ILE A C 1
ATOM 2485 O O . ILE A 1 318 ? 12.351 12.329 12.533 1.00 93.62 318 ILE A O 1
ATOM 2489 N N . ASN A 1 319 ? 13.868 13.916 12.002 1.00 93.69 319 ASN A N 1
ATOM 2490 C CA . ASN A 1 319 ? 14.066 14.416 13.365 1.00 93.69 319 ASN A CA 1
ATOM 2491 C C . ASN A 1 319 ? 12.954 15.370 13.823 1.00 93.69 319 ASN A C 1
ATOM 2493 O O . ASN A 1 319 ? 12.733 15.507 15.027 1.00 93.69 319 ASN A O 1
ATOM 2497 N N . ASP A 1 320 ? 12.265 16.023 12.884 1.00 92.94 320 ASP A N 1
ATOM 2498 C CA . ASP A 1 320 ? 11.176 16.950 13.194 1.00 92.94 320 ASP A CA 1
ATOM 2499 C C . ASP A 1 320 ? 10.066 16.212 13.942 1.00 92.94 320 ASP A C 1
ATOM 2501 O O . ASP A 1 320 ? 9.683 15.106 13.570 1.00 92.94 320 ASP A O 1
ATOM 2505 N N . LYS A 1 321 ? 9.569 16.792 15.039 1.00 94.06 321 LYS A N 1
ATOM 2506 C CA . LYS A 1 321 ? 8.538 16.162 15.870 1.00 94.06 321 LYS A CA 1
ATOM 2507 C C . LYS A 1 321 ? 7.155 16.331 15.247 1.00 94.06 321 LYS A C 1
ATOM 2509 O O . LYS A 1 321 ? 6.717 17.459 15.037 1.00 94.06 321 LYS A O 1
ATOM 2514 N N . LEU A 1 322 ? 6.417 15.230 15.103 1.00 96.00 322 LEU A N 1
ATOM 2515 C CA . LEU A 1 322 ? 5.001 15.274 14.760 1.00 96.00 322 LEU A CA 1
ATOM 2516 C C . LEU A 1 322 ? 4.195 15.764 15.968 1.00 96.00 322 LEU A C 1
ATOM 2518 O O . LEU A 1 322 ? 3.918 15.008 16.910 1.00 96.00 322 LEU A O 1
ATOM 2522 N N . SER A 1 323 ? 3.826 17.043 15.928 1.00 96.50 323 SER A N 1
ATOM 2523 C CA . SER A 1 323 ? 3.049 17.693 16.982 1.00 96.50 323 SER A CA 1
ATOM 2524 C C . SER A 1 323 ? 1.615 17.152 17.071 1.00 96.50 323 SER A C 1
ATOM 2526 O O . SER A 1 323 ? 1.087 16.547 16.135 1.00 96.50 323 SER A O 1
ATOM 2528 N N . LEU A 1 324 ? 0.965 17.369 18.219 1.00 97.56 324 LEU A N 1
ATOM 2529 C CA . LEU A 1 324 ? -0.439 16.999 18.408 1.00 97.56 324 LEU A CA 1
ATOM 2530 C C . LEU A 1 324 ? -1.370 17.785 17.471 1.00 97.56 324 LEU A C 1
ATOM 2532 O O . LEU A 1 324 ? -2.306 17.202 16.932 1.00 97.56 324 LEU A O 1
ATOM 2536 N N . GLU A 1 325 ? -1.121 19.081 17.275 1.00 98.00 325 GLU A N 1
ATOM 2537 C CA . GLU A 1 325 ? -1.961 19.922 16.413 1.00 98.00 325 GLU A CA 1
ATOM 2538 C C . GLU A 1 325 ? -1.831 19.522 14.943 1.00 98.00 325 GLU A C 1
ATOM 2540 O O . GLU A 1 325 ? -2.838 19.297 14.281 1.00 98.00 325 GLU A O 1
ATOM 2545 N N . GLU A 1 326 ? -0.610 19.277 14.467 1.00 97.88 326 GLU A N 1
ATOM 2546 C CA . GLU A 1 326 ? -0.397 18.768 13.109 1.00 97.88 326 GLU A CA 1
ATOM 2547 C C . GLU A 1 326 ? -1.072 17.402 12.894 1.00 97.88 326 GLU A C 1
ATOM 2549 O O . GLU A 1 326 ? -1.685 17.160 11.854 1.00 97.88 326 GLU A O 1
ATOM 2554 N N . PHE A 1 327 ? -1.014 16.508 13.891 1.00 98.31 327 PHE A N 1
ATOM 2555 C CA . PHE A 1 327 ? -1.736 15.236 13.843 1.00 98.31 327 PHE A CA 1
ATOM 2556 C C . PHE A 1 327 ? -3.255 15.435 13.750 1.00 98.31 327 PHE A C 1
ATOM 2558 O O . PHE A 1 327 ? -3.902 14.762 12.947 1.00 98.31 327 PHE A O 1
ATOM 2565 N N . LYS A 1 328 ? -3.833 16.345 14.547 1.00 98.12 328 LYS A N 1
ATOM 2566 C CA . LYS A 1 328 ? -5.271 16.651 14.502 1.00 98.12 328 LYS A CA 1
ATOM 2567 C C . LYS A 1 328 ? -5.682 17.169 13.128 1.00 98.12 328 LYS A C 1
ATOM 2569 O O . LYS A 1 328 ? -6.650 16.662 12.571 1.00 98.12 328 LYS A O 1
ATOM 2574 N N . GLU A 1 329 ? -4.921 18.108 12.567 1.00 98.38 329 GLU A N 1
ATOM 2575 C CA . GLU A 1 329 ? -5.171 18.645 11.227 1.00 98.38 329 GLU A CA 1
ATOM 2576 C C . GLU A 1 329 ? -5.147 17.538 10.165 1.00 98.38 329 GLU A C 1
ATOM 2578 O O . GLU A 1 329 ? -6.062 17.434 9.350 1.00 98.38 329 GLU A O 1
ATOM 2583 N N . ALA A 1 330 ? -4.139 16.663 10.192 1.00 98.44 330 ALA A N 1
ATOM 2584 C CA . ALA A 1 330 ? -4.022 15.585 9.212 1.00 98.44 330 ALA A CA 1
ATOM 2585 C C . ALA A 1 330 ? -5.117 14.527 9.376 1.00 98.44 330 ALA A C 1
ATOM 2587 O O . ALA A 1 330 ? -5.626 14.003 8.386 1.00 98.44 330 ALA A O 1
ATOM 2588 N N . PHE A 1 331 ? -5.506 14.226 10.615 1.00 98.12 331 PHE A N 1
ATOM 2589 C CA . PHE A 1 331 ? -6.624 13.337 10.905 1.00 98.12 331 PHE A CA 1
ATOM 2590 C C . PHE A 1 331 ? -7.956 13.919 10.413 1.00 98.12 331 PHE A C 1
ATOM 2592 O O . PHE A 1 331 ? -8.761 13.192 9.824 1.00 98.12 331 PHE A O 1
ATOM 2599 N N . ASP A 1 332 ? -8.176 15.223 10.585 1.00 97.56 332 ASP A N 1
ATOM 2600 C CA . ASP A 1 332 ? -9.350 15.895 10.039 1.00 97.56 332 ASP A CA 1
ATOM 2601 C C . ASP A 1 332 ? -9.367 15.837 8.512 1.00 97.56 332 ASP A C 1
ATOM 2603 O O . ASP A 1 332 ? -10.373 15.410 7.942 1.00 97.56 332 ASP A O 1
ATOM 2607 N N . GLU A 1 333 ? -8.257 16.169 7.850 1.00 98.44 333 GLU A N 1
ATOM 2608 C CA . GLU A 1 333 ? -8.130 16.079 6.391 1.00 98.44 333 GLU A CA 1
ATOM 2609 C C . GLU A 1 333 ? -8.336 14.645 5.873 1.00 98.44 333 GLU A C 1
ATOM 2611 O O . GLU A 1 333 ? -9.037 14.445 4.880 1.00 98.44 333 GLU A O 1
ATOM 2616 N N . ALA A 1 334 ? -7.836 13.632 6.586 1.00 98.12 334 ALA A N 1
ATOM 2617 C CA . ALA A 1 334 ? -8.028 12.221 6.246 1.00 98.12 334 ALA A CA 1
ATOM 2618 C C . ALA A 1 334 ? -9.496 11.770 6.293 1.00 98.12 334 ALA A C 1
ATOM 2620 O O . ALA A 1 334 ? -9.884 10.865 5.556 1.00 98.12 334 ALA A O 1
ATOM 2621 N N . LEU A 1 335 ? -10.315 12.379 7.155 1.00 96.38 335 LEU A N 1
ATOM 2622 C CA . LEU A 1 335 ? -11.730 12.040 7.333 1.00 96.38 335 LEU A CA 1
ATOM 2623 C C . LEU A 1 335 ? -12.683 12.839 6.437 1.00 96.38 335 LEU A C 1
ATOM 2625 O O . LEU A 1 335 ? -13.898 12.594 6.481 1.00 96.38 335 LEU A O 1
ATOM 2629 N N . ARG A 1 336 ? -12.187 13.828 5.687 1.00 95.69 336 ARG A N 1
ATOM 2630 C CA . ARG A 1 336 ? -13.023 14.638 4.794 1.00 95.69 336 ARG A CA 1
ATOM 2631 C C . ARG A 1 336 ? -13.419 13.836 3.551 1.00 95.69 336 ARG A C 1
ATOM 2633 O O . ARG A 1 336 ? -12.598 13.085 3.023 1.00 95.69 336 ARG A O 1
ATOM 2640 N N . PRO A 1 337 ? -14.654 14.007 3.038 1.00 95.56 337 PRO A N 1
ATOM 2641 C CA . PRO A 1 337 ? -15.024 13.463 1.736 1.00 95.56 337 PRO A CA 1
ATOM 2642 C C . PRO A 1 337 ? -14.011 13.883 0.653 1.00 95.56 337 PRO A C 1
ATOM 2644 O O . PRO A 1 337 ? -13.531 15.017 0.700 1.00 95.56 337 PRO A O 1
ATOM 2647 N N . PRO A 1 338 ? -13.691 13.005 -0.314 1.00 96.56 338 PRO A N 1
ATOM 2648 C CA . PRO A 1 338 ? -14.360 11.732 -0.606 1.00 96.56 338 PRO A CA 1
ATOM 2649 C C . PRO A 1 338 ? -13.883 10.532 0.234 1.00 96.56 338 PRO A C 1
ATOM 2651 O O . PRO A 1 338 ? -14.322 9.410 -0.019 1.00 96.56 338 PRO A O 1
ATOM 2654 N N . SER A 1 339 ? -13.028 10.742 1.242 1.00 97.12 339 SER A N 1
ATOM 2655 C CA . SER A 1 339 ? -12.578 9.668 2.129 1.00 97.12 339 SER A CA 1
ATOM 2656 C C . SER A 1 339 ? -13.743 8.923 2.784 1.00 97.12 339 SER A C 1
ATOM 2658 O O . SER A 1 339 ? -14.734 9.516 3.222 1.00 97.12 339 SER A O 1
ATOM 2660 N N . ARG A 1 340 ? -13.598 7.601 2.887 1.00 96.75 340 ARG A N 1
ATOM 2661 C CA . ARG A 1 340 ? -14.537 6.697 3.563 1.00 96.75 340 ARG A CA 1
ATOM 2662 C C . ARG A 1 340 ? -14.044 6.264 4.943 1.00 96.75 340 ARG A C 1
ATOM 2664 O O . ARG A 1 340 ? -14.672 5.417 5.574 1.00 96.75 340 ARG A O 1
ATOM 2671 N N . GLY A 1 341 ? -12.946 6.840 5.430 1.00 96.94 341 GLY A N 1
ATOM 2672 C CA . GLY A 1 341 ? -12.392 6.492 6.729 1.00 96.94 341 GLY A CA 1
ATOM 2673 C C . GLY A 1 341 ? -10.955 6.951 6.929 1.00 96.94 341 GLY A C 1
ATOM 2674 O O . GLY A 1 341 ? -10.470 7.843 6.247 1.00 96.94 341 GLY A O 1
ATOM 2675 N N . VAL A 1 342 ? -10.260 6.322 7.863 1.00 98.50 342 VAL A N 1
ATOM 2676 C CA . VAL A 1 342 ? -8.826 6.499 8.073 1.00 98.50 342 VAL A CA 1
ATOM 2677 C C . VAL A 1 342 ? -8.236 5.213 8.635 1.00 98.50 342 VAL A C 1
ATOM 2679 O O . VAL A 1 342 ? -8.915 4.487 9.357 1.00 98.50 342 VAL A O 1
ATOM 2682 N N . ILE A 1 343 ? -6.973 4.931 8.328 1.00 98.75 343 ILE A N 1
ATOM 2683 C CA . ILE A 1 343 ? -6.207 3.850 8.951 1.00 98.75 343 ILE A CA 1
ATOM 2684 C C . ILE A 1 343 ? -4.998 4.453 9.663 1.00 98.75 343 ILE A C 1
ATOM 2686 O O . ILE A 1 343 ? -4.122 5.038 9.033 1.00 98.75 343 ILE A O 1
ATOM 2690 N N . PHE A 1 344 ? -4.904 4.290 10.974 1.00 98.69 344 PHE A N 1
ATOM 2691 C CA . PHE A 1 344 ? -3.744 4.747 11.731 1.00 98.69 344 PHE A CA 1
ATOM 2692 C C . PHE A 1 344 ? -2.569 3.783 11.544 1.00 98.69 344 PHE A C 1
ATOM 2694 O O . PHE A 1 344 ? -2.667 2.595 11.864 1.00 98.69 344 PHE A O 1
ATOM 2701 N N . TRP A 1 345 ? -1.442 4.288 11.044 1.00 97.81 345 TRP A N 1
ATOM 2702 C CA . TRP A 1 345 ? -0.160 3.590 11.060 1.00 97.81 345 TRP A CA 1
ATOM 2703 C C . TRP A 1 345 ? 0.722 4.219 12.146 1.00 97.81 345 TRP A C 1
ATOM 2705 O O . TRP A 1 345 ? 1.250 5.320 11.972 1.00 97.81 345 TRP A O 1
ATOM 2715 N N . ASN A 1 346 ? 0.844 3.589 13.316 1.00 95.62 346 ASN A N 1
ATOM 2716 C CA . ASN A 1 346 ? 0.328 2.270 13.729 1.00 95.62 346 ASN A CA 1
ATOM 2717 C C . ASN A 1 346 ? -0.130 2.273 15.201 1.00 95.62 346 ASN A C 1
ATOM 2719 O O . ASN A 1 346 ? 0.006 3.286 15.887 1.00 95.62 346 ASN A O 1
ATOM 2723 N N . TRP A 1 347 ? -0.684 1.154 15.683 1.00 97.62 347 TRP A N 1
ATOM 2724 C CA . TRP A 1 347 ? -1.193 1.047 17.054 1.00 97.62 347 TRP A CA 1
ATOM 2725 C C . TRP A 1 347 ? -0.137 1.370 18.115 1.00 97.62 347 TRP A C 1
ATOM 2727 O O . TRP A 1 347 ? -0.406 2.174 19.002 1.00 97.62 347 TRP A O 1
ATOM 2737 N N . ASP A 1 348 ? 1.065 0.805 18.005 1.00 95.25 348 ASP A N 1
ATOM 2738 C CA . ASP A 1 348 ? 2.110 0.957 19.025 1.00 95.25 348 ASP A CA 1
ATOM 2739 C C . ASP A 1 348 ? 2.532 2.414 19.212 1.00 95.25 348 ASP A C 1
ATOM 2741 O O . ASP A 1 348 ? 2.822 2.848 20.327 1.00 95.25 348 ASP A O 1
ATOM 2745 N N . ALA A 1 349 ? 2.567 3.180 18.121 1.00 95.75 349 ALA A N 1
ATOM 2746 C CA . ALA A 1 349 ? 2.858 4.604 18.168 1.00 95.75 349 ALA A CA 1
ATOM 2747 C C . ALA A 1 349 ? 1.663 5.418 18.692 1.00 95.75 349 ALA A C 1
ATOM 2749 O O . ALA A 1 349 ? 1.863 6.367 19.446 1.00 95.75 349 ALA A O 1
ATOM 2750 N N . LEU A 1 350 ? 0.428 5.044 18.339 1.00 96.75 350 LEU A N 1
ATOM 2751 C CA . LEU A 1 350 ? -0.770 5.736 18.816 1.00 96.75 350 LEU A CA 1
ATOM 2752 C C . LEU A 1 350 ? -0.974 5.535 20.327 1.00 96.75 350 LEU A C 1
ATOM 2754 O O . LEU A 1 350 ? -1.197 6.507 21.042 1.00 96.75 350 LEU A O 1
ATOM 2758 N N . ALA A 1 351 ? -0.835 4.304 20.823 1.00 95.81 351 ALA A N 1
ATOM 2759 C CA . ALA A 1 351 ? -1.025 3.952 22.232 1.00 95.81 351 ALA A CA 1
ATOM 2760 C C . ALA A 1 351 ? -0.036 4.664 23.176 1.00 95.81 351 ALA A C 1
ATOM 2762 O O . ALA A 1 351 ? -0.338 4.901 24.343 1.00 95.81 351 ALA A O 1
ATOM 2763 N N . LYS A 1 352 ? 1.145 5.045 22.672 1.00 95.25 352 LYS A N 1
ATOM 2764 C CA . LYS A 1 352 ? 2.169 5.788 23.428 1.00 95.25 352 LYS A CA 1
ATOM 2765 C C . LYS A 1 352 ? 1.916 7.296 23.495 1.00 95.25 352 LYS A C 1
ATOM 2767 O O . LYS A 1 352 ? 2.669 8.004 24.157 1.00 95.25 352 LYS A O 1
ATOM 2772 N N . GLU A 1 353 ? 0.875 7.795 22.834 1.00 95.38 353 GLU A N 1
ATOM 2773 C CA . GLU A 1 353 ? 0.588 9.223 22.693 1.00 95.38 353 GLU A CA 1
ATOM 2774 C C . GLU A 1 353 ? -0.811 9.557 23.251 1.00 95.38 353 GLU A C 1
ATOM 2776 O O . GLU A 1 353 ? -1.762 9.733 22.480 1.00 95.38 353 GLU A O 1
ATOM 2781 N N . PRO A 1 354 ? -0.970 9.707 24.586 1.00 95.06 354 PRO A N 1
ATOM 2782 C CA . PRO A 1 354 ? -2.270 9.950 25.224 1.00 95.06 354 PRO A CA 1
ATOM 2783 C C . PRO A 1 354 ? -3.021 11.173 24.679 1.00 95.06 354 PRO A C 1
ATOM 2785 O O . PRO A 1 354 ? -4.247 11.185 24.598 1.00 95.06 354 PRO A O 1
ATOM 2788 N N . GLY A 1 355 ? -2.290 12.215 24.268 1.00 96.62 355 GLY A N 1
ATOM 2789 C CA . GLY A 1 355 ? -2.890 13.389 23.633 1.00 96.62 355 GLY A CA 1
ATOM 2790 C C . GLY A 1 355 ? -3.545 13.063 22.287 1.00 96.62 355 GLY A C 1
ATOM 2791 O O . GLY A 1 355 ? -4.619 13.582 21.980 1.00 96.62 355 GLY A O 1
ATOM 2792 N N . LYS A 1 356 ? -2.934 12.170 21.495 1.00 97.00 356 LYS A N 1
ATOM 2793 C CA . LYS A 1 356 ? -3.450 11.747 20.186 1.00 97.00 356 LYS A CA 1
ATOM 2794 C C . LYS A 1 356 ? -4.625 10.784 20.344 1.00 97.00 356 LYS A C 1
ATOM 2796 O O . LYS A 1 356 ? -5.630 10.967 19.660 1.00 97.00 356 LYS A O 1
ATOM 2801 N N . THR A 1 357 ? -4.571 9.834 21.282 1.00 96.50 357 THR A N 1
ATOM 2802 C CA . THR A 1 357 ? -5.720 8.954 21.580 1.00 96.50 357 THR A CA 1
ATOM 2803 C C . THR A 1 357 ? -6.922 9.749 22.093 1.00 96.50 357 THR A C 1
ATOM 2805 O O . THR A 1 357 ? -8.041 9.541 21.621 1.00 96.50 357 THR A O 1
ATOM 2808 N N . ALA A 1 358 ? -6.706 10.739 22.967 1.00 95.44 358 ALA A N 1
ATOM 2809 C CA . ALA A 1 358 ? -7.763 11.643 23.419 1.00 95.44 358 ALA A CA 1
ATOM 2810 C C . ALA A 1 358 ? -8.375 12.457 22.263 1.00 95.44 358 ALA A C 1
ATOM 2812 O O . ALA A 1 358 ? -9.599 12.590 22.185 1.00 95.44 358 ALA A O 1
ATOM 2813 N N . ALA A 1 359 ? -7.550 12.956 21.334 1.00 95.44 359 ALA A N 1
ATOM 2814 C CA . ALA A 1 359 ? -8.025 13.663 20.144 1.00 95.44 359 ALA A CA 1
ATOM 2815 C C . ALA A 1 359 ? -8.878 12.762 19.231 1.00 95.44 359 ALA A C 1
ATOM 2817 O O . ALA A 1 359 ? -9.949 13.182 18.785 1.00 95.44 359 ALA A O 1
ATOM 2818 N N . VAL A 1 360 ? -8.455 11.510 19.012 1.00 95.50 360 VAL A N 1
ATOM 2819 C CA . VAL A 1 360 ? -9.228 10.504 18.262 1.00 95.50 360 VAL A CA 1
ATOM 2820 C C . VAL A 1 360 ? -10.586 10.259 18.922 1.00 95.50 360 VAL A C 1
ATOM 2822 O O . VAL A 1 360 ? -11.624 10.391 18.268 1.00 95.50 360 VAL A O 1
ATOM 2825 N N . ALA A 1 361 ? -10.597 9.992 20.232 1.00 92.94 361 ALA A N 1
ATOM 2826 C CA . ALA A 1 361 ? -11.823 9.757 20.988 1.00 92.94 361 ALA A CA 1
ATOM 2827 C C . ALA A 1 361 ? -12.791 10.948 20.905 1.00 92.94 361 ALA A C 1
ATOM 2829 O O . ALA A 1 361 ? -13.978 10.768 20.632 1.00 92.94 361 ALA A O 1
ATOM 2830 N N . ALA A 1 362 ? -12.294 12.171 21.119 1.00 91.25 362 ALA A N 1
ATOM 2831 C CA . ALA A 1 362 ? -13.105 13.386 21.081 1.00 91.25 362 ALA A CA 1
ATOM 2832 C C . ALA A 1 362 ? -13.741 13.597 19.700 1.00 91.25 362 ALA A C 1
ATOM 2834 O O . ALA A 1 362 ? -14.940 13.874 19.587 1.00 91.25 362 ALA A O 1
ATOM 2835 N N . ARG A 1 363 ? -12.954 13.405 18.638 1.00 89.88 363 ARG A N 1
ATOM 2836 C CA . ARG A 1 363 ? -13.390 13.642 17.262 1.00 89.88 363 ARG A CA 1
ATOM 2837 C C . ARG A 1 363 ? -14.450 12.655 16.779 1.00 89.88 363 ARG A C 1
ATOM 2839 O O . ARG A 1 363 ? -15.313 13.036 15.979 1.00 89.88 363 ARG A O 1
ATOM 2846 N N . LEU A 1 364 ? -14.381 11.406 17.240 1.00 85.75 364 LEU A N 1
ATOM 2847 C CA . LEU A 1 364 ? -15.306 10.342 16.851 1.00 85.75 364 LEU A CA 1
ATOM 2848 C C . LEU A 1 364 ? -16.560 10.312 17.738 1.00 85.75 364 LEU A C 1
ATOM 2850 O O . LEU A 1 364 ? -17.659 10.169 17.206 1.00 85.75 364 LEU A O 1
ATOM 2854 N N . LYS A 1 365 ? -16.450 10.598 19.045 1.00 76.19 365 LYS A N 1
ATOM 2855 C CA . LYS A 1 365 ? -17.623 10.814 19.921 1.00 76.19 365 LYS A CA 1
ATOM 2856 C C . LYS A 1 365 ? -18.484 11.991 19.456 1.00 76.19 365 LYS A C 1
ATOM 2858 O O . LYS A 1 365 ? -19.707 11.891 19.437 1.00 76.19 365 LYS A O 1
ATOM 2863 N N . GLY A 1 366 ? -17.858 13.081 19.003 1.00 59.31 366 GLY A N 1
ATOM 2864 C CA . GLY A 1 366 ? -18.563 14.250 18.466 1.00 59.31 366 GLY A CA 1
ATOM 2865 C C . GLY A 1 366 ? -19.366 13.994 17.180 1.00 59.31 366 GLY A C 1
ATOM 2866 O O . GLY A 1 366 ? -20.180 14.839 16.811 1.00 59.31 366 GLY A O 1
ATOM 2867 N N . ARG A 1 367 ? -19.159 12.855 16.499 1.00 57.75 367 ARG A N 1
ATOM 2868 C CA . ARG A 1 367 ? -19.970 12.421 15.346 1.00 57.75 367 ARG A CA 1
ATOM 2869 C C . ARG A 1 367 ? -21.192 11.593 15.754 1.00 57.75 367 ARG A C 1
ATOM 2871 O O . ARG A 1 367 ? -22.221 11.726 15.109 1.00 57.75 367 ARG A O 1
ATOM 2878 N N . ILE A 1 368 ? -21.098 10.802 16.826 1.00 49.81 368 ILE A N 1
ATOM 2879 C CA . ILE A 1 368 ? -22.203 9.960 17.324 1.00 49.81 368 ILE A CA 1
ATOM 2880 C C . ILE A 1 368 ? -23.338 10.819 17.905 1.00 49.81 368 ILE A C 1
ATOM 2882 O O . ILE A 1 368 ? -24.498 10.476 17.742 1.00 49.81 368 ILE A O 1
ATOM 2886 N N . ASN A 1 369 ? -23.018 11.969 18.509 1.00 39.41 369 ASN A N 1
ATOM 2887 C CA . ASN A 1 369 ? -24.010 12.870 19.117 1.00 39.41 369 ASN A CA 1
ATOM 2888 C C . ASN A 1 369 ? -24.618 13.909 18.145 1.00 39.41 369 ASN A C 1
ATOM 2890 O O . ASN A 1 369 ? -25.308 14.822 18.594 1.00 39.41 369 ASN A O 1
ATOM 2894 N N . LYS A 1 370 ? -24.293 13.854 16.844 1.00 39.66 370 LYS A N 1
ATOM 2895 C CA . LYS A 1 370 ? -24.782 14.803 15.818 1.00 39.66 370 LYS A CA 1
ATOM 2896 C C . LYS A 1 370 ? -25.689 14.163 14.757 1.00 39.66 370 LYS A C 1
ATOM 2898 O O . LYS A 1 370 ? -26.145 14.880 13.868 1.00 39.66 370 LYS A O 1
ATOM 2903 N N . ASN A 1 371 ? -25.934 12.862 14.868 1.00 35.84 371 ASN A N 1
ATOM 2904 C CA . ASN A 1 371 ? -27.018 12.144 14.198 1.00 35.84 371 ASN A CA 1
ATOM 2905 C C . ASN A 1 371 ? -28.087 11.810 15.238 1.00 35.84 371 ASN A C 1
ATOM 2907 O O . ASN A 1 371 ? -29.230 11.549 14.811 1.00 35.84 371 ASN A O 1
#

Secondary structure (DSSP, 8-state):
--PPPPP----SSHHHHHHHHHHHHTSTTT--SPEEEEEES---S-HHHHHHHHHHTT--EEEE-HHHHT-HHHHHHHHHHT-EEEEEEESSB-HHHHHH-GGGB-BBTTS-BSEETTEEBB-TT-HHHHHHHHHHHHHHHHHH--SEEEEES-SS---GGG--TT--GGGSPPB--SHHHHHHHHHHH--PPPTT--HHHHHHHHHHH-HHHHHHHHHHHHHHHHHHHHHHHHHH-TT-EEEEEE-S--TTGGGTHHHHTT---HHHHGGG-SEEEEEE-TTTTT--THHHHHHHHHHHHH-SSEE--EEE-S--SSSS---HHHHHHHHHHHTSTT--EEEEE-HHHHHT-HHHHHHHHHHHHHHHTT-

pLDDT: mean 90.95, std 18.4, range [27.86, 98.88]

Radius of gyration: 21.9 Å; Cα contacts (8 Å, |Δi|>4): 628; chains: 1; bounding box: 62×41×74 Å

Solvent-accessible surface area (backbone atoms only — not comparable to full-atom values): 19853 Å² total; per-residue (Å²): 141,82,88,81,81,84,84,91,77,87,92,74,65,69,69,59,52,53,55,53,46,40,36,54,74,66,46,72,66,72,51,90,66,60,48,29,30,31,34,42,66,72,80,92,69,63,61,72,59,52,55,52,50,34,55,67,44,60,41,38,30,36,37,22,25,60,75,49,50,58,36,65,66,53,48,52,49,27,61,75,68,62,29,42,40,23,33,53,41,58,64,25,46,41,67,69,55,36,70,76,38,65,86,41,43,17,18,23,42,81,60,41,66,31,59,55,94,90,49,39,25,42,38,83,76,42,63,69,61,52,51,53,50,35,52,50,51,38,48,50,45,70,77,51,61,53,51,24,39,30,38,27,51,66,49,42,51,69,73,60,81,77,58,44,87,86,57,53,51,84,77,52,68,36,39,56,35,35,69,68,40,53,56,48,47,28,70,77,68,67,60,73,78,64,88,92,56,52,46,36,58,34,33,52,52,40,61,71,78,39,41,69,60,51,26,53,51,44,22,48,48,42,41,51,51,49,49,51,39,46,52,46,42,37,73,76,38,72,63,51,40,36,33,36,49,38,78,58,53,33,79,65,42,51,83,22,32,37,34,62,24,28,17,50,43,50,61,70,40,20,86,69,36,54,28,37,27,31,51,36,39,34,66,60,39,76,43,58,40,68,52,41,33,56,33,48,48,47,51,49,75,43,29,87,30,46,34,32,37,27,34,59,62,52,71,50,103,51,89,70,77,73,46,69,66,57,48,51,50,27,53,53,32,32,55,38,81,81,33,46,12,35,24,38,45,33,44,77,46,37,74,74,32,66,72,54,47,51,49,46,25,53,62,49,53,63,53,67,80,72,112